Protein AF-0000000079729090 (afdb_homodimer)

Secondary structure (DSSP, 8-state):
------EEEE--GGGB-TTSSBPHHHHHHHHHHHHHHHHHHTT--HHHHHHTTEEEEEEEEEEEE-S---TTPEEEEEEEEEEBSTTEEEEEEEEE-TTSSEEEEEEEEEEEEETTEE--SS---B-HHHHHHTSPPPPPP-S-S--EEEEEEPPGGG--TTSS--HHHHHHHHHHHHHHHHHHTT--HHHHHHTT-EEEEEEEEEEE-S---TTSEEEEEEEEEEEETTEEEEEEEEEETTT--EEEEEEEEEEEEETTTTEE-PPPHHHHHHTGGGBS-TT-S---/----PPEEEE--GGGB-TTSSBPHHHHHHHHHHHHHHHHHHTT--HHHHHHTTEEEEEEEEEEEE-S---TTPEEEEEEEEEEBSTTEEEEEEEEE-TTSSEEEEEEEEEEEEETTEE--SS---B-HHHHHHTSPPPPPP-S----EEEEEE--GGG--TTSS--HHHHHHHHHHHHHHHHHHTT--HHHHHHTT-EEEEEEEEEEE-S---TTSEEEEEEEEEEEETTEEEEEEEEEETTT--EEEEEEEEEEEEETTTTEE-PPPHHHHHHTGGGBS-TTTT---

Structure (mmCIF, N/CA/C/O backbone):
data_AF-0000000079729090-model_v1
#
loop_
_entity.id
_entity.type
_entity.pdbx_description
1 polymer Thioesterase
#
loop_
_atom_site.group_PDB
_atom_site.id
_atom_site.type_symbol
_atom_site.label_atom_id
_atom_site.label_alt_id
_atom_site.label_comp_id
_atom_site.label_asym_id
_atom_site.label_entity_id
_atom_site.label_seq_id
_atom_site.pdbx_PDB_ins_code
_atom_site.Cartn_x
_atom_site.Cartn_y
_atom_site.Cartn_z
_atom_site.occupancy
_atom_site.B_iso_or_equiv
_atom_site.auth_seq_id
_atom_site.auth_comp_id
_atom_site.auth_asym_id
_atom_site.auth_atom_id
_atom_site.pdbx_PDB_model_num
ATOM 1 N N . MET A 1 1 ? 5.504 32.906 -18.312 1 30.72 1 MET A N 1
ATOM 2 C CA . MET A 1 1 ? 4.957 32.094 -17.219 1 30.72 1 MET A CA 1
ATOM 3 C C . MET A 1 1 ? 4.957 30.625 -17.578 1 30.72 1 MET A C 1
ATOM 5 O O . MET A 1 1 ? 4.332 30.219 -18.562 1 30.72 1 MET A O 1
ATOM 9 N N . GLN A 1 2 ? 6.062 29.875 -17.438 1 41 2 GLN A N 1
ATOM 10 C CA . GLN A 1 2 ? 6.219 28.531 -17.969 1 41 2 GLN A CA 1
ATOM 11 C C . GLN A 1 2 ? 4.988 27.672 -17.672 1 41 2 GLN A C 1
ATOM 13 O O . GLN A 1 2 ? 4.469 27.688 -16.547 1 41 2 GLN A O 1
ATOM 18 N N . ARG A 1 3 ? 4.125 27.453 -18.609 1 46.06 3 ARG A N 1
ATOM 19 C CA . ARG A 1 3 ? 2.836 26.766 -18.609 1 46.06 3 ARG A CA 1
ATOM 20 C C . ARG A 1 3 ? 2.889 25.5 -17.75 1 46.06 3 ARG A C 1
ATOM 22 O O . ARG A 1 3 ? 3.695 24.609 -18.016 1 46.06 3 ARG A O 1
ATOM 29 N N . THR A 1 4 ? 2.408 25.547 -16.438 1 62.22 4 THR A N 1
ATOM 30 C CA . THR A 1 4 ? 2.4 24.438 -15.492 1 62.22 4 THR A CA 1
ATOM 31 C C . THR A 1 4 ? 1.653 23.234 -16.062 1 62.22 4 THR A C 1
ATOM 33 O O . THR A 1 4 ? 0.464 23.328 -16.375 1 62.22 4 THR A O 1
ATOM 36 N N . VAL A 1 5 ? 2.328 22.344 -16.828 1 76.19 5 VAL A N 1
ATOM 37 C CA . VAL A 1 5 ? 1.732 21.109 -17.328 1 76.19 5 VAL A CA 1
ATOM 38 C C . VAL A 1 5 ? 1.038 20.359 -16.188 1 76.19 5 VAL A C 1
ATOM 40 O O . VAL A 1 5 ? 1.632 20.141 -15.125 1 76.19 5 VAL A O 1
ATOM 43 N N . ILE A 1 6 ? -0.271 20.25 -16.344 1 88.19 6 ILE A N 1
ATOM 44 C CA . ILE A 1 6 ? -1.087 19.547 -15.359 1 88.19 6 ILE A CA 1
ATOM 45 C C . ILE A 1 6 ? -1.034 18.047 -15.625 1 88.19 6 ILE A C 1
ATOM 47 O O . ILE A 1 6 ? -1.218 17.609 -16.766 1 88.19 6 ILE A O 1
ATOM 51 N N . HIS A 1 7 ? -0.617 17.312 -14.656 1 91.31 7 HIS A N 1
ATOM 52 C CA . HIS A 1 7 ? -0.641 15.852 -14.695 1 91.31 7 HIS A CA 1
ATOM 53 C C . HIS A 1 7 ? -1.889 15.305 -14.016 1 91.31 7 HIS A C 1
ATOM 55 O O . HIS A 1 7 ? -2.326 15.836 -12.992 1 91.31 7 HIS A O 1
ATOM 61 N N . THR A 1 8 ? -2.441 14.305 -14.672 1 94.31 8 THR A N 1
ATOM 62 C CA . THR A 1 8 ? -3.666 13.75 -14.109 1 94.31 8 THR A CA 1
ATOM 63 C C . THR A 1 8 ? -3.488 12.273 -13.766 1 94.31 8 THR A C 1
ATOM 65 O O . THR A 1 8 ? -2.754 11.555 -14.453 1 94.31 8 THR A O 1
ATOM 68 N N . ILE A 1 9 ? -4.094 11.875 -12.688 1 94.31 9 ILE A N 1
ATOM 69 C CA . ILE A 1 9 ? -4.246 10.461 -12.359 1 94.31 9 ILE A CA 1
ATOM 70 C C . ILE A 1 9 ? -5.688 10.18 -11.945 1 94.31 9 ILE A C 1
ATOM 72 O O . ILE A 1 9 ? -6.418 11.094 -11.555 1 94.31 9 ILE A O 1
ATOM 76 N N . SER A 1 10 ? -6.074 8.977 -12.086 1 95.5 10 SER A N 1
ATOM 77 C CA . SER A 1 10 ? -7.406 8.578 -11.641 1 95.5 10 SER A CA 1
ATOM 78 C C . SER A 1 10 ? -7.328 7.719 -10.383 1 95.5 10 SER A C 1
ATOM 80 O O . SER A 1 10 ? -6.496 6.812 -10.289 1 95.5 10 SER A O 1
ATOM 82 N N . THR A 1 11 ? -8.195 8.039 -9.414 1 97 11 THR A N 1
ATOM 83 C CA . THR A 1 11 ? -8.25 7.211 -8.219 1 97 11 THR A CA 1
ATOM 84 C C . THR A 1 11 ? -8.844 5.84 -8.531 1 97 11 THR A C 1
ATOM 86 O O . THR A 1 11 ? -9.641 5.703 -9.461 1 97 11 THR A O 1
ATOM 89 N N . ARG A 1 12 ? -8.406 4.879 -7.812 1 97.25 12 ARG A N 1
ATOM 90 C CA . ARG A 1 12 ? -8.836 3.492 -7.926 1 97.25 12 ARG A CA 1
ATOM 91 C C . ARG A 1 12 ? -9.633 3.064 -6.699 1 97.25 12 ARG A C 1
ATOM 93 O O . ARG A 1 12 ? -9.586 3.723 -5.66 1 97.25 12 ARG A O 1
ATOM 100 N N . PHE A 1 13 ? -10.422 1.956 -6.863 1 97.5 13 PHE A N 1
ATOM 101 C CA . PHE A 1 13 ? -11.078 1.39 -5.691 1 97.5 13 PHE A CA 1
ATOM 102 C C . PHE A 1 13 ? -10.062 1.085 -4.594 1 97.5 13 PHE A C 1
ATOM 104 O O . PHE A 1 13 ? -10.336 1.293 -3.412 1 97.5 13 PHE A O 1
ATOM 111 N N . SER A 1 14 ? -8.844 0.658 -5 1 97.44 14 SER A N 1
ATOM 112 C CA . SER A 1 14 ? -7.809 0.239 -4.062 1 97.44 14 SER A CA 1
ATOM 113 C C . SER A 1 14 ? -7.199 1.437 -3.34 1 97.44 14 SER A C 1
ATOM 115 O O . SER A 1 14 ? -6.402 1.271 -2.416 1 97.44 14 SER A O 1
ATOM 117 N N . ASP A 1 15 ? -7.566 2.676 -3.746 1 98.06 15 ASP A N 1
ATOM 118 C CA . ASP A 1 15 ? -7.062 3.887 -3.107 1 98.06 15 ASP A CA 1
ATOM 119 C C . ASP A 1 15 ? -7.957 4.312 -1.947 1 98.06 15 ASP A C 1
ATOM 121 O O . ASP A 1 15 ? -7.664 5.285 -1.253 1 98.06 15 ASP A O 1
ATOM 125 N N . LEU A 1 16 ? -9.078 3.586 -1.702 1 97.81 16 LEU A N 1
ATOM 126 C CA . LEU A 1 16 ? -10.102 4.055 -0.773 1 97.81 16 LEU A CA 1
ATOM 127 C C . LEU A 1 16 ? -9.898 3.451 0.612 1 97.81 16 LEU A C 1
ATOM 129 O O . LEU A 1 16 ? -9.391 2.332 0.737 1 97.81 16 LEU A O 1
ATOM 133 N N . ASP A 1 17 ? -10.281 4.199 1.59 1 96 17 ASP A N 1
ATOM 134 C CA . ASP A 1 17 ? -10.25 3.734 2.973 1 96 17 ASP A CA 1
ATOM 135 C C . ASP A 1 17 ? -11.633 3.264 3.42 1 96 17 ASP A C 1
ATOM 137 O O . ASP A 1 17 ? -12.555 3.156 2.605 1 96 17 ASP A O 1
ATOM 141 N N . THR A 1 18 ? -11.766 2.943 4.691 1 94.06 18 THR A N 1
ATOM 142 C CA . THR A 1 18 ? -13 2.391 5.238 1 94.06 18 THR A CA 1
ATOM 143 C C . THR A 1 18 ? -14.109 3.436 5.23 1 94.06 18 THR A C 1
ATOM 145 O O . THR A 1 18 ? -15.289 3.102 5.387 1 94.06 18 THR A O 1
ATOM 148 N N . GLN A 1 19 ? -13.758 4.73 5.109 1 89.94 19 GLN A N 1
ATOM 149 C CA . GLN A 1 19 ? -14.742 5.797 5.008 1 89.94 19 GLN A CA 1
ATOM 150 C C . GLN A 1 19 ? -15.055 6.121 3.549 1 89.94 19 GLN A C 1
ATOM 152 O O . GLN A 1 19 ? -15.75 7.102 3.26 1 89.94 19 GLN A O 1
ATOM 157 N N . ARG A 1 20 ? -14.461 5.371 2.59 1 92.62 20 ARG A N 1
ATOM 158 C CA . ARG A 1 20 ? -14.75 5.406 1.16 1 92.62 20 ARG A CA 1
ATOM 159 C C . ARG A 1 20 ? -14.078 6.602 0.496 1 92.62 20 ARG A C 1
ATOM 161 O O . ARG A 1 20 ? -14.5 7.043 -0.577 1 92.62 20 ARG A O 1
ATOM 168 N N . HIS A 1 21 ? -13.156 7.227 1.163 1 94.56 21 HIS A N 1
ATOM 169 C CA . HIS A 1 21 ? -12.406 8.344 0.599 1 94.56 21 HIS A CA 1
ATOM 170 C C . HIS A 1 21 ? -11.023 7.898 0.134 1 94.56 21 HIS A C 1
ATOM 172 O O . HIS A 1 21 ? -10.438 6.973 0.702 1 94.56 21 HIS A O 1
ATOM 178 N N . ALA A 1 22 ? -10.531 8.602 -0.932 1 97.12 22 ALA A N 1
ATOM 179 C CA . ALA A 1 22 ? -9.117 8.406 -1.268 1 97.12 22 ALA A CA 1
ATOM 180 C C . ALA A 1 22 ? -8.227 8.703 -0.067 1 97.12 22 ALA A C 1
ATOM 182 O O . ALA A 1 22 ? -8.406 9.711 0.621 1 97.12 22 ALA A O 1
ATOM 183 N N . THR A 1 23 ? -7.316 7.832 0.18 1 97.38 23 THR A N 1
ATOM 184 C CA . THR A 1 23 ? -6.441 7.984 1.34 1 97.38 23 THR A CA 1
ATOM 185 C C . THR A 1 23 ? -5.465 9.133 1.134 1 97.38 23 THR A C 1
ATOM 187 O O . THR A 1 23 ? -5.195 9.531 -0.001 1 97.38 23 THR A O 1
ATOM 190 N N . SER A 1 24 ? -4.934 9.688 2.23 1 97.06 24 SER A N 1
ATOM 191 C CA . SER A 1 24 ? -3.926 10.742 2.166 1 97.06 24 SER A CA 1
ATOM 192 C C . SER A 1 24 ? -2.713 10.305 1.357 1 97.06 24 SER A C 1
ATOM 194 O O . SER A 1 24 ? -2.113 11.102 0.638 1 97.06 24 SER A O 1
ATOM 196 N N . ARG A 1 25 ? -2.357 9.023 1.409 1 97.69 25 ARG A N 1
ATOM 197 C CA . ARG A 1 25 ? -1.203 8.477 0.703 1 97.69 25 ARG A CA 1
ATOM 198 C C . ARG A 1 25 ? -1.389 8.578 -0.808 1 97.69 25 ARG A C 1
ATOM 200 O O . ARG A 1 25 ? -0.418 8.75 -1.548 1 97.69 25 ARG A O 1
ATOM 207 N N . THR A 1 26 ? -2.643 8.445 -1.214 1 97.88 26 THR A N 1
ATOM 208 C CA . THR A 1 26 ? -2.945 8.547 -2.637 1 97.88 26 THR A CA 1
ATOM 209 C C . THR A 1 26 ? -2.541 9.914 -3.178 1 97.88 26 THR A C 1
ATOM 211 O O . THR A 1 26 ? -1.947 10.016 -4.254 1 97.88 26 THR A O 1
ATOM 214 N N . TYR A 1 27 ? -2.824 10.984 -2.434 1 98.31 27 TYR A N 1
ATOM 215 C CA . TYR A 1 27 ? -2.453 12.344 -2.828 1 98.31 27 TYR A CA 1
ATOM 216 C C . TYR A 1 27 ? -0.938 12.5 -2.879 1 98.31 27 TYR A C 1
ATOM 218 O O . TYR A 1 27 ? -0.399 13.07 -3.83 1 98.31 27 TYR A O 1
ATOM 226 N N . GLU A 1 28 ? -0.251 11.984 -1.884 1 98.56 28 GLU A N 1
ATOM 227 C CA . GLU A 1 28 ? 1.205 12.094 -1.856 1 98.56 28 GLU A CA 1
ATOM 228 C C . GLU A 1 28 ? 1.837 11.312 -3.008 1 98.56 28 GLU A C 1
ATOM 230 O O . GLU A 1 28 ? 2.795 11.781 -3.627 1 98.56 28 GLU A O 1
ATOM 235 N N . ASP A 1 29 ? 1.337 10.156 -3.277 1 98.12 29 ASP A N 1
ATOM 236 C CA . ASP A 1 29 ? 1.866 9.352 -4.379 1 98.12 29 ASP A CA 1
ATOM 237 C C . ASP A 1 29 ? 1.668 10.062 -5.719 1 98.12 29 ASP A C 1
ATOM 239 O O . ASP A 1 29 ? 2.539 10.008 -6.586 1 98.12 29 ASP A O 1
ATOM 243 N N . ALA A 1 30 ? 0.495 10.664 -5.895 1 97.62 30 ALA A N 1
ATOM 244 C CA . ALA A 1 30 ? 0.264 11.461 -7.098 1 97.62 30 ALA A CA 1
ATOM 245 C C . ALA A 1 30 ? 1.273 12.602 -7.207 1 97.62 30 ALA A C 1
ATOM 247 O O . ALA A 1 30 ? 1.848 12.828 -8.273 1 97.62 30 ALA A O 1
ATOM 248 N N . CYS A 1 31 ? 1.486 13.281 -6.141 1 98.56 31 CYS A N 1
ATOM 249 C CA . CYS A 1 31 ? 2.418 14.398 -6.113 1 98.56 31 CYS A CA 1
ATOM 250 C C . CYS A 1 31 ? 3.844 13.93 -6.383 1 98.56 31 CYS A C 1
ATOM 252 O O . CYS A 1 31 ? 4.586 14.586 -7.121 1 98.56 31 CYS A O 1
ATOM 254 N N . LEU A 1 32 ? 4.203 12.805 -5.742 1 98.25 32 LEU A N 1
ATOM 255 C CA . LEU A 1 32 ? 5.539 12.258 -5.977 1 98.25 32 LEU A CA 1
ATOM 256 C C . LEU A 1 32 ? 5.762 11.977 -7.457 1 98.25 32 LEU A C 1
ATOM 258 O O . LEU A 1 32 ? 6.801 12.336 -8.016 1 98.25 32 LEU A O 1
ATOM 262 N N . GLY A 1 33 ? 4.785 11.297 -8.047 1 97.25 33 GLY A N 1
ATOM 263 C CA . GLY A 1 33 ? 4.887 11.062 -9.484 1 97.25 33 GLY A CA 1
ATOM 264 C C . GLY A 1 33 ? 5.094 12.328 -10.289 1 97.25 33 GLY A C 1
ATOM 265 O O . GLY A 1 33 ? 5.906 12.352 -11.219 1 97.25 33 GLY A O 1
ATOM 266 N N . ASP A 1 34 ? 4.379 13.32 -9.922 1 97.56 34 ASP A N 1
ATOM 267 C CA . ASP A 1 34 ? 4.469 14.562 -10.68 1 97.56 34 ASP A CA 1
ATOM 268 C C . ASP A 1 34 ? 5.785 15.281 -10.398 1 97.56 34 ASP A C 1
ATOM 270 O O . ASP A 1 34 ? 6.301 16 -11.258 1 97.56 34 ASP A O 1
ATOM 274 N N . ARG A 1 35 ? 6.332 15.188 -9.18 1 97.94 35 ARG A N 1
ATOM 275 C CA . ARG A 1 35 ? 7.656 15.734 -8.922 1 97.94 35 ARG A CA 1
ATOM 276 C C . ARG A 1 35 ? 8.695 15.125 -9.867 1 97.94 35 ARG A C 1
ATOM 278 O O . ARG A 1 35 ? 9.508 15.844 -10.445 1 97.94 35 ARG A O 1
ATOM 285 N N . TYR A 1 36 ? 8.648 13.789 -10.008 1 97.12 36 TYR A N 1
ATOM 286 C CA . TYR A 1 36 ? 9.57 13.141 -10.938 1 97.12 36 TYR A CA 1
ATOM 287 C C . TYR A 1 36 ? 9.305 13.586 -12.367 1 97.12 36 TYR A C 1
ATOM 289 O O . TYR A 1 36 ? 10.242 13.719 -13.164 1 97.12 36 TYR A O 1
ATOM 297 N N . ARG A 1 37 ? 8.07 13.766 -12.711 1 95.5 37 ARG A N 1
ATOM 298 C CA . ARG A 1 37 ? 7.73 14.227 -14.055 1 95.5 37 ARG A CA 1
ATOM 299 C C . ARG A 1 37 ? 8.336 15.602 -14.328 1 95.5 37 ARG A C 1
ATOM 301 O O . ARG A 1 37 ? 8.898 15.836 -15.398 1 95.5 37 ARG A O 1
ATOM 308 N N . VAL A 1 38 ? 8.156 16.531 -13.375 1 95.81 38 VAL A N 1
ATOM 309 C CA . VAL A 1 38 ? 8.688 17.891 -13.508 1 95.81 38 VAL A CA 1
ATOM 310 C C . VAL A 1 38 ? 10.195 17.844 -13.711 1 95.81 38 VAL A C 1
ATOM 312 O O . VAL A 1 38 ? 10.734 18.562 -14.562 1 95.81 38 VAL A O 1
ATOM 315 N N . LEU A 1 39 ? 10.875 17 -12.961 1 96.44 39 LEU A N 1
ATOM 316 C CA . LEU A 1 39 ? 12.312 16.859 -13.109 1 96.44 39 LEU A CA 1
ATOM 317 C C . LEU A 1 39 ? 12.664 16.234 -14.461 1 96.44 39 LEU A C 1
ATOM 319 O O . LEU A 1 39 ? 13.641 16.641 -15.102 1 96.44 39 LEU A O 1
ATOM 323 N N . GLU A 1 40 ? 11.891 15.289 -14.883 1 95.19 40 GLU A N 1
ATOM 324 C CA . GLU A 1 40 ? 12.086 14.688 -16.203 1 95.19 40 GLU A CA 1
ATOM 325 C C . GLU A 1 40 ? 11.953 15.734 -17.297 1 95.19 40 GLU A C 1
ATOM 327 O O . GLU A 1 40 ? 12.758 15.766 -18.234 1 95.19 40 GLU A O 1
ATOM 332 N N . ASP A 1 41 ? 10.93 16.562 -17.203 1 93.94 41 ASP A N 1
ATOM 333 C CA . ASP A 1 41 ? 10.703 17.625 -18.172 1 93.94 41 ASP A CA 1
ATOM 334 C C . ASP A 1 41 ? 11.883 18.578 -18.219 1 93.94 41 ASP A C 1
ATOM 336 O O . ASP A 1 41 ? 12.18 19.172 -19.266 1 93.94 41 ASP A O 1
ATOM 340 N N . ALA A 1 42 ? 12.562 18.672 -17.141 1 92.69 42 ALA A N 1
ATOM 341 C CA . ALA A 1 42 ? 13.734 19.547 -17.047 1 92.69 42 ALA A CA 1
ATOM 342 C C . ALA A 1 42 ? 15 18.812 -17.484 1 92.69 42 ALA A C 1
ATOM 344 O O . ALA A 1 42 ? 16.109 19.359 -17.391 1 92.69 42 ALA A O 1
ATOM 345 N N . GLY A 1 43 ? 14.891 17.484 -17.859 1 91 43 GLY A N 1
ATOM 346 C CA . GLY A 1 43 ? 16 16.734 -18.422 1 91 43 GLY A CA 1
ATOM 347 C C . GLY A 1 43 ? 16.609 15.742 -17.453 1 91 43 GLY A C 1
ATOM 348 O O . GLY A 1 43 ? 17.656 15.141 -17.734 1 91 43 GLY A O 1
ATOM 349 N N . TYR A 1 44 ? 15.984 15.617 -16.312 1 93.56 44 TYR A N 1
ATOM 350 C CA . TYR A 1 44 ? 16.562 14.719 -15.328 1 93.56 44 TYR A CA 1
ATOM 351 C C . TYR A 1 44 ? 15.516 13.734 -14.812 1 93.56 44 TYR A C 1
ATOM 353 O O . TYR A 1 44 ? 15.031 13.875 -13.688 1 93.56 44 TYR A O 1
ATOM 361 N N . GLY A 1 45 ? 15.297 12.758 -15.594 1 95.19 45 GLY A N 1
ATOM 362 C CA . GLY A 1 45 ? 14.336 11.742 -15.219 1 95.19 45 GLY A CA 1
ATOM 363 C C . GLY A 1 45 ? 14.852 10.789 -14.156 1 95.19 45 GLY A C 1
ATOM 364 O O . GLY A 1 45 ? 16.062 10.68 -13.953 1 95.19 45 GLY A O 1
ATOM 365 N N . TRP A 1 46 ? 13.898 10.125 -13.445 1 95.94 46 TRP A N 1
ATOM 366 C CA . TRP A 1 46 ? 14.273 9.305 -12.297 1 95.94 46 TRP A CA 1
ATOM 367 C C . TRP A 1 46 ? 15.141 8.125 -12.727 1 95.94 46 TRP A C 1
ATOM 369 O O . TRP A 1 46 ? 15.984 7.652 -11.961 1 95.94 46 TRP A O 1
ATOM 379 N N . LYS A 1 47 ? 14.977 7.613 -13.961 1 96.06 47 LYS A N 1
ATOM 380 C CA . LYS A 1 47 ? 15.836 6.539 -14.445 1 96.06 47 LYS A CA 1
ATOM 381 C C . LYS A 1 47 ? 17.297 6.996 -14.531 1 96.06 47 LYS A C 1
ATOM 383 O O . LYS A 1 47 ? 18.203 6.25 -14.164 1 96.06 47 LYS A O 1
ATOM 388 N N . ARG A 1 48 ? 17.469 8.188 -15.086 1 96.31 48 ARG A N 1
ATOM 389 C CA . ARG A 1 48 ? 18.812 8.781 -15.102 1 96.31 48 ARG A CA 1
ATOM 390 C C . ARG A 1 48 ? 19.359 8.938 -13.688 1 96.31 48 ARG A C 1
ATOM 392 O O . ARG A 1 48 ? 20.547 8.727 -13.445 1 96.31 48 ARG A O 1
ATOM 399 N N . MET A 1 49 ? 18.5 9.336 -12.812 1 96.88 49 MET A N 1
ATOM 400 C CA . MET A 1 49 ? 18.906 9.461 -11.422 1 96.88 49 MET A CA 1
ATOM 401 C C . MET A 1 49 ? 19.484 8.148 -10.898 1 96.88 49 MET A C 1
ATOM 403 O O . MET A 1 49 ? 20.547 8.141 -10.273 1 96.88 49 MET A O 1
ATOM 407 N N . ILE A 1 50 ? 18.812 7.086 -11.148 1 96 50 ILE A N 1
ATOM 408 C CA . ILE A 1 50 ? 19.281 5.777 -10.703 1 96 50 ILE A CA 1
ATOM 409 C C . ILE A 1 50 ? 20.641 5.473 -11.336 1 96 50 ILE A C 1
ATOM 411 O O . ILE A 1 50 ? 21.594 5.09 -10.648 1 96 50 ILE A O 1
ATOM 415 N N . ASP A 1 51 ? 20.766 5.703 -12.602 1 95.44 51 ASP A N 1
ATOM 416 C CA . ASP A 1 51 ? 21.984 5.398 -13.344 1 95.44 51 ASP A CA 1
ATOM 417 C C . ASP A 1 51 ? 23.156 6.211 -12.812 1 95.44 51 ASP A C 1
ATOM 419 O O . ASP A 1 51 ? 24.297 5.73 -12.805 1 95.44 51 ASP A O 1
ATOM 423 N N . GLU A 1 52 ? 22.891 7.406 -12.359 1 96.56 52 GLU A N 1
ATOM 424 C CA . GLU A 1 52 ? 23.953 8.312 -11.938 1 96.56 52 GLU A CA 1
ATOM 425 C C . GLU A 1 52 ? 24.062 8.367 -10.422 1 96.56 52 GLU A C 1
ATOM 427 O O . GLU A 1 52 ? 24.75 9.227 -9.875 1 96.56 52 GLU A O 1
ATOM 432 N N . SER A 1 53 ? 23.312 7.527 -9.703 1 96.19 53 SER A N 1
ATOM 433 C CA . SER A 1 53 ? 23.344 7.453 -8.25 1 96.19 53 SER A CA 1
ATOM 434 C C . SER A 1 53 ? 22.891 8.766 -7.621 1 96.19 53 SER A C 1
ATOM 436 O O . SER A 1 53 ? 23.5 9.258 -6.672 1 96.19 53 SER A O 1
ATOM 438 N N . VAL A 1 54 ? 21.922 9.375 -8.289 1 97.06 54 VAL A N 1
ATOM 439 C CA . VAL A 1 54 ? 21.281 10.562 -7.742 1 97.06 54 VAL A CA 1
ATOM 440 C C . VAL A 1 54 ? 20 10.172 -7.004 1 97.06 54 VAL A C 1
ATOM 442 O O . VAL A 1 54 ? 19.25 9.289 -7.457 1 97.06 54 VAL A O 1
ATOM 445 N N . ARG A 1 55 ? 19.75 10.789 -5.863 1 96.69 55 ARG A N 1
ATOM 446 C CA . ARG A 1 55 ? 18.562 10.531 -5.07 1 96.69 55 ARG A CA 1
ATOM 447 C C . ARG A 1 55 ? 17.859 11.836 -4.695 1 96.69 55 ARG A C 1
ATOM 449 O O . ARG A 1 55 ? 18.5 12.883 -4.582 1 96.69 55 ARG A O 1
ATOM 456 N N . MET A 1 56 ? 16.609 11.781 -4.617 1 97.88 56 MET A N 1
ATOM 457 C CA . MET A 1 56 ? 15.781 12.852 -4.055 1 97.88 56 MET A CA 1
ATOM 458 C C . MET A 1 56 ? 15.117 12.398 -2.76 1 97.88 56 MET A C 1
ATOM 460 O O . MET A 1 56 ? 14.32 11.461 -2.762 1 97.88 56 MET A O 1
ATOM 464 N N . THR A 1 57 ? 15.453 13.039 -1.676 1 97.94 57 THR A N 1
ATOM 465 C CA . THR A 1 57 ? 14.93 12.648 -0.37 1 97.94 57 THR A CA 1
ATOM 466 C C . THR A 1 57 ? 14.07 13.766 0.222 1 97.94 57 THR A C 1
ATOM 468 O O . THR A 1 57 ? 14.461 14.93 0.193 1 97.94 57 THR A O 1
ATOM 471 N N . ALA A 1 58 ? 12.93 13.43 0.729 1 98.56 58 ALA A N 1
ATOM 472 C CA . ALA A 1 58 ? 12.062 14.414 1.374 1 98.56 58 ALA A CA 1
ATOM 473 C C . ALA A 1 58 ? 12.633 14.844 2.723 1 98.56 58 ALA A C 1
ATOM 475 O O . ALA A 1 58 ? 13.117 14.016 3.494 1 98.56 58 ALA A O 1
ATOM 476 N N . LEU A 1 59 ? 12.539 16.109 3.035 1 98.56 59 LEU A N 1
ATOM 477 C CA . LEU A 1 59 ? 13.008 16.672 4.301 1 98.56 59 LEU A CA 1
ATOM 478 C C . LEU A 1 59 ? 11.836 17.156 5.141 1 98.56 59 LEU A C 1
ATOM 480 O O . LEU A 1 59 ? 11.891 17.125 6.375 1 98.56 59 LEU A O 1
ATOM 484 N N . ALA A 1 60 ? 10.891 17.719 4.441 1 98.81 60 ALA A N 1
ATOM 485 C CA . ALA A 1 60 ? 9.727 18.281 5.125 1 98.81 60 ALA A CA 1
ATOM 486 C C . ALA A 1 60 ? 8.523 18.344 4.191 1 98.81 60 ALA A C 1
ATOM 488 O O . ALA A 1 60 ? 8.672 18.578 2.99 1 98.81 60 ALA A O 1
ATOM 489 N N . SER A 1 61 ? 7.383 18.172 4.727 1 98.81 61 SER A N 1
ATOM 490 C CA . SER A 1 61 ? 6.129 18.359 4 1 98.81 61 SER A CA 1
ATOM 491 C C . SER A 1 61 ? 5.109 19.125 4.836 1 98.81 61 SER A C 1
ATOM 493 O O . SER A 1 61 ? 4.914 18.828 6.016 1 98.81 61 SER A O 1
ATOM 495 N N . ASP A 1 62 ? 4.477 20.156 4.305 1 98.81 62 ASP A N 1
ATOM 496 C CA . ASP A 1 62 ? 3.285 20.812 4.82 1 98.81 62 ASP A CA 1
ATOM 497 C C . ASP A 1 62 ? 2.051 20.438 4.004 1 98.81 62 ASP A C 1
ATOM 499 O O . ASP A 1 62 ? 2.043 20.594 2.779 1 98.81 62 ASP A O 1
ATOM 503 N N . ILE A 1 63 ? 1.07 20 4.637 1 98.69 63 ILE A N 1
ATOM 504 C CA . ILE A 1 63 ? -0.043 19.328 3.963 1 98.69 63 ILE A CA 1
ATOM 505 C C . ILE A 1 63 ? -1.361 19.969 4.402 1 98.69 63 ILE A C 1
ATOM 507 O O . ILE A 1 63 ? -1.596 20.156 5.598 1 98.69 63 ILE A O 1
ATOM 511 N N . ARG A 1 64 ? -2.215 20.234 3.512 1 98.44 64 ARG A N 1
ATOM 512 C CA . ARG A 1 64 ? -3.578 20.688 3.771 1 98.44 64 ARG A CA 1
ATOM 513 C C . ARG A 1 64 ? -4.578 19.922 2.914 1 98.44 64 ARG A C 1
ATOM 515 O O . ARG A 1 64 ? -4.465 19.891 1.687 1 98.44 64 ARG A O 1
ATOM 522 N N . PHE A 1 65 ? -5.523 19.281 3.518 1 98.19 65 PHE A N 1
ATOM 523 C CA . PHE A 1 65 ? -6.629 18.641 2.816 1 98.19 65 PHE A CA 1
ATOM 524 C C . PHE A 1 65 ? -7.883 19.516 2.879 1 98.19 65 PHE A C 1
ATOM 526 O O . PHE A 1 65 ? -8.25 20 3.947 1 98.19 65 PHE A O 1
ATOM 533 N N . LEU A 1 66 ? -8.555 19.672 1.736 1 96.81 66 LEU A N 1
ATOM 534 C CA . LEU A 1 66 ? -9.641 20.641 1.658 1 96.81 66 LEU A CA 1
ATOM 535 C C . LEU A 1 66 ? -10.938 19.969 1.227 1 96.81 66 LEU A C 1
ATOM 537 O O . LEU A 1 66 ? -12.031 20.484 1.471 1 96.81 66 LEU A O 1
ATOM 541 N N . ALA A 1 67 ? -10.844 18.875 0.553 1 95.31 67 ALA A N 1
ATOM 542 C CA . ALA A 1 67 ? -12.031 18.172 0.086 1 95.31 67 ALA A CA 1
ATOM 543 C C . ALA A 1 67 ? -11.75 16.688 -0.104 1 95.31 67 ALA A C 1
ATOM 545 O O . ALA A 1 67 ? -10.68 16.312 -0.596 1 95.31 67 ALA A O 1
ATOM 546 N N . GLN A 1 68 ? -12.688 15.875 0.258 1 93.56 68 GLN A N 1
ATOM 547 C CA . GLN A 1 68 ? -12.57 14.43 0.076 1 93.56 68 GLN A CA 1
ATOM 548 C C . GLN A 1 68 ? -12.797 14.039 -1.383 1 93.56 68 GLN A C 1
ATOM 550 O O . GLN A 1 68 ? -13.641 14.625 -2.064 1 93.56 68 GLN A O 1
ATOM 555 N N . GLN A 1 69 ? -11.992 13.117 -1.855 1 94.88 69 GLN A N 1
ATOM 556 C CA . GLN A 1 69 ? -12.188 12.547 -3.188 1 94.88 69 GLN A CA 1
ATOM 557 C C . GLN A 1 69 ? -12.578 11.078 -3.107 1 94.88 69 GLN A C 1
ATOM 559 O O . GLN A 1 69 ? -12.141 10.359 -2.201 1 94.88 69 GLN A O 1
ATOM 564 N N . MET A 1 70 ? -13.328 10.648 -4.082 1 92.19 70 MET A N 1
ATOM 565 C CA . MET A 1 70 ? -13.867 9.289 -4.105 1 92.19 70 MET A CA 1
ATOM 566 C C . MET A 1 70 ? -13.203 8.461 -5.203 1 92.19 70 MET A C 1
ATOM 568 O O . MET A 1 70 ? -12.148 8.836 -5.719 1 92.19 70 MET A O 1
ATOM 572 N N . GLU A 1 71 ? -13.742 7.281 -5.473 1 88.06 71 GLU A N 1
ATOM 573 C CA . GLU A 1 71 ? -13.195 6.406 -6.504 1 88.06 71 GLU A CA 1
ATOM 574 C C . GLU A 1 71 ? -13.469 6.961 -7.898 1 88.06 71 GLU A C 1
ATOM 576 O O . GLU A 1 71 ? -14.414 7.719 -8.094 1 88.06 71 GLU A O 1
ATOM 581 N N . ASN A 1 72 ? -12.625 6.539 -8.805 1 89 72 ASN A N 1
ATOM 582 C CA . ASN A 1 72 ? -12.766 6.879 -10.219 1 89 72 ASN A CA 1
ATOM 583 C C . ASN A 1 72 ? -12.82 8.391 -10.43 1 89 72 ASN A C 1
ATOM 585 O O . ASN A 1 72 ? -13.57 8.875 -11.273 1 89 72 ASN A O 1
ATOM 589 N N . THR A 1 73 ? -12.195 9.148 -9.586 1 94.31 73 THR A N 1
ATOM 590 C CA . THR A 1 73 ? -12.039 10.594 -9.703 1 94.31 73 THR A CA 1
ATOM 591 C C . THR A 1 73 ? -10.719 10.945 -10.383 1 94.31 73 THR A C 1
ATOM 593 O O . THR A 1 73 ? -9.672 10.391 -10.039 1 94.31 73 THR A O 1
ATOM 596 N N . VAL A 1 74 ? -10.836 11.789 -11.344 1 96.06 74 VAL A N 1
ATOM 597 C CA . VAL A 1 74 ? -9.617 12.297 -11.953 1 96.06 74 VAL A CA 1
ATOM 598 C C . VAL A 1 74 ? -9 13.375 -11.07 1 96.06 74 VAL A C 1
ATOM 600 O O . VAL A 1 74 ? -9.641 14.391 -10.781 1 96.06 74 VAL A O 1
ATOM 603 N N . LEU A 1 75 ? -7.824 13.164 -10.594 1 97.12 75 LEU A N 1
ATOM 604 C CA . LEU A 1 75 ? -7.051 14.156 -9.859 1 97.12 75 LEU A CA 1
ATOM 605 C C . LEU A 1 75 ? -6.066 14.875 -10.781 1 97.12 75 LEU A C 1
ATOM 607 O O . LEU A 1 75 ? -5.32 14.227 -11.523 1 97.12 75 LEU A O 1
ATOM 611 N N . SER A 1 76 ? -6.125 16.141 -10.742 1 97.62 76 SER A N 1
ATOM 612 C CA . SER A 1 76 ? -5.164 16.969 -11.469 1 97.62 76 SER A CA 1
ATOM 613 C C . SER A 1 76 ? -4.129 17.562 -10.523 1 97.62 76 SER A C 1
ATOM 615 O O . SER A 1 76 ? -4.48 18.188 -9.516 1 97.62 76 SER A O 1
ATOM 617 N N . VAL A 1 77 ? -2.875 17.375 -10.82 1 98.06 77 VAL A N 1
ATOM 618 C CA . VAL A 1 77 ? -1.807 17.891 -9.969 1 98.06 77 VAL A CA 1
ATOM 619 C C . VAL A 1 77 ? -1.123 19.078 -10.656 1 98.06 77 VAL A C 1
ATOM 621 O O . VAL A 1 77 ? -0.606 18.938 -11.766 1 98.06 77 VAL A O 1
ATOM 624 N N . ARG A 1 78 ? -1.156 20.203 -10.055 1 97.5 78 ARG A N 1
ATOM 625 C CA . ARG A 1 78 ? -0.39 21.375 -10.453 1 97.5 78 ARG A CA 1
ATOM 626 C C . ARG A 1 78 ? 0.87 21.516 -9.609 1 97.5 78 ARG A C 1
ATOM 628 O O . ARG A 1 78 ? 0.79 21.656 -8.383 1 97.5 78 ARG A O 1
ATOM 635 N N . THR A 1 79 ? 1.999 21.562 -10.289 1 97.81 79 THR A N 1
ATOM 636 C CA . THR A 1 79 ? 3.256 21.547 -9.547 1 97.81 79 THR A CA 1
ATOM 637 C C . THR A 1 79 ? 4.109 22.766 -9.914 1 97.81 79 THR A C 1
ATOM 639 O O . THR A 1 79 ? 4.32 23.047 -11.094 1 97.81 79 THR A O 1
ATOM 642 N N . GLU A 1 80 ? 4.531 23.469 -8.945 1 96.62 80 GLU A N 1
ATOM 643 C CA . GLU A 1 80 ? 5.57 24.484 -9.039 1 96.62 80 GLU A CA 1
ATOM 644 C C . GLU A 1 80 ? 6.816 24.094 -8.258 1 96.62 80 GLU A C 1
ATOM 646 O O . GLU A 1 80 ? 6.715 23.484 -7.184 1 96.62 80 GLU A O 1
ATOM 651 N N . VAL A 1 81 ? 7.949 24.406 -8.82 1 97.19 81 VAL A N 1
ATOM 652 C CA . VAL A 1 81 ? 9.188 24.047 -8.133 1 97.19 81 VAL A CA 1
ATOM 653 C C . VAL A 1 81 ? 10.07 25.297 -7.984 1 97.19 81 VAL A C 1
ATOM 655 O O . VAL A 1 81 ? 10.164 26.109 -8.906 1 97.19 81 VAL A O 1
ATOM 658 N N . ARG A 1 82 ? 10.609 25.516 -6.828 1 97.5 82 ARG A N 1
ATOM 659 C CA . ARG A 1 82 ? 11.625 26.516 -6.523 1 97.5 82 ARG A CA 1
ATOM 660 C C . ARG A 1 82 ? 12.969 25.859 -6.207 1 97.5 82 ARG A C 1
ATOM 662 O O . ARG A 1 82 ? 13.133 25.25 -5.145 1 97.5 82 ARG A O 1
ATOM 669 N N . PRO A 1 83 ? 13.883 25.984 -7.125 1 98 83 PRO A N 1
ATOM 670 C CA . PRO A 1 83 ? 15.195 25.359 -6.895 1 98 83 PRO A CA 1
ATOM 671 C C . PRO A 1 83 ? 16.109 26.234 -6.023 1 98 83 PRO A C 1
ATOM 673 O O . PRO A 1 83 ? 16.25 27.422 -6.27 1 98 83 PRO A O 1
ATOM 676 N N . GLY A 1 84 ? 16.656 25.625 -5.008 1 97.94 84 GLY A N 1
ATOM 677 C CA . GLY A 1 84 ? 17.625 26.266 -4.141 1 97.94 84 GLY A CA 1
ATOM 678 C C . GLY A 1 84 ? 19.031 25.75 -4.332 1 97.94 84 GLY A C 1
ATOM 679 O O . GLY A 1 84 ? 19.266 24.844 -5.141 1 97.94 84 GLY A O 1
ATOM 680 N N . THR A 1 85 ? 20.031 26.438 -3.682 1 97.81 85 THR A N 1
ATOM 681 C CA . THR A 1 85 ? 21.422 25.953 -3.684 1 97.81 85 THR A CA 1
ATOM 682 C C . THR A 1 85 ? 21.547 24.656 -2.887 1 97.81 85 THR A C 1
ATOM 684 O O . THR A 1 85 ? 20.594 24.234 -2.234 1 97.81 85 THR A O 1
ATOM 687 N N . ASP A 1 86 ? 22.656 23.906 -3.072 1 97.88 86 ASP A N 1
ATOM 688 C CA . ASP A 1 86 ? 23.047 22.734 -2.297 1 97.88 86 ASP A CA 1
ATOM 689 C C . ASP A 1 86 ? 22.047 21.594 -2.484 1 97.88 86 ASP A C 1
ATOM 691 O O . ASP A 1 86 ? 21.75 20.859 -1.542 1 97.88 86 ASP A O 1
ATOM 695 N N . GLY A 1 87 ? 21.375 21.547 -3.584 1 98.06 87 GLY A N 1
ATOM 696 C CA . GLY A 1 87 ? 20.531 20.406 -3.955 1 98.06 87 GLY A CA 1
ATOM 697 C C . GLY A 1 87 ? 19.125 20.5 -3.381 1 98.06 87 GLY A C 1
ATOM 698 O O . GLY A 1 87 ? 18.359 19.531 -3.438 1 98.06 87 GLY A O 1
ATOM 699 N N . LYS A 1 88 ? 18.781 21.688 -2.826 1 98.62 88 LYS A N 1
ATOM 700 C CA . LYS A 1 88 ? 17.453 21.828 -2.256 1 98.62 88 LYS A CA 1
ATOM 701 C C . LYS A 1 88 ? 16.422 22.172 -3.338 1 98.62 88 LYS A C 1
ATOM 703 O O . LYS A 1 88 ? 16.688 23 -4.211 1 98.62 88 LYS A O 1
ATOM 708 N N . LEU A 1 89 ? 15.32 21.516 -3.355 1 98.44 89 LEU A N 1
ATOM 709 C CA . LEU A 1 89 ? 14.164 21.859 -4.172 1 98.44 89 LEU A CA 1
ATOM 710 C C . LEU A 1 89 ? 12.906 21.969 -3.311 1 98.44 89 LEU A C 1
ATOM 712 O O . LEU A 1 89 ? 12.672 21.141 -2.436 1 98.44 89 LEU A O 1
ATOM 716 N N . LEU A 1 90 ? 12.133 23.031 -3.475 1 98.62 90 LEU A N 1
ATOM 717 C CA . LEU A 1 90 ? 10.828 23.156 -2.836 1 98.62 90 LEU A CA 1
ATOM 718 C C . LEU A 1 90 ? 9.711 23 -3.855 1 98.62 90 LEU A C 1
ATOM 720 O O . LEU A 1 90 ? 9.594 23.797 -4.789 1 98.62 90 LEU A O 1
ATOM 724 N N . PHE A 1 91 ? 8.938 21.969 -3.693 1 98.5 91 PHE A N 1
ATOM 725 C CA . PHE A 1 91 ? 7.766 21.75 -4.531 1 98.5 91 PHE A CA 1
ATOM 726 C C . PHE A 1 91 ? 6.508 22.281 -3.861 1 98.5 91 PHE A C 1
ATOM 728 O O . PHE A 1 91 ? 6.281 22.047 -2.674 1 98.5 91 PHE A O 1
ATOM 735 N N . HIS A 1 92 ? 5.723 23.047 -4.59 1 98.31 92 HIS A N 1
ATOM 736 C CA . HIS A 1 92 ? 4.355 23.406 -4.234 1 98.31 92 HIS A CA 1
ATOM 737 C C . HIS A 1 92 ? 3.35 22.75 -5.172 1 98.31 92 HIS A C 1
ATOM 739 O O . HIS A 1 92 ? 3.316 23.062 -6.363 1 98.31 92 HIS A O 1
ATOM 745 N N . GLN A 1 93 ? 2.531 21.906 -4.613 1 98.5 93 GLN A N 1
ATOM 746 C CA . GLN A 1 93 ? 1.63 21.125 -5.461 1 98.5 93 GLN A CA 1
ATOM 747 C C . GLN A 1 93 ? 0.184 21.266 -4.992 1 98.5 93 GLN A C 1
ATOM 749 O O . GLN A 1 93 ? -0.102 21.141 -3.799 1 98.5 93 GLN A O 1
ATOM 754 N N . GLU A 1 94 ? -0.667 21.625 -5.895 1 98.31 94 GLU A N 1
ATOM 755 C CA . GLU A 1 94 ? -2.115 21.578 -5.711 1 98.31 94 GLU A CA 1
ATOM 756 C C . GLU A 1 94 ? -2.723 20.375 -6.41 1 98.31 94 GLU A C 1
ATOM 758 O O . GLU A 1 94 ? -2.436 20.109 -7.582 1 98.31 94 GLU A O 1
ATOM 763 N N . VAL A 1 95 ? -3.473 19.609 -5.668 1 98.5 95 VAL A N 1
ATOM 764 C CA . VAL A 1 95 ? -4.227 18.5 -6.246 1 98.5 95 VAL A CA 1
ATOM 765 C C . VAL A 1 95 ? -5.695 18.906 -6.395 1 98.5 95 VAL A C 1
ATOM 767 O O . VAL A 1 95 ? -6.371 19.188 -5.402 1 98.5 95 VAL A O 1
ATOM 770 N N . LEU A 1 96 ? -6.168 18.906 -7.582 1 98 96 LEU A N 1
ATOM 771 C CA . LEU A 1 96 ? -7.539 19.312 -7.867 1 98 96 LEU A CA 1
ATOM 772 C C . LEU A 1 96 ? -8.43 18.094 -8.117 1 98 96 LEU A C 1
ATOM 774 O O . LEU A 1 96 ? -7.996 17.125 -8.742 1 98 96 LEU A O 1
ATOM 778 N N . GLY A 1 97 ? -9.656 18.188 -7.641 1 96.44 97 GLY A N 1
ATOM 779 C CA . GLY A 1 97 ? -10.648 17.188 -7.977 1 96.44 97 GLY A CA 1
ATOM 780 C C . GLY A 1 97 ? -11.242 17.359 -9.359 1 96.44 97 GLY A C 1
ATOM 781 O O . GLY A 1 97 ? -10.797 18.219 -10.125 1 96.44 97 GLY A O 1
ATOM 782 N N . SER A 1 98 ? -12.172 16.453 -9.711 1 94.12 98 SER A N 1
ATOM 783 C CA . SER A 1 98 ? -12.789 16.484 -11.031 1 94.12 98 SER A CA 1
ATOM 784 C C . SER A 1 98 ? -13.578 17.781 -11.242 1 94.12 98 SER A C 1
ATOM 786 O O . SER A 1 98 ? -13.812 18.188 -12.383 1 94.12 98 SER A O 1
ATOM 788 N N . ASP A 1 99 ? -13.945 18.438 -10.211 1 93.94 99 ASP A N 1
ATOM 789 C CA . ASP A 1 99 ? -14.711 19.688 -10.289 1 93.94 99 ASP A CA 1
ATOM 790 C C . ASP A 1 99 ? -13.781 20.875 -10.453 1 93.94 99 ASP A C 1
ATOM 792 O O . ASP A 1 99 ? -14.242 22.016 -10.547 1 93.94 99 ASP A O 1
ATOM 796 N N . GLY A 1 100 ? -12.523 20.641 -10.43 1 94.19 100 GLY A N 1
ATOM 797 C CA . GLY A 1 100 ? -11.547 21.703 -10.633 1 94.19 100 GLY A CA 1
ATOM 798 C C . GLY A 1 100 ? -11.188 22.438 -9.352 1 94.19 100 GLY A C 1
ATOM 799 O O . GLY A 1 100 ? -10.344 23.328 -9.359 1 94.19 100 GLY A O 1
ATOM 800 N N . LYS A 1 101 ? -11.805 22.047 -8.297 1 96.75 101 LYS A N 1
ATOM 801 C CA . LYS A 1 101 ? -11.492 22.672 -7.012 1 96.75 101 LYS A CA 1
ATOM 802 C C . LYS A 1 101 ? -10.312 21.969 -6.34 1 96.75 101 LYS A C 1
ATOM 804 O O . LYS A 1 101 ? -10.102 20.766 -6.539 1 96.75 101 LYS A O 1
ATOM 809 N N . THR A 1 102 ? -9.578 22.75 -5.547 1 98 102 THR A N 1
ATOM 810 C CA . THR A 1 102 ? -8.43 22.188 -4.848 1 98 102 THR A CA 1
ATOM 811 C C . THR A 1 102 ? -8.875 21.234 -3.746 1 98 102 THR A C 1
ATOM 813 O O . THR A 1 102 ? -9.633 21.609 -2.854 1 98 102 THR A O 1
ATOM 816 N N . ALA A 1 103 ? -8.43 19.984 -3.814 1 98.31 103 ALA A N 1
ATOM 817 C CA . ALA A 1 103 ? -8.727 18.984 -2.805 1 98.31 103 ALA A CA 1
ATOM 818 C C . ALA A 1 103 ? -7.605 18.891 -1.775 1 98.31 103 ALA A C 1
ATOM 820 O O . ALA A 1 103 ? -7.84 18.516 -0.623 1 98.31 103 ALA A O 1
ATOM 821 N N . ALA A 1 104 ? -6.383 19.219 -2.184 1 98.69 104 ALA A N 1
ATOM 822 C CA . ALA A 1 104 ? -5.238 19.172 -1.275 1 98.69 104 ALA A CA 1
ATOM 823 C C . ALA A 1 104 ? -4.133 20.109 -1.732 1 98.69 104 ALA A C 1
ATOM 825 O O . ALA A 1 104 ? -4.008 20.406 -2.926 1 98.69 104 ALA A O 1
ATOM 826 N N . GLU A 1 105 ? -3.4 20.641 -0.856 1 98.81 105 GLU A N 1
ATOM 827 C CA . GLU A 1 105 ? -2.162 21.391 -1.068 1 98.81 105 GLU A CA 1
ATOM 828 C C . GLU A 1 105 ? -1 20.75 -0.316 1 98.81 105 GLU A C 1
ATOM 830 O O . GLU A 1 105 ? -1.076 20.547 0.897 1 98.81 105 GLU A O 1
ATOM 835 N N . ILE A 1 106 ? 0.055 20.438 -1.011 1 98.81 106 ILE A N 1
ATOM 836 C CA . ILE A 1 106 ? 1.209 19.766 -0.422 1 98.81 106 ILE A CA 1
ATOM 837 C C . ILE A 1 106 ? 2.488 20.5 -0.808 1 98.81 106 ILE A C 1
ATOM 839 O O . ILE A 1 106 ? 2.83 20.594 -1.99 1 98.81 106 ILE A O 1
ATOM 843 N N . ARG A 1 107 ? 3.178 21.047 0.124 1 98.81 107 ARG A N 1
ATOM 844 C CA . ARG A 1 107 ? 4.52 21.609 -0.043 1 98.81 107 ARG A CA 1
ATOM 845 C C . ARG A 1 107 ? 5.578 20.625 0.463 1 98.81 107 ARG A C 1
ATOM 847 O O . ARG A 1 107 ? 5.488 20.141 1.589 1 98.81 107 ARG A O 1
ATOM 854 N N . THR A 1 108 ? 6.516 20.359 -0.333 1 98.88 108 THR A N 1
ATOM 855 C CA . THR A 1 108 ? 7.539 19.406 0.067 1 98.88 108 THR A CA 1
ATOM 856 C C . THR A 1 108 ? 8.93 19.953 -0.223 1 98.88 108 THR A C 1
ATOM 858 O O . THR A 1 108 ? 9.234 20.344 -1.355 1 98.88 108 THR A O 1
ATOM 861 N N . LEU A 1 109 ? 9.75 20.031 0.772 1 98.81 109 LEU A N 1
ATOM 862 C CA . LEU A 1 109 ? 11.172 20.312 0.635 1 98.81 109 LEU A CA 1
ATOM 863 C C . LEU A 1 109 ? 11.969 19.031 0.466 1 98.81 109 LEU A C 1
ATOM 865 O O . LEU A 1 109 ? 11.812 18.094 1.245 1 98.81 109 LEU A O 1
ATOM 869 N N . VAL A 1 110 ? 12.805 18.984 -0.563 1 98.69 110 VAL A N 1
ATOM 870 C CA . VAL A 1 110 ? 13.578 17.766 -0.781 1 98.69 110 VAL A CA 1
ATOM 871 C C . VAL A 1 110 ? 15.062 18.125 -0.91 1 98.69 110 VAL A C 1
ATOM 873 O O . VAL A 1 110 ? 15.414 19.281 -1.117 1 98.69 110 VAL A O 1
ATOM 876 N N . GLN A 1 111 ? 15.898 17.141 -0.705 1 98.5 111 GLN A N 1
ATOM 877 C CA . GLN A 1 111 ? 17.344 17.172 -0.941 1 98.5 111 GLN A CA 1
ATOM 878 C C . GLN A 1 111 ? 17.719 16.25 -2.102 1 98.5 111 GLN A C 1
ATOM 880 O O . GLN A 1 111 ? 17.359 15.078 -2.127 1 98.5 111 GLN A O 1
ATOM 885 N N . THR A 1 112 ? 18.391 16.734 -3.074 1 98.19 112 THR A N 1
ATOM 886 C CA . THR A 1 112 ? 18.969 15.898 -4.121 1 98.19 112 THR A CA 1
ATOM 887 C C . THR A 1 112 ? 20.469 15.703 -3.885 1 98.19 112 THR A C 1
ATOM 889 O O . THR A 1 112 ? 21.172 16.641 -3.529 1 98.19 112 THR A O 1
ATOM 892 N N . GLU A 1 113 ? 20.875 14.516 -4.023 1 97.81 113 GLU A N 1
ATOM 893 C CA . GLU A 1 113 ? 22.266 14.18 -3.793 1 97.81 113 GLU A CA 1
ATOM 894 C C . GLU A 1 113 ? 22.781 13.195 -4.84 1 97.81 113 GLU A C 1
ATOM 896 O O . GLU A 1 113 ? 22.047 12.312 -5.285 1 97.81 113 GLU A O 1
ATOM 901 N N . LYS A 1 114 ? 23.969 13.359 -5.195 1 97.19 114 LYS A N 1
ATOM 902 C CA . LYS A 1 114 ? 24.734 12.383 -5.973 1 97.19 114 LYS A CA 1
ATOM 903 C C . LYS A 1 114 ? 25.812 11.727 -5.125 1 97.19 114 LYS A C 1
ATOM 905 O O . LYS A 1 114 ? 26.703 12.398 -4.617 1 97.19 114 LYS A O 1
ATOM 910 N N . ASP A 1 115 ? 25.75 10.453 -4.941 1 94.5 115 ASP A N 1
ATOM 911 C CA . ASP A 1 115 ? 26.688 9.711 -4.121 1 94.5 115 ASP A CA 1
ATOM 912 C C . ASP A 1 115 ? 26.828 10.336 -2.734 1 94.5 115 ASP A C 1
ATOM 914 O O . ASP A 1 115 ? 27.938 10.516 -2.232 1 94.5 115 ASP A O 1
ATOM 918 N N . GLY A 1 116 ? 25.719 10.828 -2.252 1 92.31 116 GLY A N 1
ATOM 919 C CA . GLY A 1 116 ? 25.688 11.367 -0.9 1 92.31 116 GLY A CA 1
ATOM 920 C C . GLY A 1 116 ? 26.078 12.828 -0.829 1 92.31 116 GLY A C 1
ATOM 921 O O . GLY A 1 116 ? 26.062 13.43 0.248 1 92.31 116 GLY A O 1
ATOM 922 N N . VAL A 1 117 ? 26.422 13.422 -1.931 1 96.88 117 VAL A N 1
ATOM 923 C CA . VAL A 1 117 ? 26.828 14.82 -1.979 1 96.88 117 VAL A CA 1
ATOM 924 C C . VAL A 1 117 ? 25.703 15.672 -2.557 1 96.88 117 VAL A C 1
ATOM 926 O O . VAL A 1 117 ? 25.172 15.367 -3.635 1 96.88 117 VAL A O 1
ATOM 929 N N . PRO A 1 118 ? 25.375 16.734 -1.83 1 97.5 118 PRO A N 1
ATOM 930 C CA . PRO A 1 118 ? 24.328 17.609 -2.369 1 97.5 118 PRO A CA 1
ATOM 931 C C . PRO A 1 118 ? 24.594 18.031 -3.809 1 97.5 118 PRO A C 1
ATOM 933 O O . PRO A 1 118 ? 25.719 18.422 -4.137 1 97.5 118 PRO A O 1
ATOM 936 N N . THR A 1 119 ? 23.578 17.922 -4.688 1 96.75 119 THR A N 1
ATOM 937 C CA . THR A 1 119 ? 23.75 18.188 -6.113 1 96.75 119 THR A CA 1
ATOM 938 C C . THR A 1 119 ? 22.516 18.891 -6.676 1 96.75 119 THR A C 1
ATOM 940 O O . THR A 1 119 ? 21.391 18.438 -6.488 1 96.75 119 THR A O 1
ATOM 943 N N . ASN A 1 120 ? 22.734 20 -7.395 1 96.44 120 ASN A N 1
ATOM 944 C CA . ASN A 1 120 ? 21.641 20.734 -8.023 1 96.44 120 ASN A CA 1
ATOM 945 C C . ASN A 1 120 ? 21.234 20.094 -9.344 1 96.44 120 ASN A C 1
ATOM 947 O O . ASN A 1 120 ? 22.047 19.984 -10.266 1 96.44 120 ASN A O 1
ATOM 951 N N . LEU A 1 121 ? 19.984 19.672 -9.422 1 95.75 121 LEU A N 1
ATOM 952 C CA . LEU A 1 121 ? 19.453 19.109 -10.664 1 95.75 121 LEU A CA 1
ATOM 953 C C . LEU A 1 121 ? 18.891 20.219 -11.555 1 95.75 121 LEU A C 1
ATOM 955 O O . LEU A 1 121 ? 18.766 20.031 -12.766 1 95.75 121 LEU A O 1
ATOM 959 N N . LEU A 1 122 ? 18.453 21.312 -10.93 1 95.44 122 LEU A N 1
ATOM 960 C CA . LEU A 1 122 ? 17.938 22.5 -11.594 1 95.44 122 LEU A CA 1
ATOM 961 C C . LEU A 1 122 ? 18.781 23.719 -11.25 1 95.44 122 LEU A C 1
ATOM 963 O O . LEU A 1 122 ? 19.453 23.75 -10.219 1 95.44 122 LEU A O 1
ATOM 967 N N . ALA A 1 123 ? 18.672 24.719 -12.141 1 94.12 123 ALA A N 1
ATOM 968 C CA . ALA A 1 123 ? 19.359 25.969 -11.836 1 94.12 123 ALA A CA 1
ATOM 969 C C . ALA A 1 123 ? 18.781 26.625 -10.594 1 94.12 123 ALA A C 1
ATOM 971 O O . ALA A 1 123 ? 17.562 26.859 -10.516 1 94.12 123 ALA A O 1
ATOM 972 N N . SER A 1 124 ? 19.703 27 -9.703 1 93.31 124 SER A N 1
ATOM 973 C CA . SER A 1 124 ? 19.25 27.547 -8.43 1 93.31 124 SER A CA 1
ATOM 974 C C . SER A 1 124 ? 18.719 28.969 -8.602 1 93.31 124 SER A C 1
ATOM 976 O O . SER A 1 124 ? 19.281 29.766 -9.352 1 93.31 124 SER A O 1
ATOM 978 N N . GLU A 1 125 ? 17.672 29.188 -7.879 1 93.06 125 GLU A N 1
ATOM 979 C CA . GLU A 1 125 ? 17.062 30.516 -7.93 1 93.06 125 GLU A CA 1
ATOM 980 C C . GLU A 1 125 ? 17.109 31.188 -6.562 1 93.06 125 GLU A C 1
ATOM 982 O O . GLU A 1 125 ? 16.859 32.406 -6.453 1 93.06 125 GLU A O 1
ATOM 987 N N . GLU A 1 126 ? 17.359 30.469 -5.52 1 95.5 126 GLU A N 1
ATOM 988 C CA . GLU A 1 126 ? 17.406 30.984 -4.156 1 95.5 126 GLU A CA 1
ATOM 989 C C . GLU A 1 126 ? 18.344 30.156 -3.285 1 95.5 126 GLU A C 1
ATOM 991 O O . GLU A 1 126 ? 18.875 29.141 -3.73 1 95.5 126 GLU A O 1
ATOM 996 N N . SER A 1 127 ? 18.609 30.703 -2.076 1 96.62 127 SER A N 1
ATOM 997 C CA . SER A 1 127 ? 19.5 29.984 -1.175 1 96.62 127 SER A CA 1
ATOM 998 C C . SER A 1 127 ? 18.781 28.797 -0.528 1 96.62 127 SER A C 1
ATOM 1000 O O . SER A 1 127 ? 17.578 28.828 -0.315 1 96.62 127 SER A O 1
ATOM 1002 N N . ALA A 1 128 ? 19.578 27.734 -0.264 1 96.62 128 ALA A N 1
ATOM 1003 C CA . ALA A 1 128 ? 19.047 26.609 0.5 1 96.62 128 ALA A CA 1
ATOM 1004 C C . ALA A 1 128 ? 18.438 27.078 1.813 1 96.62 128 ALA A C 1
ATOM 1006 O O . ALA A 1 128 ? 17.375 26.578 2.217 1 96.62 128 ALA A O 1
ATOM 1007 N N . GLU A 1 129 ? 19.062 27.953 2.461 1 96.44 129 GLU A N 1
ATOM 1008 C CA . GLU A 1 129 ? 18.625 28.469 3.752 1 96.44 129 GLU A CA 1
ATOM 1009 C C . GLU A 1 129 ? 17.25 29.125 3.643 1 96.44 129 GLU A C 1
ATOM 1011 O O . GLU A 1 129 ? 16.422 28.984 4.543 1 96.44 129 GLU A O 1
ATOM 1016 N N . SER A 1 130 ? 17.047 29.859 2.621 1 96.56 130 SER A N 1
ATOM 1017 C CA . SER A 1 130 ? 15.766 30.516 2.41 1 96.56 130 SER A CA 1
ATOM 1018 C C . SER A 1 130 ? 14.633 29.5 2.295 1 96.56 130 SER A C 1
ATOM 1020 O O . SER A 1 130 ? 13.562 29.703 2.867 1 96.56 130 SER A O 1
ATOM 1022 N N . LEU A 1 131 ? 14.844 28.422 1.565 1 96.62 131 LEU A N 1
ATOM 1023 C CA . LEU A 1 131 ? 13.836 27.375 1.406 1 96.62 131 LEU A CA 1
ATOM 1024 C C . LEU A 1 131 ? 13.578 26.656 2.73 1 96.62 131 LEU A C 1
ATOM 1026 O O . LEU A 1 131 ? 12.422 26.469 3.115 1 96.62 131 LEU A O 1
ATOM 1030 N N . VAL A 1 132 ? 14.586 26.328 3.436 1 96.62 132 VAL A N 1
ATOM 1031 C CA . VAL A 1 132 ? 14.477 25.609 4.703 1 96.62 132 VAL A CA 1
ATOM 1032 C C . VAL A 1 132 ? 13.719 26.469 5.719 1 96.62 132 VAL A C 1
ATOM 1034 O O . VAL A 1 132 ? 12.867 25.953 6.453 1 96.62 132 VAL A O 1
ATOM 1037 N N . SER A 1 133 ? 13.977 27.75 5.75 1 96.19 133 SER A N 1
ATOM 1038 C CA . SER A 1 133 ? 13.383 28.656 6.727 1 96.19 133 SER A CA 1
ATOM 1039 C C . SER A 1 133 ? 11.891 28.844 6.484 1 96.19 133 SER A C 1
ATOM 1041 O O . SER A 1 133 ? 11.172 29.344 7.352 1 96.19 133 SER A O 1
ATOM 1043 N N . SER A 1 134 ? 11.438 28.469 5.336 1 95.38 134 SER A N 1
ATOM 1044 C CA . SER A 1 134 ? 10.016 28.609 5.031 1 95.38 134 SER A CA 1
ATOM 1045 C C . SER A 1 134 ? 9.195 27.5 5.68 1 95.38 134 SER A C 1
ATOM 1047 O O . SER A 1 134 ? 7.965 27.516 5.625 1 95.38 134 SER A O 1
ATOM 1049 N N . PHE A 1 135 ? 9.82 26.5 6.281 1 96.25 135 PHE A N 1
ATOM 1050 C CA . PHE A 1 135 ? 9.156 25.422 7.004 1 96.25 135 PHE A CA 1
ATOM 1051 C C . PHE A 1 135 ? 9.328 25.594 8.508 1 96.25 135 PHE A C 1
ATOM 1053 O O . PHE A 1 135 ? 10.445 25.797 8.992 1 96.25 135 PHE A O 1
ATOM 1060 N N . GLU A 1 136 ? 8.227 25.531 9.195 1 92.81 136 GLU A N 1
ATOM 1061 C CA . GLU A 1 136 ? 8.273 25.609 10.656 1 92.81 136 GLU A CA 1
ATOM 1062 C C . GLU A 1 136 ? 8.773 24.297 11.266 1 92.81 136 GLU A C 1
ATOM 1064 O O . GLU A 1 136 ? 8.414 23.219 10.797 1 92.81 136 GLU A O 1
ATOM 1069 N N . SER A 1 137 ? 9.547 24.422 12.258 1 91.56 137 SER A N 1
ATOM 1070 C CA . SER A 1 137 ? 10.023 23.25 12.977 1 91.56 137 SER A CA 1
ATOM 1071 C C . SER A 1 137 ? 8.938 22.656 13.867 1 91.56 137 SER A C 1
ATOM 1073 O O . SER A 1 137 ? 8.047 23.375 14.328 1 91.56 137 SER A O 1
ATOM 1075 N N . VAL A 1 138 ? 8.938 21.375 13.922 1 92.62 138 VAL A N 1
ATOM 1076 C CA . VAL A 1 138 ? 8.102 20.672 14.898 1 92.62 138 VAL A CA 1
ATOM 1077 C C . VAL A 1 138 ? 8.867 20.5 16.203 1 92.62 138 VAL A C 1
ATOM 1079 O O . VAL A 1 138 ? 9.93 19.875 16.234 1 92.62 138 VAL A O 1
ATOM 1082 N N . LEU A 1 139 ? 8.383 21.062 17.203 1 89.12 139 LEU A N 1
ATOM 1083 C CA . LEU A 1 139 ? 9.086 21.062 18.484 1 89.12 139 LEU A CA 1
ATOM 1084 C C . LEU A 1 139 ? 9.062 19.672 19.109 1 89.12 139 LEU A C 1
ATOM 1086 O O . LEU A 1 139 ? 8.055 18.969 19.031 1 89.12 139 LEU A O 1
ATOM 1090 N N . PRO A 1 140 ? 10.109 19.328 19.734 1 89.31 140 PRO A N 1
ATOM 1091 C CA . PRO A 1 140 ? 10.141 18.016 20.406 1 89.31 140 PRO A CA 1
ATOM 1092 C C . PRO A 1 140 ? 9.141 17.922 21.562 1 89.31 140 PRO A C 1
ATOM 1094 O O . PRO A 1 140 ? 8.641 18.953 22.031 1 89.31 140 PRO A O 1
ATOM 1097 N N . PHE A 1 141 ? 8.844 16.734 21.891 1 92.38 141 PHE A N 1
ATOM 1098 C CA . PHE A 1 141 ? 7.996 16.469 23.047 1 92.38 141 PHE A CA 1
ATOM 1099 C C . PHE A 1 141 ? 8.617 17.047 24.312 1 92.38 141 PHE A C 1
ATOM 1101 O O . PHE A 1 141 ? 9.797 16.828 24.594 1 92.38 141 PHE A O 1
ATOM 1108 N N . SER A 1 142 ? 7.926 17.859 25.062 1 88.06 142 SER A N 1
ATOM 1109 C CA . SER A 1 142 ? 8.445 18.484 26.281 1 88.06 142 SER A CA 1
ATOM 1110 C C . SER A 1 142 ? 7.508 18.25 27.453 1 88.06 142 SER A C 1
ATOM 1112 O O . SER A 1 142 ? 7.738 18.781 28.547 1 88.06 142 SER A O 1
ATOM 1114 N N . GLY A 1 143 ? 6.539 17.5 27.297 1 84.06 143 GLY A N 1
ATOM 1115 C CA . GLY A 1 143 ? 5.547 17.312 28.328 1 84.06 143 GLY A CA 1
ATOM 1116 C C . GLY A 1 143 ? 5.73 16.016 29.094 1 84.06 143 GLY A C 1
ATOM 1117 O O . GLY A 1 143 ? 6.848 15.5 29.203 1 84.06 143 GLY A O 1
ATOM 1118 N N . THR A 1 144 ? 4.723 15.633 29.859 1 87.44 144 THR A N 1
ATOM 1119 C CA . THR A 1 144 ? 4.812 14.43 30.688 1 87.44 144 THR A CA 1
ATOM 1120 C C . THR A 1 144 ? 3.643 13.492 30.406 1 87.44 144 THR A C 1
ATOM 1122 O O . THR A 1 144 ? 3.533 12.422 31 1 87.44 144 THR A O 1
ATOM 1125 N N . CYS A 1 145 ? 2.982 13.75 29.438 1 93.25 145 CYS A N 1
ATOM 1126 C CA . CYS A 1 145 ? 1.793 12.938 29.203 1 93.25 145 CYS A CA 1
ATOM 1127 C C . CYS A 1 145 ? 2.164 11.57 28.641 1 93.25 145 CYS A C 1
ATOM 1129 O O . CYS A 1 145 ? 3.312 11.344 28.266 1 93.25 145 CYS A O 1
ATOM 1131 N N . GLU A 1 146 ? 1.156 10.68 28.75 1 94.62 146 GLU A N 1
ATOM 1132 C CA . GLU A 1 146 ? 1.332 9.375 28.109 1 94.62 146 GLU A CA 1
ATOM 1133 C C . GLU A 1 146 ? 1.365 9.508 26.594 1 94.62 146 GLU A C 1
ATOM 1135 O O . GLU A 1 146 ? 0.637 10.32 26.016 1 94.62 146 GLU A O 1
ATOM 1140 N N . ARG A 1 147 ? 2.191 8.758 25.969 1 96.31 147 ARG A N 1
ATOM 1141 C CA . ARG A 1 147 ? 2.285 8.68 24.5 1 96.31 147 ARG A CA 1
ATOM 1142 C C . ARG A 1 147 ? 2.002 7.27 24.016 1 96.31 147 ARG A C 1
ATOM 1144 O O . ARG A 1 147 ? 2.781 6.348 24.266 1 96.31 147 ARG A O 1
ATOM 1151 N N . ALA A 1 148 ? 0.853 7.078 23.344 1 95.69 148 ALA A N 1
ATOM 1152 C CA . ALA A 1 148 ? 0.489 5.754 22.844 1 95.69 148 ALA A CA 1
ATOM 1153 C C . ALA A 1 148 ? 1.502 5.254 21.828 1 95.69 148 ALA A C 1
ATOM 1155 O O . ALA A 1 148 ? 1.847 5.973 20.875 1 95.69 148 ALA A O 1
ATOM 1156 N N . ALA A 1 149 ? 1.982 4.027 22.047 1 95.88 149 ALA A N 1
ATOM 1157 C CA . ALA A 1 149 ? 3.051 3.531 21.188 1 95.88 149 ALA A CA 1
ATOM 1158 C C . ALA A 1 149 ? 2.654 2.213 20.531 1 95.88 149 ALA A C 1
ATOM 1160 O O . ALA A 1 149 ? 2.016 1.364 21.156 1 95.88 149 ALA A O 1
ATOM 1161 N N . THR A 1 150 ? 3.008 2.053 19.266 1 96.19 150 THR A N 1
ATOM 1162 C CA . THR A 1 150 ? 2.865 0.796 18.547 1 96.19 150 THR A CA 1
ATOM 1163 C C . THR A 1 150 ? 4.02 0.603 17.562 1 96.19 150 THR A C 1
ATOM 1165 O O . THR A 1 150 ? 4.699 1.565 17.203 1 96.19 150 THR A O 1
ATOM 1168 N N . GLU A 1 151 ? 4.293 -0.646 17.219 1 97.44 151 GLU A N 1
ATOM 1169 C CA . GLU A 1 151 ? 5.32 -0.979 16.234 1 97.44 151 GLU A CA 1
ATOM 1170 C C . GLU A 1 151 ? 4.703 -1.624 14.992 1 97.44 151 GLU A C 1
ATOM 1172 O O . GLU A 1 151 ? 3.727 -2.367 15.094 1 97.44 151 GLU A O 1
ATOM 1177 N N . ARG A 1 152 ? 5.285 -1.322 13.875 1 98.06 152 ARG A N 1
ATOM 1178 C CA . ARG A 1 152 ? 4.84 -1.897 12.609 1 98.06 152 ARG A CA 1
ATOM 1179 C C . ARG A 1 152 ? 6.027 -2.379 11.781 1 98.06 152 ARG A C 1
ATOM 1181 O O . ARG A 1 152 ? 7.059 -1.708 11.719 1 98.06 152 ARG A O 1
ATOM 1188 N N . ASP A 1 153 ? 5.816 -3.516 11.117 1 97.88 153 ASP A N 1
ATOM 1189 C CA . ASP A 1 153 ? 6.844 -4.066 10.242 1 97.88 153 ASP A CA 1
ATOM 1190 C C . ASP A 1 153 ? 7.008 -3.219 8.977 1 97.88 153 ASP A C 1
ATOM 1192 O O . ASP A 1 153 ? 6.023 -2.748 8.414 1 97.88 153 ASP A O 1
ATOM 1196 N N . LEU A 1 154 ? 8.242 -3.02 8.609 1 98 154 LEU A N 1
ATOM 1197 C CA . LEU A 1 154 ? 8.555 -2.4 7.328 1 98 154 LEU A CA 1
ATOM 1198 C C . LEU A 1 154 ? 8.891 -3.459 6.281 1 98 154 LEU A C 1
ATOM 1200 O O . LEU A 1 154 ? 9.898 -4.156 6.398 1 98 154 LEU A O 1
ATOM 1204 N N . PHE A 1 155 ? 8.062 -3.549 5.227 1 97.62 155 PHE A N 1
ATOM 1205 C CA . PHE A 1 155 ? 8.086 -4.664 4.285 1 97.62 155 PHE A CA 1
ATOM 1206 C C . PHE A 1 155 ? 9.148 -4.441 3.211 1 97.62 155 PHE A C 1
ATOM 1208 O O . PHE A 1 155 ? 9.297 -3.328 2.699 1 97.62 155 PHE A O 1
ATOM 1215 N N . TYR A 1 156 ? 9.828 -5.523 2.787 1 96.19 156 TYR A N 1
ATOM 1216 C CA . TYR A 1 156 ? 10.797 -5.461 1.694 1 96.19 156 TYR A CA 1
ATOM 1217 C C . TYR A 1 156 ? 10.102 -5.156 0.371 1 96.19 156 TYR A C 1
ATOM 1219 O O . TYR A 1 156 ? 10.641 -4.418 -0.459 1 96.19 156 TYR A O 1
ATOM 1227 N N . CYS A 1 157 ? 8.891 -5.648 0.198 1 96 157 CYS A N 1
ATOM 1228 C CA . CYS A 1 157 ? 8.227 -5.605 -1.102 1 96 157 CYS A CA 1
ATOM 1229 C C . CYS A 1 157 ? 7.637 -4.227 -1.366 1 96 157 CYS A C 1
ATOM 1231 O O . CYS A 1 157 ? 7.07 -3.982 -2.434 1 96 157 CYS A O 1
ATOM 1233 N N . GLU A 1 158 ? 7.793 -3.277 -0.423 1 97.06 158 GLU A N 1
ATOM 1234 C CA . GLU A 1 158 ? 7.199 -1.952 -0.576 1 97.06 158 GLU A CA 1
ATOM 1235 C C . GLU A 1 158 ? 8.242 -0.925 -1.008 1 97.06 158 GLU A C 1
ATOM 1237 O O . GLU A 1 158 ? 7.934 0.261 -1.139 1 97.06 158 GLU A O 1
ATOM 1242 N N . ARG A 1 159 ? 9.461 -1.354 -1.222 1 97.75 159 ARG A N 1
ATOM 1243 C CA . ARG A 1 159 ? 10.531 -0.451 -1.633 1 97.75 159 ARG A CA 1
ATOM 1244 C C . ARG A 1 159 ? 10.359 -0.023 -3.086 1 97.75 159 ARG A C 1
ATOM 1246 O O . ARG A 1 159 ? 9.883 -0.799 -3.914 1 97.75 159 ARG A O 1
ATOM 1253 N N . ASN A 1 160 ? 10.766 1.169 -3.328 1 97.5 160 ASN A N 1
ATOM 1254 C CA . ASN A 1 160 ? 10.664 1.741 -4.664 1 97.5 160 ASN A CA 1
ATOM 1255 C C . ASN A 1 160 ? 11.914 1.462 -5.492 1 97.5 160 ASN A C 1
ATOM 1257 O O . ASN A 1 160 ? 12.82 0.762 -5.039 1 97.5 160 ASN A O 1
ATOM 1261 N N . PRO A 1 161 ? 11.992 1.974 -6.754 1 96.88 161 PRO A N 1
ATOM 1262 C CA . PRO A 1 161 ? 13.125 1.664 -7.641 1 96.88 161 PRO A CA 1
ATOM 1263 C C . PRO A 1 161 ? 14.461 2.109 -7.062 1 96.88 161 PRO A C 1
ATOM 1265 O O . PRO A 1 161 ? 15.516 1.603 -7.469 1 96.88 161 PRO A O 1
ATOM 1268 N N . PHE A 1 162 ? 14.523 3.02 -6.129 1 96.69 162 PHE A N 1
ATOM 1269 C CA . PHE A 1 162 ? 15.758 3.492 -5.508 1 96.69 162 PHE A CA 1
ATOM 1270 C C . PHE A 1 162 ? 16.141 2.611 -4.328 1 96.69 162 PHE A C 1
ATOM 1272 O O . PHE A 1 162 ? 17.188 2.811 -3.715 1 96.69 162 PHE A O 1
ATOM 1279 N N . GLY A 1 163 ? 15.273 1.638 -3.963 1 95.81 163 GLY A N 1
ATOM 1280 C CA . GLY A 1 163 ? 15.508 0.781 -2.812 1 95.81 163 GLY A CA 1
ATOM 1281 C C . GLY A 1 163 ? 15.031 1.39 -1.507 1 95.81 163 GLY A C 1
ATOM 1282 O O . GLY A 1 163 ? 15.289 0.847 -0.431 1 95.81 163 GLY A O 1
ATOM 1283 N N . ASP A 1 164 ? 14.383 2.508 -1.616 1 96.06 164 ASP A N 1
ATOM 1284 C CA . ASP A 1 164 ? 13.852 3.223 -0.461 1 96.06 164 ASP A CA 1
ATOM 1285 C C . ASP A 1 164 ? 12.32 3.158 -0.434 1 96.06 164 ASP A C 1
ATOM 1287 O O . ASP A 1 164 ? 11.711 2.449 -1.236 1 96.06 164 ASP A O 1
ATOM 1291 N N . TYR A 1 165 ? 11.797 3.795 0.583 1 98.06 165 TYR A N 1
ATOM 1292 C CA . TYR A 1 165 ? 10.352 3.932 0.652 1 98.06 165 TYR A CA 1
ATOM 1293 C C . TYR A 1 165 ? 9.906 5.289 0.121 1 98.06 165 TYR A C 1
ATOM 1295 O O . TYR A 1 165 ? 10.57 6.301 0.351 1 98.06 165 TYR A O 1
ATOM 1303 N N . ASN A 1 166 ? 8.797 5.289 -0.628 1 98.25 166 ASN A N 1
ATOM 1304 C CA . ASN A 1 166 ? 8.164 6.57 -0.929 1 98.25 166 ASN A CA 1
ATOM 1305 C C . ASN A 1 166 ? 7.742 7.301 0.343 1 98.25 166 ASN A C 1
ATOM 1307 O O . ASN A 1 166 ? 7.43 6.668 1.354 1 98.25 166 ASN A O 1
ATOM 1311 N N . PRO A 1 167 ? 7.676 8.672 0.31 1 98.44 167 PRO A N 1
ATOM 1312 C CA . PRO A 1 167 ? 7.238 9.422 1.489 1 98.44 167 PRO A CA 1
ATOM 1313 C C . PRO A 1 167 ? 5.875 8.961 2.004 1 98.44 167 PRO A C 1
ATOM 1315 O O . PRO A 1 167 ? 5.609 9.031 3.207 1 98.44 167 PRO A O 1
ATOM 1318 N N . SER A 1 168 ? 5.027 8.477 1.132 1 98.38 168 SER A N 1
ATOM 1319 C CA . SER A 1 168 ? 3.691 8.023 1.517 1 98.38 168 SER A CA 1
ATOM 1320 C C . SER A 1 168 ? 3.762 6.895 2.537 1 98.38 168 SER A C 1
ATOM 1322 O O . SER A 1 168 ? 2.803 6.656 3.275 1 98.38 168 SER A O 1
ATOM 1324 N N . HIS A 1 169 ? 4.852 6.164 2.584 1 98.38 169 HIS A N 1
ATOM 1325 C CA . HIS A 1 169 ? 4.973 5.086 3.561 1 98.38 169 HIS A CA 1
ATOM 1326 C C . HIS A 1 169 ? 5.105 5.637 4.977 1 98.38 169 HIS A C 1
ATOM 1328 O O . HIS A 1 169 ? 4.637 5.016 5.934 1 98.38 169 HIS A O 1
ATOM 1334 N N . TYR A 1 170 ? 5.777 6.805 5.137 1 98.69 170 TYR A N 1
ATOM 1335 C CA . TYR A 1 170 ? 5.766 7.473 6.434 1 98.69 170 TYR A CA 1
ATOM 1336 C C . TYR A 1 170 ? 4.348 7.844 6.844 1 98.69 170 TYR A C 1
ATOM 1338 O O . TYR A 1 170 ? 3.965 7.676 8 1 98.69 170 TYR A O 1
ATOM 1346 N N . TRP A 1 171 ? 3.578 8.328 5.824 1 98.56 171 TRP A N 1
ATOM 1347 C CA . TRP A 1 171 ? 2.193 8.703 6.09 1 98.56 171 TRP A CA 1
ATOM 1348 C C . TRP A 1 171 ? 1.382 7.496 6.551 1 98.56 171 TRP A C 1
ATOM 1350 O O . TRP A 1 171 ? 0.524 7.617 7.43 1 98.56 171 TRP A O 1
ATOM 1360 N N . ARG A 1 172 ? 1.672 6.395 5.98 1 97.88 172 ARG A N 1
ATOM 1361 C CA . ARG A 1 172 ? 1.008 5.148 6.344 1 97.88 172 ARG A CA 1
ATOM 1362 C C . ARG A 1 172 ? 1.286 4.785 7.801 1 97.88 172 ARG A C 1
ATOM 1364 O O . ARG A 1 172 ? 0.368 4.434 8.547 1 97.88 172 ARG A O 1
ATOM 1371 N N . ILE A 1 173 ? 2.516 4.84 8.195 1 98.44 173 ILE A N 1
ATOM 1372 C CA . ILE A 1 173 ? 2.918 4.508 9.555 1 98.44 173 ILE A CA 1
ATOM 1373 C C . ILE A 1 173 ? 2.279 5.488 10.539 1 98.44 173 ILE A C 1
ATOM 1375 O O . ILE A 1 173 ? 1.799 5.086 11.602 1 98.44 173 ILE A O 1
ATOM 1379 N N . LEU A 1 174 ? 2.271 6.75 10.172 1 98.44 174 LEU A N 1
ATOM 1380 C CA . LEU A 1 174 ? 1.63 7.758 11.008 1 98.44 174 LEU A CA 1
ATOM 1381 C C . LEU A 1 174 ? 0.142 7.465 11.164 1 98.44 174 LEU A C 1
ATOM 1383 O O . LEU A 1 174 ? -0.406 7.59 12.266 1 98.44 174 LEU A O 1
ATOM 1387 N N . GLU A 1 175 ? -0.499 7.121 10.086 1 97.31 175 GLU A N 1
ATOM 1388 C CA . GLU A 1 175 ? -1.914 6.77 10.156 1 97.31 175 GLU A CA 1
ATOM 1389 C C . GLU A 1 175 ? -2.139 5.566 11.07 1 97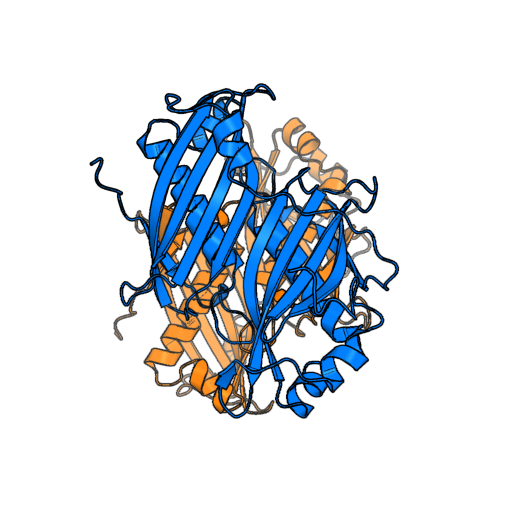.31 175 GLU A C 1
ATOM 1391 O O . GLU A 1 175 ? -3.09 5.547 11.852 1 97.31 175 GLU A O 1
ATOM 1396 N N . GLU A 1 176 ? -1.327 4.586 10.977 1 96.94 176 GLU A N 1
ATOM 1397 C CA . GLU A 1 176 ? -1.416 3.438 11.875 1 96.94 176 GLU A CA 1
ATOM 1398 C C . GLU A 1 176 ? -1.297 3.867 13.336 1 96.94 176 GLU A C 1
ATOM 1400 O O . GLU A 1 176 ? -1.983 3.328 14.203 1 96.94 176 GLU A O 1
ATOM 1405 N N . GLY A 1 177 ? -0.348 4.805 13.547 1 96.81 177 GLY A N 1
ATOM 1406 C CA . GLY A 1 177 ? -0.244 5.359 14.891 1 96.81 177 GLY A CA 1
ATOM 1407 C C . GLY A 1 177 ? -1.539 5.973 15.383 1 96.81 177 GLY A C 1
ATOM 1408 O O . GLY A 1 177 ? -1.915 5.797 16.547 1 96.81 177 GLY A O 1
ATOM 1409 N N . ARG A 1 178 ? -2.223 6.656 14.555 1 94.25 178 ARG A N 1
ATOM 1410 C CA . ARG A 1 178 ? -3.482 7.289 14.938 1 94.25 178 ARG A CA 1
ATOM 1411 C C . ARG A 1 178 ? -4.555 6.242 15.219 1 94.25 178 ARG A C 1
ATOM 1413 O O . ARG A 1 178 ? -5.355 6.406 16.141 1 94.25 178 ARG A O 1
ATOM 1420 N N . TRP A 1 179 ? -4.621 5.176 14.406 1 92.56 179 TRP A N 1
ATOM 1421 C CA . TRP A 1 179 ? -5.555 4.086 14.672 1 92.56 179 TRP A CA 1
ATOM 1422 C C . TRP A 1 179 ? -5.301 3.473 16.047 1 92.56 179 TRP A C 1
ATOM 1424 O O . TRP A 1 179 ? -6.242 3.242 16.812 1 92.56 179 TRP A O 1
ATOM 1434 N N . HIS A 1 180 ? -4.078 3.203 16.344 1 92.94 180 HIS A N 1
ATOM 1435 C CA . HIS A 1 180 ? -3.723 2.623 17.625 1 92.94 180 HIS A CA 1
ATOM 1436 C C . HIS A 1 180 ? -4.055 3.576 18.766 1 92.94 180 HIS A C 1
ATOM 1438 O O . HIS A 1 180 ? -4.559 3.15 19.812 1 92.94 180 HIS A O 1
ATOM 1444 N N . PHE A 1 181 ? -3.725 4.828 18.578 1 93.12 181 PHE A N 1
ATOM 1445 C CA . PHE A 1 181 ? -3.988 5.859 19.562 1 93.12 181 PHE A CA 1
ATOM 1446 C C . PHE A 1 181 ? -5.461 5.867 19.953 1 93.12 181 PHE A C 1
ATOM 1448 O O . PHE A 1 181 ? -5.797 5.902 21.141 1 93.12 181 PHE A O 1
ATOM 1455 N N . THR A 1 182 ? -6.336 5.832 19.016 1 86.44 182 THR A N 1
ATOM 1456 C CA . THR A 1 182 ? -7.77 5.879 19.266 1 86.44 182 THR A CA 1
ATOM 1457 C C . THR A 1 182 ? -8.219 4.652 20.047 1 86.44 1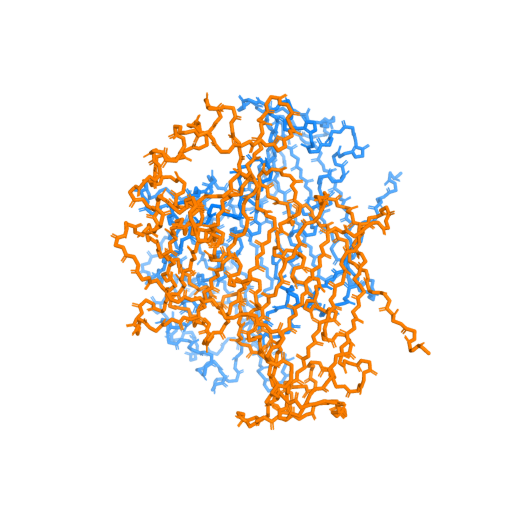82 THR A C 1
ATOM 1459 O O . THR A 1 182 ? -9.047 4.758 20.953 1 86.44 182 THR A O 1
ATOM 1462 N N . ALA A 1 183 ? -7.68 3.545 19.781 1 80.56 183 ALA A N 1
ATOM 1463 C CA . ALA A 1 183 ? -8.023 2.309 20.484 1 80.56 183 ALA A CA 1
ATOM 1464 C C . ALA A 1 183 ? -7.508 2.332 21.922 1 80.56 183 ALA A C 1
ATOM 1466 O O . ALA A 1 183 ? -8.172 1.836 22.828 1 80.56 183 ALA A O 1
ATOM 1467 N N . ASP A 1 184 ? -6.43 2.969 22.156 1 80.56 184 ASP A N 1
ATOM 1468 C CA . ASP A 1 184 ? -5.719 2.893 23.422 1 80.56 184 ASP A CA 1
ATOM 1469 C C . ASP A 1 184 ? -6.156 4.012 24.375 1 80.56 184 ASP A C 1
ATOM 1471 O O . ASP A 1 184 ? -6.066 3.873 25.594 1 80.56 184 ASP A O 1
ATOM 1475 N N . SER A 1 185 ? -6.535 5.164 23.859 1 77.25 185 SER A N 1
ATOM 1476 C CA . SER A 1 185 ? -6.699 6.359 24.688 1 77.25 185 SER A CA 1
ATOM 1477 C C . SER A 1 185 ? -8.133 6.496 25.188 1 77.25 185 SER A C 1
ATOM 1479 O O . SER A 1 185 ? -8.469 7.457 25.875 1 77.25 185 SER A O 1
ATOM 1481 N N . GLY A 1 186 ? -8.93 5.496 24.969 1 69.94 186 GLY A N 1
ATOM 1482 C CA . GLY A 1 186 ? -10.32 5.629 25.391 1 69.94 186 GLY A CA 1
ATOM 1483 C C . GLY A 1 186 ? -11.102 6.613 24.531 1 69.94 186 GLY A C 1
ATOM 1484 O O . GLY A 1 186 ? -12.102 7.172 25 1 69.94 186 GLY A O 1
ATOM 1485 N N . LEU A 1 187 ? -10.586 6.984 23.547 1 79.25 187 LEU A N 1
ATOM 1486 C CA . LEU A 1 187 ? -11.25 7.816 22.547 1 79.25 187 LEU A CA 1
ATOM 1487 C C . LEU A 1 187 ? -11.734 6.969 21.375 1 79.25 187 LEU A C 1
ATOM 1489 O O . LEU A 1 187 ? -11.57 7.355 20.219 1 79.25 187 LEU A O 1
ATOM 1493 N N . SER A 1 188 ? -12.297 5.879 21.812 1 77.94 188 SER A N 1
ATOM 1494 C CA . SER A 1 188 ? -12.805 5.02 20.75 1 77.94 188 SER A CA 1
ATOM 1495 C C . SER A 1 188 ? -13.812 5.754 19.875 1 77.94 188 SER A C 1
ATOM 1497 O O . SER A 1 188 ? -14.383 6.766 20.281 1 77.94 188 SER A O 1
ATOM 1499 N N . LEU A 1 189 ? -13.891 5.309 18.641 1 78.56 189 LEU A N 1
ATOM 1500 C CA . LEU A 1 189 ? -14.891 5.879 17.75 1 78.56 189 LEU A CA 1
ATOM 1501 C C . LEU A 1 189 ? -16.266 5.926 18.406 1 78.56 189 LEU A C 1
ATOM 1503 O O . LEU A 1 189 ? -17 6.902 18.25 1 78.56 189 LEU A O 1
ATOM 1507 N N . GLU A 1 190 ? -16.516 4.914 19.172 1 81.62 190 GLU A N 1
ATOM 1508 C CA . GLU A 1 190 ? -17.797 4.863 19.891 1 81.62 190 GLU A CA 1
ATOM 1509 C C . GLU A 1 190 ? -17.891 5.992 20.906 1 81.62 190 GLU A C 1
ATOM 1511 O O . GLU A 1 190 ? -18.953 6.625 21.031 1 81.62 190 GLU A O 1
ATOM 1516 N N . ASP A 1 191 ? -16.859 6.211 21.562 1 82.88 191 ASP A N 1
ATOM 1517 C CA . ASP A 1 191 ? -16.828 7.281 22.562 1 82.88 191 ASP A CA 1
ATOM 1518 C C . ASP A 1 191 ? -17.016 8.648 21.906 1 82.88 191 ASP A C 1
ATOM 1520 O O . ASP A 1 191 ? -17.766 9.492 22.406 1 82.88 191 ASP A O 1
ATOM 1524 N N . LEU A 1 192 ? -16.359 8.805 20.812 1 86.69 192 LEU A N 1
ATOM 1525 C CA . LEU A 1 192 ? -16.453 10.07 20.109 1 86.69 192 LEU A CA 1
ATOM 1526 C C . LEU A 1 192 ? -17.859 10.305 19.594 1 86.69 192 LEU A C 1
ATOM 1528 O O . LEU A 1 192 ? -18.406 11.406 19.719 1 86.69 192 LEU A O 1
ATOM 1532 N N . VAL A 1 193 ? -18.422 9.289 19.078 1 86.38 193 VAL A N 1
ATOM 1533 C CA . VAL A 1 193 ? -19.766 9.391 18.547 1 86.38 193 VAL A CA 1
ATOM 1534 C C . VAL A 1 193 ? -20.75 9.703 19.672 1 86.38 193 VAL A C 1
ATOM 1536 O O . VAL A 1 193 ? -21.688 10.492 19.5 1 86.38 193 VAL A O 1
ATOM 1539 N N . ALA A 1 194 ? -20.594 9.102 20.812 1 88.56 194 ALA A N 1
ATOM 1540 C CA . ALA A 1 194 ? -21.453 9.359 21.984 1 88.56 194 ALA A CA 1
ATOM 1541 C C . ALA A 1 194 ? -21.406 10.828 22.375 1 88.56 194 ALA A C 1
ATOM 1543 O O . ALA A 1 194 ? -22.375 11.367 22.906 1 88.56 194 ALA A O 1
ATOM 1544 N N . LEU A 1 195 ? -20.344 11.461 22.078 1 89.81 195 LEU A N 1
ATOM 1545 C CA . LEU A 1 195 ? -20.172 12.883 22.359 1 89.81 195 LEU A CA 1
ATOM 1546 C C . LEU A 1 195 ? -20.594 13.727 21.156 1 89.81 195 LEU A C 1
ATOM 1548 O O . LEU A 1 195 ? -20.312 14.93 21.109 1 89.81 195 LEU A O 1
ATOM 1552 N N . ASP A 1 196 ? -21.188 13.086 20.172 1 94.31 196 ASP A N 1
ATOM 1553 C CA . ASP A 1 196 ? -21.516 13.742 18.906 1 94.31 196 ASP A CA 1
ATOM 1554 C C . ASP A 1 196 ? -20.281 14.391 18.297 1 94.31 196 ASP A C 1
ATOM 1556 O O . ASP A 1 196 ? -20.297 15.57 17.922 1 94.31 196 ASP A O 1
ATOM 1560 N N . THR A 1 197 ? -19.219 13.664 18.359 1 93.38 197 THR A N 1
ATOM 1561 C CA . THR A 1 197 ? -17.938 14.234 17.938 1 93.38 197 THR A CA 1
ATOM 1562 C C . THR A 1 197 ? -17.203 13.273 17.016 1 93.38 197 THR A C 1
ATOM 1564 O O . THR A 1 197 ? -17.219 12.055 17.219 1 93.38 197 THR A O 1
ATOM 1567 N N . THR A 1 198 ? -16.672 13.758 15.977 1 91.38 198 THR A N 1
ATOM 1568 C CA . THR A 1 198 ? -15.656 13.078 15.18 1 91.38 198 THR A CA 1
ATOM 1569 C C . THR A 1 198 ? -14.508 14.023 14.836 1 91.38 198 THR A C 1
ATOM 1571 O O . THR A 1 198 ? -14.641 15.242 14.953 1 91.38 198 THR A O 1
ATOM 1574 N N . LEU A 1 199 ? -13.375 13.492 14.633 1 91.5 199 LEU A N 1
ATOM 1575 C CA . LEU A 1 199 ? -12.188 14.273 14.297 1 91.5 199 LEU A CA 1
ATOM 1576 C C . LEU A 1 199 ? -11.797 14.055 12.836 1 91.5 199 LEU A C 1
ATOM 1578 O O . LEU A 1 199 ? -11.57 12.922 12.406 1 91.5 199 LEU A O 1
ATOM 1582 N N . PHE A 1 200 ? -11.75 15.086 12.062 1 92.81 200 PHE A N 1
ATOM 1583 C CA . PHE A 1 200 ? -11.305 15.031 10.68 1 92.81 200 PHE A CA 1
ATOM 1584 C C . PHE A 1 200 ? -9.828 15.375 10.57 1 92.81 200 PHE A C 1
ATOM 1586 O O . PHE A 1 200 ? -9.383 16.406 11.07 1 92.81 200 PHE A O 1
ATOM 1593 N N . TYR A 1 201 ? -9.086 14.484 10.008 1 95.94 201 TYR A N 1
ATOM 1594 C CA . TYR A 1 201 ? -7.691 14.773 9.703 1 95.94 201 TYR A CA 1
ATOM 1595 C C . TYR A 1 201 ? -7.578 15.789 8.57 1 95.94 201 TYR A C 1
ATOM 1597 O O . TYR A 1 201 ? -7.922 15.484 7.426 1 95.94 201 TYR A O 1
ATOM 1605 N N . MET A 1 202 ? -7.055 16.984 8.781 1 97.44 202 MET A N 1
ATOM 1606 C CA . MET A 1 202 ? -7.043 18.078 7.809 1 97.44 202 MET A CA 1
ATOM 1607 C C . MET A 1 202 ? -5.641 18.297 7.246 1 97.44 202 MET A C 1
ATOM 1609 O O . MET A 1 202 ? -5.418 19.219 6.461 1 97.44 202 MET A O 1
ATOM 1613 N N . GLY A 1 203 ? -4.723 17.531 7.602 1 97.88 203 GLY A N 1
ATOM 1614 C CA . GLY A 1 203 ? -3.336 17.703 7.199 1 97.88 203 GLY A CA 1
ATOM 1615 C C . GLY A 1 203 ? -2.418 18.062 8.352 1 97.88 203 GLY A C 1
ATOM 1616 O O . GLY A 1 203 ? -2.664 17.656 9.492 1 97.88 203 GLY A O 1
ATOM 1617 N N . GLY A 1 204 ? -1.288 18.625 8.016 1 97.56 204 GLY A N 1
ATOM 1618 C CA . GLY A 1 204 ? -0.292 18.984 9.008 1 97.56 204 GLY A CA 1
ATOM 1619 C C . GLY A 1 204 ? 1.106 19.109 8.438 1 97.56 204 GLY A C 1
ATOM 1620 O O . GLY A 1 204 ? 1.28 19.578 7.309 1 97.56 204 GLY A O 1
ATOM 1621 N N . LYS A 1 205 ? 2.051 18.922 9.367 1 98.44 205 LYS A N 1
ATOM 1622 C CA . LYS A 1 205 ? 3.471 19.016 9.031 1 98.44 205 LYS A CA 1
ATOM 1623 C C . LYS A 1 205 ? 4.188 17.703 9.32 1 98.44 205 LYS A C 1
ATOM 1625 O O . LYS A 1 205 ? 3.914 17.047 10.328 1 98.44 205 LYS A O 1
ATOM 1630 N N . ILE A 1 206 ? 5 17.312 8.414 1 98.75 206 ILE A N 1
ATOM 1631 C CA . ILE A 1 206 ? 5.867 16.156 8.633 1 98.75 206 ILE A CA 1
ATOM 1632 C C . ILE A 1 206 ? 7.32 16.562 8.406 1 98.75 206 ILE A C 1
ATOM 1634 O O . ILE A 1 206 ? 7.641 17.234 7.422 1 98.75 206 ILE A O 1
ATOM 1638 N N . ARG A 1 207 ? 8.258 16.281 9.289 1 98.75 207 ARG A N 1
ATOM 1639 C CA . ARG A 1 207 ? 9.703 16.422 9.164 1 98.75 207 ARG A CA 1
ATOM 1640 C C . ARG A 1 207 ? 10.383 15.062 9.094 1 98.75 207 ARG A C 1
ATOM 1642 O O . ARG A 1 207 ? 10.141 14.203 9.938 1 98.75 207 ARG A O 1
ATOM 1649 N N . TYR A 1 208 ? 11.102 14.891 8.039 1 98.5 208 TYR A N 1
ATOM 1650 C CA . TYR A 1 208 ? 11.805 13.641 7.801 1 98.5 208 TYR A CA 1
ATOM 1651 C C . TYR A 1 208 ? 13.281 13.766 8.172 1 98.5 208 TYR A C 1
ATOM 1653 O O . TYR A 1 208 ? 13.977 14.664 7.691 1 98.5 208 TYR A O 1
ATOM 1661 N N . HIS A 1 209 ? 13.766 12.828 8.953 1 97.81 209 HIS A N 1
ATOM 1662 C CA . HIS A 1 209 ? 15.133 12.938 9.445 1 97.81 209 HIS A CA 1
ATOM 1663 C C . HIS A 1 209 ? 16.016 11.828 8.891 1 97.81 209 HIS A C 1
ATOM 1665 O O . HIS A 1 209 ? 17.188 12.055 8.562 1 97.81 209 HIS A O 1
ATOM 1671 N N . ARG A 1 210 ? 15.531 10.625 8.852 1 97.44 210 ARG A N 1
ATOM 1672 C CA . ARG A 1 210 ? 16.25 9.453 8.359 1 97.44 210 ARG A CA 1
ATOM 1673 C C . ARG A 1 210 ? 15.305 8.508 7.617 1 97.44 210 ARG A C 1
ATOM 1675 O O . ARG A 1 210 ? 14.094 8.508 7.859 1 97.44 210 ARG A O 1
ATOM 1682 N N . PRO A 1 211 ? 15.859 7.758 6.73 1 97.06 211 PRO A N 1
ATOM 1683 C CA . PRO A 1 211 ? 15.008 6.848 5.961 1 97.06 211 PRO A CA 1
ATOM 1684 C C . PRO A 1 211 ? 14.531 5.652 6.785 1 97.06 211 PRO A C 1
ATOM 1686 O O . PRO A 1 211 ? 15.219 5.219 7.711 1 97.06 211 PRO A O 1
ATOM 1689 N N . LEU A 1 212 ? 13.305 5.164 6.449 1 98 212 LEU A N 1
ATOM 1690 C CA . LEU A 1 212 ? 12.852 3.861 6.922 1 98 212 LEU A CA 1
ATOM 1691 C C . LEU A 1 212 ? 13.742 2.746 6.395 1 98 212 LEU A C 1
ATOM 1693 O O . LEU A 1 212 ? 14.289 2.85 5.297 1 98 212 LEU A O 1
ATOM 1697 N N . VAL A 1 213 ? 13.867 1.689 7.172 1 96.69 213 VAL A N 1
ATOM 1698 C CA . VAL A 1 213 ? 14.75 0.593 6.785 1 96.69 213 VAL A CA 1
ATOM 1699 C C . VAL A 1 213 ? 13.945 -0.695 6.648 1 96.69 213 VAL A C 1
ATOM 1701 O O . VAL A 1 213 ? 13.344 -1.164 7.613 1 96.69 213 VAL A O 1
ATOM 1704 N N . ALA A 1 214 ? 13.961 -1.261 5.414 1 95.5 214 ALA A N 1
ATOM 1705 C CA . ALA A 1 214 ? 13.227 -2.498 5.16 1 95.5 214 ALA A CA 1
ATOM 1706 C C . ALA A 1 214 ? 13.695 -3.615 6.086 1 95.5 214 ALA A C 1
ATOM 1708 O O . ALA A 1 214 ? 14.898 -3.768 6.328 1 95.5 214 ALA A O 1
ATOM 1709 N N . GLY A 1 215 ? 12.734 -4.43 6.512 1 93.19 215 GLY A N 1
ATOM 1710 C CA . GLY A 1 215 ? 13.047 -5.555 7.375 1 93.19 215 GLY A CA 1
ATOM 1711 C C . GLY A 1 215 ? 13.07 -5.191 8.852 1 93.19 215 GLY A C 1
ATOM 1712 O O . GLY A 1 215 ? 13.062 -6.07 9.711 1 93.19 215 GLY A O 1
ATOM 1713 N N . ARG A 1 216 ? 13.133 -3.934 9.156 1 96.25 216 ARG A N 1
ATOM 1714 C CA . ARG A 1 216 ? 13.047 -3.463 10.539 1 96.25 216 ARG A CA 1
ATOM 1715 C C . ARG A 1 216 ? 11.625 -3.031 10.883 1 96.25 216 ARG A C 1
ATOM 1717 O O . ARG A 1 216 ? 10.703 -3.223 10.086 1 96.25 216 ARG A O 1
ATOM 1724 N N . LYS A 1 217 ? 11.492 -2.691 12.109 1 98.06 217 LYS A N 1
ATOM 1725 C CA . LYS A 1 217 ? 10.219 -2.145 12.555 1 98.06 217 LYS A CA 1
ATOM 1726 C C . LYS A 1 217 ? 10.312 -0.64 12.789 1 98.06 217 LYS A C 1
ATOM 1728 O O . LYS A 1 217 ? 11.383 -0.131 13.141 1 98.06 217 LYS A O 1
ATOM 1733 N N . ALA A 1 218 ? 9.242 0.021 12.531 1 98.44 218 ALA A N 1
ATOM 1734 C CA . ALA A 1 218 ? 9.062 1.413 12.93 1 98.44 218 ALA A CA 1
ATOM 1735 C C . ALA A 1 218 ? 8.164 1.518 14.156 1 98.44 218 ALA A C 1
ATOM 1737 O O . ALA A 1 218 ? 7.078 0.931 14.195 1 98.44 218 ALA A O 1
ATOM 1738 N N . ARG A 1 219 ? 8.672 2.174 15.133 1 98.31 219 ARG A N 1
ATOM 1739 C CA . ARG A 1 219 ? 7.852 2.492 16.297 1 98.31 219 ARG A CA 1
ATOM 1740 C C . ARG A 1 219 ? 7.223 3.875 16.172 1 98.31 219 ARG A C 1
ATOM 1742 O O . ARG A 1 219 ? 7.922 4.859 15.914 1 98.31 219 ARG A O 1
ATOM 1749 N N . VAL A 1 220 ? 5.922 3.998 16.297 1 98.38 220 VAL A N 1
ATOM 1750 C CA . VAL A 1 220 ? 5.246 5.289 16.203 1 98.38 220 VAL A CA 1
ATOM 1751 C C . VAL A 1 220 ? 4.598 5.629 17.547 1 98.38 220 VAL A C 1
ATOM 1753 O O . VAL A 1 220 ? 3.855 4.82 18.109 1 98.38 220 VAL A O 1
ATOM 1756 N N . ARG A 1 221 ? 4.91 6.703 18.094 1 97.44 221 ARG A N 1
ATOM 1757 C CA . ARG A 1 221 ? 4.266 7.273 19.281 1 97.44 221 ARG A CA 1
ATOM 1758 C C . ARG A 1 221 ? 3.32 8.406 18.891 1 97.44 221 ARG A C 1
ATOM 1760 O O . ARG A 1 221 ? 3.635 9.211 18.016 1 97.44 221 ARG A O 1
ATOM 1767 N N . THR A 1 222 ? 2.18 8.438 19.484 1 97.56 222 THR A N 1
ATOM 1768 C CA . THR A 1 222 ? 1.132 9.398 19.156 1 97.56 222 THR A CA 1
ATOM 1769 C C . THR A 1 222 ? 0.531 9.992 20.422 1 97.56 222 THR A C 1
ATOM 1771 O O . THR A 1 222 ? 0.234 9.273 21.391 1 97.56 222 THR A O 1
ATOM 1774 N N . TRP A 1 223 ? 0.397 11.25 20.453 1 96.5 223 TRP A N 1
ATOM 1775 C CA . TRP A 1 223 ? -0.265 11.953 21.562 1 96.5 223 TRP A CA 1
ATOM 1776 C C . TRP A 1 223 ? -0.902 13.25 21.078 1 96.5 223 TRP A C 1
ATOM 1778 O O . TRP A 1 223 ? -0.803 13.594 19.891 1 96.5 223 TRP A O 1
ATOM 1788 N N . ILE A 1 224 ? -1.643 13.867 21.984 1 95.88 224 ILE A N 1
ATOM 1789 C CA . ILE A 1 224 ? -2.248 15.156 21.688 1 95.88 224 ILE A CA 1
ATOM 1790 C C . ILE A 1 224 ? -1.375 16.281 22.25 1 95.88 224 ILE A C 1
ATOM 1792 O O . ILE A 1 224 ? -0.992 16.25 23.422 1 95.88 224 ILE A O 1
ATOM 1796 N N . ARG A 1 225 ? -0.995 17.156 21.328 1 96.5 225 ARG A N 1
ATOM 1797 C CA . ARG A 1 225 ? -0.291 18.328 21.844 1 96.5 225 ARG A CA 1
ATOM 1798 C C . ARG A 1 225 ? -1.222 19.203 22.688 1 96.5 225 ARG A C 1
ATOM 1800 O O . ARG A 1 225 ? -0.943 19.484 23.859 1 96.5 225 ARG A O 1
ATOM 1807 N N . ASN A 1 226 ? -2.344 19.609 22.062 1 95.12 226 ASN A N 1
ATOM 1808 C CA . ASN A 1 226 ? -3.352 20.406 22.75 1 95.12 226 ASN A CA 1
ATOM 1809 C C . ASN A 1 226 ? -4.637 20.516 21.922 1 95.12 226 ASN A C 1
ATOM 1811 O O . ASN A 1 226 ? -4.668 20.109 20.766 1 95.12 226 ASN A O 1
ATOM 1815 N N . PHE A 1 227 ? -5.688 20.906 22.609 1 94.56 227 PHE A N 1
ATOM 1816 C CA . PHE A 1 227 ? -6.918 21.328 21.953 1 94.56 227 PHE A CA 1
ATOM 1817 C C . PHE A 1 227 ? -7.051 22.844 21.984 1 94.56 227 PHE A C 1
ATOM 1819 O O . PHE A 1 227 ? -6.699 23.484 22.969 1 94.56 227 PHE A O 1
ATOM 1826 N N . GLU A 1 228 ? -7.492 23.406 20.859 1 94.19 228 GLU A N 1
ATOM 1827 C CA . GLU A 1 228 ? -7.746 24.844 20.719 1 94.19 228 GLU A CA 1
ATOM 1828 C C . GLU A 1 228 ? -9.023 25.109 19.922 1 94.19 228 GLU A C 1
ATOM 1830 O O . GLU A 1 228 ? -9.031 25 18.703 1 94.19 228 GLU A O 1
ATOM 1835 N N . LYS A 1 229 ? -10.125 25.547 20.688 1 94.75 229 LYS A N 1
ATOM 1836 C CA . LYS A 1 229 ? -11.406 25.828 20.062 1 94.75 229 LYS A CA 1
ATOM 1837 C C . LYS A 1 229 ? -11.922 24.625 19.281 1 94.75 229 LYS A C 1
ATOM 1839 O O . LYS A 1 229 ? -12.227 23.594 19.875 1 94.75 229 LYS A O 1
ATOM 1844 N N . ILE A 1 230 ? -11.773 24.703 18 1 96.75 230 ILE A N 1
ATOM 1845 C CA . ILE A 1 230 ? -12.375 23.656 17.188 1 96.75 230 ILE A CA 1
ATOM 1846 C C . ILE A 1 230 ? -11.281 22.719 16.672 1 96.75 230 ILE A C 1
ATOM 1848 O O . ILE A 1 230 ? -11.523 21.891 15.789 1 96.75 230 ILE A O 1
ATOM 1852 N N . TRP A 1 231 ? -10.07 22.906 17.297 1 96.5 231 TRP A N 1
ATOM 1853 C CA . TRP A 1 231 ? -8.945 22.156 16.75 1 96.5 231 TRP A CA 1
ATOM 1854 C C . TRP A 1 231 ? -8.328 21.234 17.812 1 96.5 231 TRP A C 1
ATOM 1856 O O . TRP A 1 231 ? -8.188 21.625 18.969 1 96.5 231 TRP A O 1
ATOM 1866 N N . GLY A 1 232 ? -8.023 20.047 17.375 1 95.56 232 GLY A N 1
ATOM 1867 C CA . GLY A 1 232 ? -7.047 19.203 18.047 1 95.56 232 GLY A CA 1
ATOM 1868 C C . GLY A 1 232 ? -5.734 19.109 17.297 1 95.56 232 GLY A C 1
ATOM 1869 O O . GLY A 1 232 ? -5.723 18.859 16.094 1 95.56 232 GLY A O 1
ATOM 1870 N N . HIS A 1 233 ? -4.66 19.406 18 1 97.06 233 HIS A N 1
ATOM 1871 C CA . HIS A 1 233 ? -3.336 19.234 17.422 1 97.06 233 HIS A CA 1
ATOM 1872 C C . HIS A 1 233 ? -2.656 17.969 17.938 1 97.06 233 HIS A C 1
ATOM 1874 O O . HIS A 1 233 ? -2.465 17.812 19.141 1 97.06 233 HIS A O 1
ATOM 1880 N N . MET A 1 234 ? -2.324 17.109 17.016 1 97.25 234 MET A N 1
ATOM 1881 C CA . MET A 1 234 ? -1.741 15.812 17.375 1 97.25 234 MET A CA 1
ATOM 1882 C C . MET A 1 234 ? -0.27 15.75 16.969 1 97.25 234 MET A C 1
ATOM 1884 O O . MET A 1 234 ? 0.113 16.25 15.914 1 97.25 234 MET A O 1
ATOM 1888 N N . ARG A 1 235 ? 0.52 15.117 17.828 1 98 235 ARG A N 1
ATOM 1889 C CA . ARG A 1 235 ? 1.945 14.906 17.609 1 98 235 ARG A CA 1
ATOM 1890 C C . ARG A 1 235 ? 2.254 13.422 17.422 1 98 235 ARG A C 1
ATOM 1892 O O . ARG A 1 235 ? 1.675 12.57 18.109 1 98 235 ARG A O 1
ATOM 1899 N N . GLN A 1 236 ? 3.123 13.172 16.5 1 98.44 236 GLN A N 1
ATOM 1900 C CA . GLN A 1 236 ? 3.602 11.797 16.328 1 98.44 236 GLN A CA 1
ATOM 1901 C C . GLN A 1 236 ? 5.105 11.773 16.078 1 98.44 236 GLN A C 1
ATOM 1903 O O . GLN A 1 236 ? 5.668 12.719 15.531 1 98.44 236 GLN A O 1
ATOM 1908 N N . GLU A 1 237 ? 5.707 10.727 16.547 1 98.38 237 GLU A N 1
ATOM 1909 C CA . GLU A 1 237 ? 7.121 10.445 16.312 1 98.38 237 GLU A CA 1
ATOM 1910 C C . GLU A 1 237 ? 7.332 9.016 15.836 1 98.38 237 GLU A C 1
ATOM 1912 O O . GLU A 1 237 ? 6.824 8.07 16.453 1 98.38 237 GLU A O 1
ATOM 1917 N N . ILE A 1 238 ? 7.988 8.844 14.734 1 98.69 238 ILE A N 1
ATOM 1918 C CA . ILE A 1 238 ? 8.414 7.535 14.258 1 98.69 238 ILE A CA 1
ATOM 1919 C C . ILE A 1 238 ? 9.883 7.301 14.633 1 98.69 238 ILE A C 1
ATOM 1921 O O . ILE A 1 238 ? 10.75 8.102 14.273 1 98.69 238 ILE A O 1
ATOM 1925 N N . THR A 1 239 ? 10.195 6.246 15.281 1 98.62 239 THR A N 1
ATOM 1926 C CA . THR A 1 239 ? 11.57 5.898 15.617 1 98.62 239 THR A CA 1
ATOM 1927 C C . THR A 1 239 ? 11.922 4.512 15.094 1 98.62 239 THR A C 1
ATOM 1929 O O . THR A 1 239 ? 11.039 3.682 14.867 1 98.62 239 THR A O 1
ATOM 1932 N N . ASP A 1 240 ? 13.195 4.316 14.812 1 98 240 ASP A N 1
ATOM 1933 C CA . ASP A 1 240 ? 13.703 2.996 14.445 1 98 240 ASP A CA 1
ATOM 1934 C C . ASP A 1 240 ? 13.68 2.051 15.641 1 98 240 ASP A C 1
ATOM 1936 O O . ASP A 1 240 ? 14.219 2.373 16.703 1 98 240 ASP A O 1
ATOM 1940 N N . SER A 1 241 ? 13.148 0.909 15.461 1 95.25 241 SER A N 1
ATOM 1941 C CA . SER A 1 241 ? 12.953 0.012 16.594 1 95.25 241 SER A CA 1
ATOM 1942 C C . SER A 1 241 ? 14.273 -0.559 17.094 1 95.25 241 SER A C 1
ATOM 1944 O O . SER A 1 241 ? 14.367 -1.051 18.219 1 95.25 241 SER A O 1
ATOM 1946 N N . VAL A 1 242 ? 15.281 -0.522 16.297 1 94.94 242 VAL A N 1
ATOM 1947 C CA . VAL A 1 242 ? 16.578 -1.095 16.656 1 94.94 242 VAL A CA 1
ATOM 1948 C C . VAL A 1 242 ? 17.484 -0.005 17.219 1 94.94 242 VAL A C 1
ATOM 1950 O O . VAL A 1 242 ? 18 -0.135 18.328 1 94.94 242 VAL A O 1
ATOM 1953 N N . THR A 1 243 ? 17.609 1.135 16.625 1 96.81 243 THR A N 1
ATOM 1954 C CA . THR A 1 243 ? 18.578 2.166 17 1 96.81 243 THR A CA 1
ATOM 1955 C C . THR A 1 243 ? 17.922 3.197 17.922 1 96.81 243 THR A C 1
ATOM 1957 O O . THR A 1 243 ? 18.625 3.928 18.641 1 96.81 243 THR A O 1
ATOM 1960 N N . GLY A 1 244 ? 16.641 3.357 17.812 1 97 244 GLY A N 1
ATOM 1961 C CA . GLY A 1 244 ? 15.938 4.363 18.594 1 97 244 GLY A CA 1
ATOM 1962 C C . GLY A 1 244 ? 15.992 5.746 17.984 1 97 244 GLY A C 1
ATOM 1963 O O . GLY A 1 244 ? 15.414 6.695 18.516 1 97 244 GLY A O 1
ATOM 1964 N N . GLU A 1 245 ? 16.609 5.867 16.875 1 97.62 245 GLU A N 1
ATOM 1965 C CA . GLU A 1 245 ? 16.719 7.164 16.219 1 97.62 245 GLU A CA 1
ATOM 1966 C C . GLU A 1 245 ? 15.359 7.629 15.703 1 97.62 245 GLU A C 1
ATOM 1968 O O . GLU A 1 245 ? 14.555 6.82 15.227 1 97.62 245 GLU A O 1
ATOM 1973 N N . VAL A 1 246 ? 15.125 8.938 15.82 1 97.94 246 VAL A N 1
ATOM 1974 C CA . VAL A 1 246 ? 13.914 9.516 15.258 1 97.94 246 VAL A CA 1
ATOM 1975 C C . VAL A 1 246 ? 14.016 9.547 13.734 1 97.94 246 VAL A C 1
ATOM 1977 O O . VAL A 1 246 ? 14.953 10.117 13.18 1 97.94 246 VAL A O 1
ATOM 1980 N N . LEU A 1 247 ? 13.109 8.914 13.078 1 98.5 247 LEU A N 1
ATOM 1981 C CA . LEU A 1 247 ? 13.086 8.852 11.617 1 98.5 247 LEU A CA 1
ATOM 1982 C C . LEU A 1 247 ? 12.219 9.969 11.039 1 98.5 247 LEU A C 1
ATOM 1984 O O . LEU A 1 247 ? 12.547 10.531 9.992 1 98.5 247 LEU A O 1
ATOM 1988 N N . ALA A 1 248 ? 11.148 10.312 11.68 1 98.62 248 ALA A N 1
ATOM 1989 C CA . ALA A 1 248 ? 10.25 11.375 11.258 1 98.62 248 ALA A CA 1
ATOM 1990 C C . ALA A 1 248 ? 9.359 11.836 12.414 1 98.62 248 ALA A C 1
ATOM 1992 O O . ALA A 1 248 ? 9.219 11.125 13.414 1 98.62 248 ALA A O 1
ATOM 1993 N N . GLU A 1 249 ? 8.789 12.977 12.32 1 98.56 249 GLU A N 1
ATOM 1994 C CA . GLU A 1 249 ? 7.832 13.539 13.273 1 98.56 249 GLU A CA 1
ATOM 1995 C C . GLU A 1 249 ? 6.73 14.312 12.562 1 98.56 249 GLU A C 1
ATOM 1997 O O . GLU A 1 249 ? 6.918 14.781 11.438 1 98.56 249 GLU A O 1
ATOM 2002 N N . SER A 1 250 ? 5.629 14.43 13.227 1 98.44 250 SER A N 1
ATOM 2003 C CA . SER A 1 250 ? 4.535 15.172 12.617 1 98.44 250 SER A CA 1
ATOM 2004 C C . SER A 1 250 ? 3.789 16.016 13.648 1 98.44 250 SER A C 1
ATOM 2006 O O . SER A 1 250 ? 3.861 15.742 14.844 1 98.44 250 SER A O 1
ATOM 2008 N N . LEU A 1 251 ? 3.23 17.062 13.25 1 98.31 251 LEU A N 1
ATOM 2009 C CA . LEU A 1 251 ? 2.211 17.891 13.891 1 98.31 251 LEU A CA 1
ATOM 2010 C C . LEU A 1 251 ? 0.958 17.984 13.031 1 98.31 251 LEU A C 1
ATOM 2012 O O . LEU A 1 251 ? 0.949 18.688 12.016 1 98.31 251 LEU A O 1
ATOM 2016 N N . ASP A 1 252 ? -0.039 17.266 13.461 1 97.56 252 ASP A N 1
ATOM 2017 C CA . ASP A 1 252 ? -1.235 17.078 12.648 1 97.56 252 ASP A CA 1
ATOM 2018 C C . ASP A 1 252 ? -2.389 17.938 13.148 1 97.56 252 ASP A C 1
ATOM 2020 O O . ASP A 1 252 ? -2.541 18.141 14.359 1 97.56 252 ASP A O 1
ATOM 2024 N N . ASN A 1 253 ? -3.174 18.406 12.234 1 97.69 253 ASN A N 1
ATOM 2025 C CA . ASN A 1 253 ? -4.363 19.188 12.547 1 97.69 253 ASN A CA 1
ATOM 2026 C C . ASN A 1 253 ? -5.637 18.359 12.398 1 97.69 253 ASN A C 1
ATOM 2028 O O . ASN A 1 253 ? -5.934 17.859 11.312 1 97.69 253 ASN A O 1
ATOM 2032 N N . LEU A 1 254 ? -6.34 18.25 13.484 1 96.5 254 LEU A N 1
ATOM 2033 C CA . LEU A 1 254 ? -7.621 17.547 13.516 1 96.5 254 LEU A CA 1
ATOM 2034 C C . LEU A 1 254 ? -8.766 18.531 13.766 1 96.5 254 LEU A C 1
ATOM 2036 O O . LEU A 1 254 ? -8.742 19.297 14.734 1 96.5 254 LEU A O 1
ATOM 2040 N N . LEU A 1 255 ? -9.719 18.547 12.922 1 96.75 255 LEU A N 1
ATOM 2041 C CA . LEU A 1 255 ? -10.898 19.375 13.086 1 96.75 255 LEU A CA 1
ATOM 2042 C C . LEU A 1 255 ? -11.984 18.656 13.875 1 96.75 255 LEU A C 1
ATOM 2044 O O . LEU A 1 255 ? -12.336 17.516 13.547 1 96.75 255 LEU A O 1
ATOM 2048 N N . VAL A 1 256 ? -12.484 19.266 14.891 1 95.88 256 VAL A N 1
ATOM 2049 C CA . VAL A 1 256 ? -13.57 18.719 15.695 1 95.88 256 VAL A CA 1
ATOM 2050 C C . VAL A 1 256 ? -14.906 19.016 15.016 1 95.88 256 VAL A C 1
ATOM 2052 O O . VAL A 1 256 ? -15.25 20.172 14.773 1 95.88 256 VAL A O 1
ATOM 2055 N N . VAL A 1 257 ? -15.617 17.922 14.75 1 95.81 257 VAL A N 1
ATOM 2056 C CA . VAL A 1 257 ? -16.828 18.062 13.953 1 95.81 257 VAL A CA 1
ATOM 2057 C C . VAL A 1 257 ? -18 17.359 14.656 1 95.81 257 VAL A C 1
ATOM 2059 O O . VAL A 1 257 ? -17.828 16.266 15.203 1 95.81 257 VAL A O 1
ATOM 2062 N N . SER A 1 258 ? -19.172 18 14.625 1 96.12 258 SER A N 1
ATOM 2063 C CA . SER A 1 258 ? -20.391 17.359 15.094 1 96.12 258 SER A CA 1
ATOM 2064 C C . SER A 1 258 ? -20.859 16.281 14.117 1 96.12 258 SER A C 1
ATOM 2066 O O . SER A 1 258 ? -21.016 16.547 12.922 1 96.12 258 SER A O 1
ATOM 2068 N N . VAL A 1 259 ? -21.047 15.086 14.633 1 92.75 259 VAL A N 1
ATOM 2069 C CA . VAL A 1 259 ? -21.516 14 13.773 1 92.75 259 VAL A CA 1
ATOM 2070 C C . VAL A 1 259 ? -22.922 14.297 13.281 1 92.75 259 VAL A C 1
ATOM 2072 O O . VAL A 1 259 ? -23.219 14.133 12.102 1 92.75 259 VAL A O 1
ATOM 2075 N N . SER A 1 260 ? -23.797 14.781 14.133 1 94.19 260 SER A N 1
ATOM 2076 C CA . SER A 1 260 ? -25.203 15.008 13.82 1 94.19 260 SER A CA 1
ATOM 2077 C C . SER A 1 260 ? -25.375 16.219 12.906 1 94.19 260 SER A C 1
ATOM 2079 O O . SER A 1 260 ? -26.234 16.203 12.023 1 94.19 260 SER A O 1
ATOM 2081 N N . LYS A 1 261 ? -24.516 17.188 13.047 1 94.75 261 LYS A N 1
ATOM 2082 C CA . LYS A 1 261 ? -24.703 18.438 12.305 1 94.75 261 LYS A CA 1
ATOM 2083 C C . LYS A 1 261 ? -23.75 18.516 11.117 1 94.75 261 LYS A C 1
ATOM 2085 O O . LYS A 1 261 ? -23.906 19.375 10.242 1 94.75 261 LYS A O 1
ATOM 2090 N N . SER A 1 262 ? -22.766 17.688 11.18 1 91.5 262 SER A N 1
ATOM 2091 C CA . SER A 1 262 ? -21.75 17.688 10.141 1 91.5 262 SER A CA 1
ATOM 2092 C C . SER A 1 262 ? -21.125 19.062 9.969 1 91.5 262 SER A C 1
ATOM 2094 O O . SER A 1 262 ? -21.016 19.562 8.844 1 91.5 262 SER A O 1
ATOM 2096 N N . ARG A 1 263 ? -20.844 19.703 11.086 1 95.88 263 ARG A N 1
ATOM 2097 C CA . ARG A 1 263 ? -20.172 21 11.094 1 95.88 263 ARG A CA 1
ATOM 2098 C C . ARG A 1 263 ? -19.156 21.078 12.227 1 95.88 263 ARG A C 1
ATOM 2100 O O . ARG A 1 263 ? -19.281 20.375 13.227 1 95.88 263 ARG A O 1
ATOM 2107 N N . PRO A 1 264 ? -18.188 21.953 12.055 1 96.75 264 PRO A N 1
ATOM 2108 C CA . PRO A 1 264 ? -17.219 22.125 13.133 1 96.75 264 PRO A CA 1
ATOM 2109 C C . PRO A 1 264 ? -17.859 22.609 14.438 1 96.75 264 PRO A C 1
ATOM 2111 O O . PRO A 1 264 ? -18.828 23.359 14.414 1 96.75 264 PRO A O 1
ATOM 2114 N N . LYS A 1 265 ? -17.312 22.203 15.484 1 96.75 265 LYS A N 1
ATOM 2115 C CA . LYS A 1 265 ? -17.781 22.625 16.812 1 96.75 265 LYS A CA 1
ATOM 2116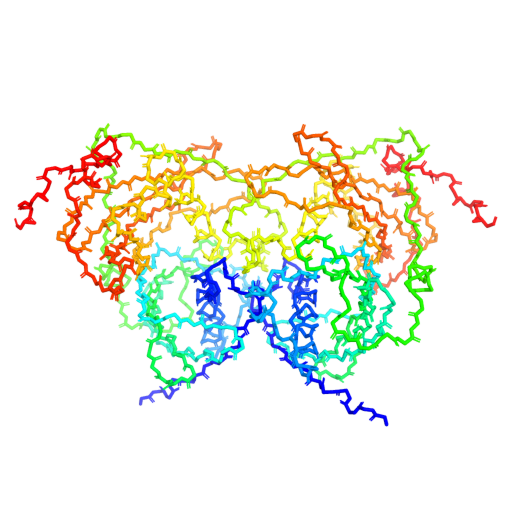 C C . LYS A 1 265 ? -16.609 22.734 17.797 1 96.75 265 LYS A C 1
ATOM 2118 O O . LYS A 1 265 ? -15.531 22.203 17.531 1 96.75 265 LYS A O 1
ATOM 2123 N N . ARG A 1 266 ? -16.938 23.391 18.797 1 95.62 266 ARG A N 1
ATOM 2124 C CA . ARG A 1 266 ? -15.945 23.484 19.875 1 95.62 266 ARG A CA 1
ATOM 2125 C C . ARG A 1 266 ? -15.695 22.109 20.5 1 95.62 266 ARG A C 1
ATOM 2127 O O . ARG A 1 266 ? -16.625 21.312 20.672 1 95.62 266 ARG A O 1
ATOM 2134 N N . THR A 1 267 ? -14.469 21.938 20.906 1 94 267 THR A N 1
ATOM 2135 C CA . THR A 1 267 ? -14.102 20.672 21.531 1 94 267 THR A CA 1
ATOM 2136 C C . THR A 1 267 ? -14.859 20.484 22.844 1 94 267 THR A C 1
ATOM 2138 O O . THR A 1 267 ? -14.773 21.328 23.75 1 94 267 THR A O 1
ATOM 2141 N N . PRO A 1 268 ? -15.523 19.391 22.891 1 92.94 268 PRO A N 1
ATOM 2142 C CA . PRO A 1 268 ? -16.25 19.156 24.141 1 92.94 268 PRO A CA 1
ATOM 2143 C C . PRO A 1 268 ? -15.328 19.016 25.359 1 92.94 268 PRO A C 1
ATOM 2145 O O . PRO A 1 268 ? -14.266 18.391 25.25 1 92.94 268 PRO A O 1
ATOM 2148 N N . GLU A 1 269 ? -15.836 19.531 26.422 1 91.81 269 GLU A N 1
ATOM 2149 C CA . GLU A 1 269 ? -15.062 19.422 27.656 1 91.81 269 GLU A CA 1
ATOM 2150 C C . GLU A 1 269 ? -14.789 17.969 28.031 1 91.81 269 GLU A C 1
ATOM 2152 O O . GLU A 1 269 ? -13.719 17.641 28.547 1 91.81 269 GLU A O 1
ATOM 2157 N N . ARG A 1 270 ? -15.719 17.172 27.812 1 90.19 270 ARG A N 1
ATOM 2158 C CA . ARG A 1 270 ? -15.57 15.75 28.125 1 90.19 270 ARG A CA 1
ATOM 2159 C C . ARG A 1 270 ? -14.453 15.117 27.312 1 90.19 270 ARG A C 1
ATOM 2161 O O . ARG A 1 270 ? -13.758 14.219 27.797 1 90.19 270 ARG A O 1
ATOM 2168 N N . LEU A 1 271 ? -14.32 15.523 26.094 1 90.38 271 LEU A N 1
ATOM 2169 C CA . LEU A 1 271 ? -13.227 15.023 25.266 1 90.38 271 LEU A CA 1
ATOM 2170 C C . LEU A 1 271 ? -11.875 15.477 25.812 1 90.38 271 LEU A C 1
ATOM 2172 O O . LEU A 1 271 ? -10.945 14.672 25.891 1 90.38 271 LEU A O 1
ATOM 2176 N N . ILE A 1 272 ? -11.805 16.688 26.188 1 91 272 ILE A N 1
ATOM 2177 C CA . ILE A 1 272 ? -10.578 17.234 26.75 1 91 272 ILE A CA 1
ATOM 2178 C C . ILE A 1 272 ? -10.195 16.469 28.016 1 91 272 ILE A C 1
ATOM 2180 O O . ILE A 1 272 ? -9.039 16.062 28.172 1 91 272 ILE A O 1
ATOM 2184 N N . SER A 1 273 ? -11.188 16.281 28.844 1 89.19 273 SER A N 1
ATOM 2185 C CA . SER A 1 273 ? -10.93 15.594 30.109 1 89.19 273 SER A CA 1
ATOM 2186 C C . SER A 1 273 ? -10.516 14.148 29.891 1 89.19 273 SER A C 1
ATOM 2188 O O . SER A 1 273 ? -9.609 13.641 30.547 1 89.19 273 SER A O 1
ATOM 2190 N N . SER A 1 274 ? -11.203 13.516 28.984 1 87.06 274 SER A N 1
ATOM 2191 C CA . SER A 1 274 ? -10.914 12.109 28.703 1 87.06 274 SER A CA 1
ATOM 2192 C C . SER A 1 274 ? -9.547 11.938 28.062 1 87.06 274 SER A C 1
ATOM 2194 O O . SER A 1 274 ? -8.906 10.898 28.234 1 87.06 274 SER A O 1
ATOM 2196 N N . ALA A 1 275 ? -9.102 12.953 27.406 1 90.38 275 ALA A N 1
ATOM 2197 C CA . ALA A 1 275 ? -7.832 12.859 26.688 1 90.38 275 ALA A CA 1
ATOM 2198 C C . ALA A 1 275 ? -6.684 13.43 27.516 1 90.38 275 ALA A C 1
ATOM 2200 O O . ALA A 1 275 ? -5.543 13.477 27.047 1 90.38 275 ALA A O 1
ATOM 2201 N N . ALA A 1 276 ? -6.934 13.836 28.688 1 90.62 276 ALA A N 1
ATOM 2202 C CA . ALA A 1 276 ? -5.965 14.57 29.5 1 90.62 276 ALA A CA 1
ATOM 2203 C C . ALA A 1 276 ? -4.68 13.758 29.672 1 90.62 276 ALA A C 1
ATOM 2205 O O . ALA A 1 276 ? -3.58 14.32 29.641 1 90.62 276 ALA A O 1
ATOM 2206 N N . ARG A 1 277 ? -4.797 12.523 29.844 1 91.75 277 ARG A N 1
ATOM 2207 C CA . ARG A 1 277 ? -3.646 11.68 30.141 1 91.75 277 ARG A CA 1
ATOM 2208 C C . ARG A 1 277 ? -2.709 11.602 28.938 1 91.75 277 ARG A C 1
ATOM 2210 O O . ARG A 1 277 ? -1.526 11.289 29.078 1 91.75 277 ARG A O 1
ATOM 2217 N N . VAL A 1 278 ? -3.246 11.867 27.75 1 94.69 278 VAL A N 1
ATOM 2218 C CA . VAL A 1 278 ? -2.445 11.742 26.531 1 94.69 278 VAL A CA 1
ATOM 2219 C C . VAL A 1 278 ? -2.264 13.109 25.891 1 94.69 278 VAL A C 1
ATOM 2221 O O . VAL A 1 278 ? -1.966 13.211 24.688 1 94.69 278 VAL A O 1
ATOM 2224 N N . THR A 1 279 ? -2.555 14.164 26.656 1 94.69 279 THR A N 1
ATOM 2225 C CA . THR A 1 279 ? -2.428 15.531 26.156 1 94.69 279 THR A CA 1
ATOM 2226 C C . THR A 1 279 ? -1.224 16.234 26.781 1 94.69 279 THR A C 1
ATOM 2228 O O . THR A 1 279 ? -1.112 16.312 28.016 1 94.69 279 THR A O 1
ATOM 2231 N N . GLU A 1 280 ? -0.399 16.719 25.984 1 95.31 280 GLU A N 1
ATOM 2232 C CA . GLU A 1 280 ? 0.856 17.328 26.406 1 95.31 280 GLU A CA 1
ATOM 2233 C C . GLU A 1 280 ? 0.608 18.641 27.141 1 95.31 280 GLU A C 1
ATOM 2235 O O . GLU A 1 280 ? 1.245 18.922 28.156 1 95.31 280 GLU A O 1
ATOM 2240 N N . PHE A 1 281 ? -0.302 19.438 26.625 1 93.5 281 PHE A N 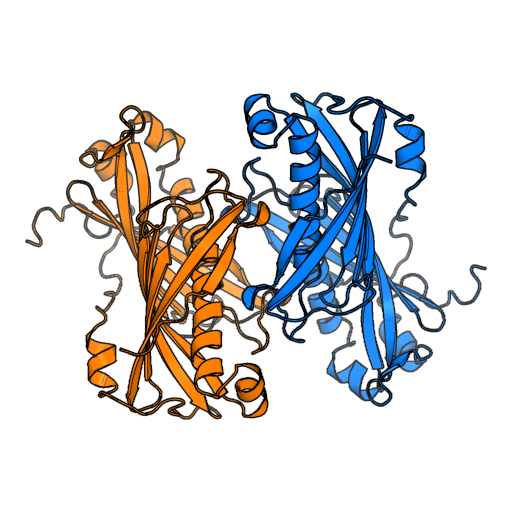1
ATOM 2241 C CA . PHE A 1 281 ? -0.676 20.719 27.219 1 93.5 281 PHE A CA 1
ATOM 2242 C C . PHE A 1 281 ? -2.184 20.797 27.422 1 93.5 281 PHE A C 1
ATOM 2244 O O . PHE A 1 281 ? -2.869 21.516 26.688 1 93.5 281 PHE A O 1
ATOM 2251 N N . PRO A 1 282 ? -2.709 20.141 28.391 1 85.94 282 PRO A N 1
ATOM 2252 C CA . PRO A 1 282 ? -4.16 20.062 28.562 1 85.94 282 PRO A CA 1
ATOM 2253 C C . PRO A 1 282 ? -4.777 21.422 28.922 1 85.94 282 PRO A C 1
ATOM 2255 O O . PRO A 1 282 ? -5.965 21.641 28.672 1 85.94 282 PRO A O 1
ATOM 2258 N N . ASP A 1 283 ? -4.039 22.344 29.609 1 75.75 283 ASP A N 1
ATOM 2259 C CA . ASP A 1 283 ? -4.578 23.609 30.094 1 75.75 283 ASP A CA 1
ATOM 2260 C C . ASP A 1 283 ? -4.305 24.734 29.094 1 75.75 283 ASP A C 1
ATOM 2262 O O . ASP A 1 283 ? -4.402 25.906 29.453 1 75.75 283 ASP A O 1
ATOM 2266 N N . SER A 1 284 ? -3.738 24.438 27.844 1 63.09 284 SER A N 1
ATOM 2267 C CA . SER A 1 284 ? -3.285 25.484 26.922 1 63.09 284 SER A CA 1
ATOM 2268 C C . SER A 1 284 ? -4.441 26.375 26.484 1 63.09 284 SER A C 1
ATOM 2270 O O . SER A 1 284 ? -5.121 26.078 25.5 1 63.09 284 SER A O 1
ATOM 2272 N N . GLU A 1 285 ? -5.27 26.906 27.172 1 49.97 285 GLU A N 1
ATOM 2273 C CA . GLU A 1 285 ? -6.004 28.078 26.688 1 49.97 285 GLU A CA 1
ATOM 2274 C C . GLU A 1 285 ? -5.078 29.047 25.969 1 49.97 285 GLU A C 1
ATOM 2276 O O . GLU A 1 285 ? -5.406 29.547 24.891 1 49.97 285 GLU A O 1
ATOM 2281 N N . GLU A 1 286 ? -4.109 29.891 26.656 1 41.34 286 GLU A N 1
ATOM 2282 C CA . GLU A 1 286 ? -3.537 31.219 26.453 1 41.34 286 GLU A CA 1
ATOM 2283 C C . GLU A 1 286 ? -2.289 31.156 25.578 1 41.34 286 GLU A C 1
ATOM 2285 O O . GLU A 1 286 ? -1.521 32.125 25.516 1 41.34 286 GLU A O 1
ATOM 2290 N N . VAL A 1 287 ? -1.795 30.203 25.047 1 39.69 287 VAL A N 1
ATOM 2291 C CA . VAL A 1 287 ? -0.541 30.578 24.406 1 39.69 287 VAL A CA 1
ATOM 2292 C C . VAL A 1 287 ? -0.819 31.562 23.266 1 39.69 287 VAL A C 1
ATOM 2294 O O . VAL A 1 287 ? -1.186 31.141 22.172 1 39.69 287 VAL A O 1
ATOM 2297 N N . GLY A 1 288 ? -1.789 32.469 23.234 1 30.81 288 GLY A N 1
ATOM 2298 C CA . GLY A 1 288 ? -1.534 33.688 22.453 1 30.81 288 GLY A CA 1
ATOM 2299 C C . GLY A 1 288 ? -0.245 34.375 22.844 1 30.81 288 GLY A C 1
ATOM 2300 O O . GLY A 1 288 ? 0.227 34.25 23.984 1 30.81 288 GLY A O 1
ATOM 2301 N N . MET B 1 1 ? -22.781 -10.211 -29.047 1 29.53 1 MET B N 1
ATOM 2302 C CA . MET B 1 1 ? -21.516 -10.32 -28.312 1 29.53 1 MET B CA 1
ATOM 2303 C C . MET B 1 1 ? -21.328 -9.117 -27.391 1 29.53 1 MET B C 1
ATOM 2305 O O . MET B 1 1 ? -21.344 -7.973 -27.828 1 29.53 1 MET B O 1
ATOM 2309 N N . GLN B 1 2 ? -21.812 -9.117 -26.203 1 41.38 2 GLN B N 1
ATOM 2310 C CA . GLN B 1 2 ? -21.922 -7.941 -25.344 1 41.38 2 GLN B CA 1
ATOM 2311 C C . GLN B 1 2 ? -20.594 -7.195 -25.266 1 41.38 2 GLN B C 1
ATOM 2313 O O . GLN B 1 2 ? -19.531 -7.816 -25.172 1 41.38 2 GLN B O 1
ATOM 2318 N N . ARG B 1 3 ? -20.547 -6.062 -25.828 1 45.06 3 ARG B N 1
ATOM 2319 C CA . ARG B 1 3 ? -19.391 -5.18 -25.969 1 45.06 3 ARG B CA 1
ATOM 2320 C C . ARG B 1 3 ? -18.609 -5.086 -24.656 1 45.06 3 ARG B C 1
ATOM 2322 O O . ARG B 1 3 ? -19.141 -4.641 -23.641 1 45.06 3 ARG B O 1
ATOM 2329 N N . THR B 1 4 ? -17.547 -5.992 -24.469 1 59.16 4 THR B N 1
ATOM 2330 C CA . THR B 1 4 ? -16.703 -5.941 -23.266 1 59.16 4 THR B CA 1
ATOM 2331 C C . THR B 1 4 ? -16.094 -4.555 -23.094 1 59.16 4 THR B C 1
ATOM 2333 O O . THR B 1 4 ? -15.344 -4.09 -23.953 1 59.16 4 THR B O 1
ATOM 2336 N N . VAL B 1 5 ? -16.688 -3.613 -22.438 1 76.06 5 VAL B N 1
ATOM 2337 C CA . VAL B 1 5 ? -16.141 -2.295 -22.125 1 76.06 5 VAL B CA 1
ATOM 2338 C C . VAL B 1 5 ? -14.781 -2.441 -21.469 1 76.06 5 VAL B C 1
ATOM 2340 O O . VAL B 1 5 ? -14.625 -3.191 -20.5 1 76.06 5 VAL B O 1
ATOM 2343 N N . ILE B 1 6 ? -13.773 -1.895 -22.172 1 88.12 6 ILE B N 1
ATOM 2344 C CA . ILE B 1 6 ? -12.398 -1.925 -21.672 1 88.12 6 ILE B CA 1
ATOM 2345 C C . ILE B 1 6 ? -12.172 -0.768 -20.703 1 88.12 6 ILE B C 1
ATOM 2347 O O . ILE B 1 6 ? -12.531 0.377 -21 1 88.12 6 ILE B O 1
ATOM 2351 N N . HIS B 1 7 ? -11.758 -1.09 -19.531 1 91.38 7 HIS B N 1
ATOM 2352 C CA . HIS B 1 7 ? -11.367 -0.106 -18.531 1 91.38 7 HIS B CA 1
ATOM 2353 C C . HIS B 1 7 ? -9.852 0.098 -18.516 1 91.38 7 HIS B C 1
ATOM 2355 O O . HIS B 1 7 ? -9.094 -0.858 -18.672 1 91.38 7 HIS B O 1
ATOM 2361 N N . THR B 1 8 ? -9.516 1.375 -18.375 1 94.31 8 THR B N 1
ATOM 2362 C CA . THR B 1 8 ? -8.086 1.66 -18.406 1 94.31 8 THR B CA 1
ATOM 2363 C C . THR B 1 8 ? -7.641 2.324 -17.109 1 94.31 8 THR B C 1
ATOM 2365 O O . THR B 1 8 ? -8.406 3.076 -16.5 1 94.31 8 THR B O 1
ATOM 2368 N N . ILE B 1 9 ? -6.461 1.975 -16.688 1 94.25 9 ILE B N 1
ATOM 2369 C CA . ILE B 1 9 ? -5.781 2.699 -15.609 1 94.25 9 ILE B CA 1
ATOM 2370 C C . ILE B 1 9 ? -4.336 2.977 -16.016 1 94.25 9 ILE B C 1
ATOM 2372 O O . ILE B 1 9 ? -3.787 2.305 -16.891 1 94.25 9 ILE B O 1
ATOM 2376 N N . SER B 1 10 ? -3.785 3.963 -15.43 1 95.56 10 SER B N 1
ATOM 2377 C CA . SER B 1 10 ? -2.377 4.262 -15.672 1 95.56 10 SER B CA 1
ATOM 2378 C C . SER B 1 10 ? -1.521 3.9 -14.469 1 95.56 10 SER B C 1
ATOM 2380 O O . SER B 1 10 ? -1.887 4.199 -13.328 1 95.56 10 SER B O 1
ATOM 2382 N N . THR B 1 11 ? -0.393 3.234 -14.742 1 97.06 11 THR B N 1
ATOM 2383 C CA . THR B 1 11 ? 0.526 2.934 -13.648 1 97.06 11 THR B CA 1
ATOM 2384 C C . THR B 1 11 ? 1.197 4.207 -13.141 1 97.06 11 THR B C 1
ATOM 2386 O O . THR B 1 11 ? 1.366 5.168 -13.891 1 97.06 11 THR B O 1
ATOM 2389 N N . ARG B 1 12 ? 1.504 4.199 -11.906 1 97.25 12 ARG B N 1
ATOM 2390 C CA . ARG B 1 12 ? 2.16 5.301 -11.211 1 97.25 12 ARG B CA 1
ATOM 2391 C C . ARG B 1 12 ? 3.578 4.918 -10.797 1 97.25 12 ARG B C 1
ATOM 2393 O O . ARG B 1 12 ? 3.928 3.736 -10.773 1 97.25 12 ARG B O 1
ATOM 2400 N N . PHE B 1 13 ? 4.41 5.957 -10.508 1 97.5 13 PHE B N 1
ATOM 2401 C CA . PHE B 1 13 ? 5.723 5.664 -9.945 1 97.5 13 PHE B CA 1
ATOM 2402 C C . PHE B 1 13 ? 5.602 4.812 -8.688 1 97.5 13 PHE B C 1
ATOM 2404 O O . PHE B 1 13 ? 6.406 3.904 -8.469 1 97.5 13 PHE B O 1
ATOM 2411 N N . SER B 1 14 ? 4.527 5.066 -7.902 1 97.44 14 SER B N 1
ATOM 2412 C CA . SER B 1 14 ? 4.332 4.391 -6.625 1 97.44 14 SER B CA 1
ATOM 2413 C C . SER B 1 14 ? 3.924 2.936 -6.824 1 97.44 14 SER B C 1
ATOM 2415 O O . SER B 1 14 ? 3.844 2.17 -5.859 1 97.44 14 SER B O 1
ATOM 2417 N N . ASP B 1 15 ? 3.656 2.51 -8.086 1 98.12 15 ASP B N 1
ATOM 2418 C CA . ASP B 1 15 ? 3.275 1.134 -8.383 1 98.12 15 ASP B CA 1
ATOM 2419 C C . ASP B 1 15 ? 4.504 0.272 -8.664 1 98.12 15 ASP B C 1
ATOM 2421 O O . ASP B 1 15 ? 4.387 -0.934 -8.891 1 98.12 15 ASP B O 1
ATOM 2425 N N . LEU B 1 16 ? 5.723 0.864 -8.656 1 97.81 16 LEU B N 1
ATOM 2426 C CA . LEU B 1 16 ? 6.914 0.174 -9.141 1 97.81 16 LEU B CA 1
ATOM 2427 C C . LEU B 1 16 ? 7.668 -0.481 -7.984 1 97.81 16 LEU B C 1
ATOM 2429 O O . LEU B 1 16 ? 7.641 0.016 -6.855 1 97.81 16 LEU B O 1
ATOM 2433 N N . ASP B 1 17 ? 8.297 -1.564 -8.297 1 96 17 ASP B N 1
ATOM 2434 C CA . ASP B 1 17 ? 9.164 -2.256 -7.34 1 96 17 ASP B CA 1
ATOM 2435 C C . ASP B 1 17 ? 10.625 -1.891 -7.559 1 96 17 ASP B C 1
ATOM 2437 O O . ASP B 1 17 ? 10.938 -0.99 -8.344 1 96 17 ASP B O 1
ATOM 2441 N N . THR B 1 18 ? 11.516 -2.545 -6.848 1 94.06 18 THR B N 1
ATOM 2442 C CA . THR B 1 18 ? 12.938 -2.236 -6.883 1 94.06 18 THR B CA 1
ATOM 2443 C C . THR B 1 18 ? 13.539 -2.605 -8.234 1 94.06 18 THR B C 1
ATOM 2445 O O . THR B 1 18 ? 14.641 -2.174 -8.57 1 94.06 18 THR B O 1
ATOM 2448 N N . GLN B 1 19 ? 12.836 -3.459 -9.016 1 89.94 19 GLN B N 1
ATOM 2449 C CA . GLN B 1 19 ? 13.281 -3.814 -10.359 1 89.94 19 GLN B CA 1
ATOM 2450 C C . GLN B 1 19 ? 12.648 -2.9 -11.406 1 89.94 19 GLN B C 1
ATOM 2452 O O . GLN B 1 19 ? 12.781 -3.141 -12.602 1 89.94 19 GLN B O 1
ATOM 2457 N N . ARG B 1 20 ? 11.867 -1.878 -10.969 1 92.69 20 ARG B N 1
ATOM 2458 C CA . ARG B 1 20 ? 11.305 -0.806 -11.789 1 92.69 20 ARG B CA 1
ATOM 2459 C C . ARG B 1 20 ? 10.086 -1.291 -12.562 1 92.69 20 ARG B C 1
ATOM 2461 O O . ARG B 1 20 ? 9.711 -0.698 -13.578 1 92.69 20 ARG B O 1
ATOM 2468 N N . HIS B 1 21 ? 9.555 -2.426 -12.203 1 94.69 21 HIS B N 1
ATOM 2469 C CA . HIS B 1 21 ? 8.352 -2.949 -12.836 1 94.69 21 HIS B CA 1
ATOM 2470 C C . HIS B 1 21 ? 7.117 -2.709 -11.969 1 94.69 21 HIS B C 1
ATOM 2472 O O . HIS B 1 21 ? 7.219 -2.666 -10.742 1 94.69 21 HIS B O 1
ATOM 2478 N N . ALA B 1 22 ? 5.949 -2.537 -12.672 1 97.12 22 ALA B N 1
ATOM 2479 C CA . ALA B 1 22 ? 4.699 -2.555 -11.922 1 97.12 22 ALA B CA 1
ATOM 2480 C C . ALA B 1 22 ? 4.566 -3.838 -11.109 1 97.12 22 ALA B C 1
ATOM 2482 O O . ALA B 1 22 ? 4.816 -4.934 -11.617 1 97.12 22 ALA B O 1
ATOM 2483 N N . THR B 1 23 ? 4.211 -3.701 -9.883 1 97.38 23 THR B N 1
ATOM 2484 C CA . THR B 1 23 ? 4.109 -4.859 -9 1 97.38 23 THR B CA 1
ATOM 2485 C C . THR B 1 23 ? 2.906 -5.719 -9.375 1 97.38 23 THR B C 1
ATOM 2487 O O . THR B 1 23 ? 1.966 -5.242 -10.008 1 97.38 23 THR B O 1
ATOM 2490 N N . SER B 1 24 ? 2.932 -7.004 -8.992 1 97.12 24 SER B N 1
ATOM 2491 C CA . SER B 1 24 ? 1.813 -7.914 -9.219 1 97.12 24 SER B CA 1
ATOM 2492 C C . SER B 1 24 ? 0.529 -7.375 -8.602 1 97.12 24 SER B C 1
ATOM 2494 O O . SER B 1 24 ? -0.556 -7.543 -9.156 1 97.12 24 SER B O 1
ATOM 2496 N N . ARG B 1 25 ? 0.62 -6.68 -7.469 1 97.75 25 ARG B N 1
ATOM 2497 C CA . ARG B 1 25 ? -0.533 -6.133 -6.762 1 97.75 25 ARG B CA 1
ATOM 2498 C C . ARG B 1 25 ? -1.237 -5.07 -7.602 1 97.75 25 ARG B C 1
ATOM 2500 O O . ARG B 1 25 ? -2.457 -4.918 -7.52 1 97.75 25 ARG B O 1
ATOM 2507 N N . THR B 1 26 ? -0.426 -4.355 -8.375 1 97.88 26 THR B N 1
ATOM 2508 C CA . THR B 1 26 ? -0.993 -3.326 -9.234 1 97.88 26 THR B CA 1
ATOM 2509 C C . THR B 1 26 ? -1.977 -3.939 -10.234 1 97.88 26 THR B C 1
ATOM 2511 O O . THR B 1 26 ? -3.062 -3.398 -10.453 1 97.88 26 THR B O 1
ATOM 2514 N N . TYR B 1 27 ? -1.637 -5.094 -10.82 1 98.31 27 TYR B N 1
ATOM 2515 C CA . TYR B 1 27 ? -2.514 -5.789 -11.758 1 98.31 27 TYR B CA 1
ATOM 2516 C C . TYR B 1 27 ? -3.785 -6.262 -11.062 1 98.31 27 TYR B C 1
ATOM 2518 O O . TYR B 1 27 ? -4.887 -6.102 -11.594 1 98.31 27 TYR B O 1
ATOM 2526 N N . GLU B 1 28 ? -3.645 -6.828 -9.883 1 98.56 28 GLU B N 1
ATOM 2527 C CA . GLU B 1 28 ? -4.812 -7.312 -9.156 1 98.56 28 GLU B CA 1
ATOM 2528 C C . GLU B 1 28 ? -5.734 -6.156 -8.766 1 98.56 28 GLU B C 1
ATOM 2530 O O . GLU B 1 28 ? -6.957 -6.281 -8.844 1 98.56 28 GLU B O 1
ATOM 2535 N N . ASP B 1 29 ? -5.176 -5.074 -8.32 1 98.12 29 ASP B N 1
ATOM 2536 C CA . ASP B 1 29 ? -5.98 -3.914 -7.949 1 98.12 29 ASP B CA 1
ATOM 2537 C C . ASP B 1 29 ? -6.742 -3.367 -9.156 1 98.12 29 ASP B C 1
ATOM 2539 O O . ASP B 1 29 ? -7.898 -2.949 -9.023 1 98.12 29 ASP B O 1
ATOM 2543 N N . ALA B 1 30 ? -6.074 -3.314 -10.305 1 97.62 30 ALA B N 1
ATOM 2544 C CA . ALA B 1 30 ? -6.766 -2.912 -11.523 1 97.62 30 ALA B CA 1
ATOM 2545 C C . ALA B 1 30 ? -7.93 -3.846 -11.828 1 97.62 30 ALA B C 1
ATOM 2547 O O . ALA B 1 30 ? -9.031 -3.393 -12.148 1 97.62 30 ALA B O 1
ATOM 2548 N N . CYS B 1 31 ? -7.691 -5.102 -11.734 1 98.56 31 CYS B N 1
ATOM 2549 C CA . CYS B 1 31 ? -8.719 -6.098 -12.008 1 98.56 31 CYS B CA 1
ATOM 2550 C C . CYS B 1 31 ? -9.867 -5.988 -11.016 1 98.56 31 CYS B C 1
ATOM 2552 O O . CYS B 1 31 ? -11.039 -6.082 -11.406 1 98.56 31 CYS B O 1
ATOM 2554 N N . LEU B 1 32 ? -9.508 -5.809 -9.734 1 98.25 32 LEU B N 1
ATOM 2555 C CA . LEU B 1 32 ? -10.547 -5.656 -8.727 1 98.25 32 LEU B CA 1
ATOM 2556 C C . LEU B 1 32 ? -11.461 -4.477 -9.055 1 98.25 32 LEU B C 1
ATOM 2558 O O . LEU B 1 32 ? -12.688 -4.594 -8.992 1 98.25 32 LEU B O 1
ATOM 2562 N N . GLY B 1 33 ? -10.828 -3.348 -9.359 1 97.19 33 GLY B N 1
ATOM 2563 C CA . GLY B 1 33 ? -11.625 -2.201 -9.766 1 97.19 33 GLY B CA 1
ATOM 2564 C C . GLY B 1 33 ? -12.57 -2.51 -10.914 1 97.19 33 GLY B C 1
ATOM 2565 O O . GLY B 1 33 ? -13.727 -2.082 -10.906 1 97.19 33 GLY B O 1
ATOM 2566 N N . ASP B 1 34 ? -12.07 -3.217 -11.852 1 97.5 34 ASP B N 1
ATOM 2567 C CA . ASP B 1 34 ? -12.891 -3.514 -13.023 1 97.5 34 ASP B CA 1
ATOM 2568 C C . ASP B 1 34 ? -13.977 -4.531 -12.688 1 97.5 34 ASP B C 1
ATOM 2570 O O . ASP B 1 34 ? -15.047 -4.523 -13.297 1 97.5 34 ASP B O 1
ATOM 2574 N N . ARG B 1 35 ? -13.711 -5.492 -11.789 1 97.81 35 ARG B N 1
ATOM 2575 C CA . ARG B 1 35 ? -14.773 -6.387 -11.336 1 97.81 35 ARG B CA 1
ATOM 2576 C C . ARG B 1 35 ? -15.945 -5.602 -10.758 1 97.81 35 ARG B C 1
ATOM 2578 O O . ARG B 1 35 ? -17.109 -5.875 -11.086 1 97.81 35 ARG B O 1
ATOM 2585 N N . TYR B 1 36 ? -15.641 -4.621 -9.891 1 97.06 36 TYR B N 1
ATOM 2586 C CA . TYR B 1 36 ? -16.703 -3.787 -9.336 1 97.06 36 TYR B CA 1
ATOM 2587 C C . TYR B 1 36 ? -17.391 -2.984 -10.43 1 97.06 36 TYR B C 1
ATOM 2589 O O . TYR B 1 36 ? -18.609 -2.756 -10.367 1 97.06 36 TYR B O 1
ATOM 2597 N N . ARG B 1 37 ? -16.641 -2.51 -11.383 1 95.44 37 ARG B N 1
ATOM 2598 C CA . ARG B 1 37 ? -17.234 -1.767 -12.492 1 95.44 37 ARG B CA 1
ATOM 2599 C C . ARG B 1 37 ? -18.234 -2.627 -13.266 1 95.44 37 ARG B C 1
ATOM 2601 O O . ARG B 1 37 ? -19.312 -2.168 -13.602 1 95.44 37 ARG B O 1
ATOM 2608 N N . VAL B 1 38 ? -17.828 -3.871 -13.609 1 95.69 38 VAL B N 1
ATOM 2609 C CA . VAL B 1 38 ? -18.672 -4.797 -14.344 1 95.69 38 VAL B CA 1
ATOM 2610 C C . VAL B 1 38 ? -19.984 -5.023 -13.578 1 95.69 38 VAL B C 1
ATOM 2612 O O . VAL B 1 38 ? -21.062 -5.027 -14.164 1 95.69 38 VAL B O 1
ATOM 2615 N N . LEU B 1 39 ? -19.875 -5.203 -12.273 1 96.31 39 LEU B N 1
ATOM 2616 C CA . LEU B 1 39 ? -21.062 -5.383 -11.445 1 96.31 39 LEU B CA 1
ATOM 2617 C C . LEU B 1 39 ? -21.906 -4.113 -11.422 1 96.31 39 LEU B C 1
ATOM 2619 O O . LEU B 1 39 ? -23.141 -4.184 -11.453 1 96.31 39 LEU B O 1
ATOM 2623 N N . GLU B 1 40 ? -21.281 -2.986 -11.344 1 95.06 40 GLU B N 1
ATOM 2624 C CA . GLU B 1 40 ? -21.984 -1.715 -11.391 1 95.06 40 GLU B CA 1
ATOM 2625 C C . GLU B 1 40 ? -22.766 -1.566 -12.695 1 95.06 40 GLU B C 1
ATOM 2627 O O . GLU B 1 40 ? -23.922 -1.14 -12.695 1 95.06 40 GLU B O 1
ATOM 2632 N N . ASP B 1 41 ? -22.125 -1.904 -13.805 1 93.75 41 ASP B N 1
ATOM 2633 C CA . ASP B 1 41 ? -22.75 -1.841 -15.125 1 93.75 41 ASP B CA 1
ATOM 2634 C C . ASP B 1 41 ? -23.984 -2.75 -15.18 1 93.75 41 ASP B C 1
ATOM 2636 O O . ASP B 1 41 ? -24.938 -2.463 -15.906 1 93.75 41 ASP B O 1
ATOM 2640 N N . ALA B 1 42 ? -23.953 -3.771 -14.398 1 92.69 42 ALA B N 1
ATOM 2641 C CA . ALA B 1 42 ? -25.062 -4.711 -14.344 1 92.69 42 ALA B CA 1
ATOM 2642 C C . ALA B 1 42 ? -26.109 -4.266 -13.32 1 92.69 42 ALA B C 1
ATOM 2644 O O . ALA B 1 42 ? -27.078 -4.98 -13.07 1 92.69 42 ALA B O 1
ATOM 2645 N N . GLY B 1 43 ? -25.875 -3.111 -12.609 1 90.88 43 GLY B N 1
ATOM 2646 C CA . GLY B 1 43 ? -26.875 -2.525 -11.727 1 90.88 43 GLY B CA 1
ATOM 2647 C C . GLY B 1 43 ? -26.562 -2.73 -10.258 1 90.88 43 GLY B C 1
ATOM 2648 O O . GLY B 1 43 ? -27.375 -2.414 -9.391 1 90.88 43 GLY B O 1
ATOM 2649 N N . TYR B 1 44 ? -25.406 -3.293 -10 1 93.56 44 TYR B N 1
ATOM 2650 C CA . TYR B 1 44 ? -25.078 -3.57 -8.609 1 93.56 44 TYR B CA 1
ATOM 2651 C C . TYR B 1 44 ? -23.703 -3.027 -8.242 1 93.56 44 TYR B C 1
ATOM 2653 O O . TYR B 1 44 ? -22.75 -3.789 -8.109 1 93.56 44 TYR B O 1
ATOM 2661 N N . GLY B 1 45 ? -23.688 -1.783 -8.016 1 95.06 45 GLY B N 1
ATOM 2662 C CA . GLY B 1 45 ? -22.438 -1.133 -7.652 1 95.06 45 GLY B CA 1
ATOM 2663 C C . GLY B 1 45 ? -22.016 -1.403 -6.219 1 95.06 45 GLY B C 1
ATOM 2664 O O . GLY B 1 45 ? -22.828 -1.806 -5.391 1 95.06 45 GLY B O 1
ATOM 2665 N N . TRP B 1 46 ? -20.688 -1.21 -5.949 1 95.88 46 TRP B N 1
ATOM 2666 C CA . TRP B 1 46 ? -20.141 -1.598 -4.652 1 95.88 46 TRP B CA 1
ATOM 2667 C C . TRP B 1 46 ? -20.75 -0.753 -3.533 1 95.88 46 TRP B C 1
ATOM 2669 O O . TRP B 1 46 ? -20.859 -1.213 -2.396 1 95.88 46 TRP B O 1
ATOM 2679 N N . LYS B 1 47 ? -21.141 0.505 -3.803 1 95.94 47 LYS B N 1
ATOM 2680 C CA . LYS B 1 47 ? -21.812 1.317 -2.785 1 95.94 47 LYS B CA 1
ATOM 2681 C C . LYS B 1 47 ? -23.125 0.688 -2.354 1 95.94 47 LYS B C 1
ATOM 2683 O O . LYS B 1 47 ? -23.453 0.668 -1.164 1 95.94 47 LYS B O 1
ATOM 2688 N N . ARG B 1 48 ? -23.906 0.248 -3.348 1 96.25 48 ARG B N 1
ATOM 2689 C CA . ARG B 1 48 ? -25.125 -0.482 -3.045 1 96.25 48 ARG B CA 1
ATOM 2690 C C . ARG B 1 48 ? -24.828 -1.736 -2.229 1 96.25 48 ARG B C 1
ATOM 2692 O O . ARG B 1 48 ? -25.594 -2.092 -1.327 1 96.25 48 ARG B O 1
ATOM 2699 N N . MET B 1 49 ? -23.781 -2.381 -2.598 1 96.88 49 MET B N 1
ATOM 2700 C CA . MET B 1 49 ? -23.375 -3.564 -1.844 1 96.88 49 MET B CA 1
ATOM 2701 C C . MET B 1 49 ? -23.203 -3.234 -0.366 1 96.88 49 MET B C 1
ATOM 2703 O O . MET B 1 49 ? -23.703 -3.957 0.5 1 96.88 49 MET B O 1
ATOM 2707 N N . ILE B 1 50 ? -22.516 -2.197 -0.085 1 95.94 50 ILE B N 1
ATOM 2708 C CA . ILE B 1 50 ? -22.297 -1.789 1.298 1 95.94 50 ILE B CA 1
ATOM 2709 C C . ILE B 1 50 ? -23.625 -1.501 1.973 1 95.94 50 ILE B C 1
ATOM 2711 O O . ILE B 1 50 ? -23.906 -1.996 3.07 1 95.94 50 ILE B O 1
ATOM 2715 N N . ASP B 1 51 ? -24.484 -0.779 1.312 1 95.31 51 ASP B N 1
ATOM 2716 C CA . ASP B 1 51 ? -25.781 -0.387 1.867 1 95.31 51 ASP B CA 1
ATOM 2717 C C . ASP B 1 51 ? -26.641 -1.61 2.174 1 95.31 51 ASP B C 1
ATOM 2719 O O . ASP B 1 51 ? -27.406 -1.607 3.135 1 95.31 51 ASP B O 1
ATOM 2723 N N . GLU B 1 52 ? -26.5 -2.625 1.379 1 96.56 52 GLU B N 1
ATOM 2724 C CA . GLU B 1 52 ? -27.359 -3.801 1.504 1 96.56 52 GLU B CA 1
ATOM 2725 C C . GLU B 1 52 ? -26.625 -4.945 2.203 1 96.56 52 GLU B C 1
ATOM 2727 O O . GLU B 1 52 ? -27.109 -6.078 2.217 1 96.56 52 GLU B O 1
ATOM 2732 N N . SER B 1 53 ? -25.422 -4.707 2.701 1 96.19 53 SER B N 1
ATOM 2733 C CA . SER B 1 53 ? -24.625 -5.695 3.416 1 96.19 53 SER B CA 1
ATOM 2734 C C . SER B 1 53 ? -24.266 -6.875 2.516 1 96.19 53 SER B C 1
ATOM 2736 O O . SER B 1 53 ? -24.375 -8.031 2.93 1 96.19 53 SER B O 1
ATOM 2738 N N . VAL B 1 54 ? -24.016 -6.543 1.263 1 97.06 54 VAL B N 1
ATOM 2739 C CA . VAL B 1 54 ? -23.531 -7.535 0.309 1 97.06 54 VAL B CA 1
ATOM 2740 C C . VAL B 1 54 ? -22 -7.457 0.217 1 97.06 54 VAL B C 1
ATOM 2742 O O . VAL B 1 54 ? -21.422 -6.367 0.232 1 97.06 54 VAL B O 1
ATOM 2745 N N . ARG B 1 55 ? -21.359 -8.602 0.153 1 96.69 55 ARG B N 1
ATOM 2746 C CA . ARG B 1 55 ? -19.906 -8.672 0.027 1 96.69 55 ARG B CA 1
ATOM 2747 C C . ARG B 1 55 ? -19.5 -9.602 -1.113 1 96.69 55 ARG B C 1
ATOM 2749 O O . ARG B 1 55 ? -20.234 -10.531 -1.448 1 96.69 55 ARG B O 1
ATOM 2756 N N . MET B 1 56 ? -18.453 -9.289 -1.734 1 97.81 56 MET B N 1
ATOM 2757 C CA . MET B 1 56 ? -17.781 -10.156 -2.697 1 97.81 56 MET B CA 1
ATOM 2758 C C . MET B 1 56 ? -16.422 -10.609 -2.166 1 97.81 56 MET B C 1
ATOM 2760 O O . MET B 1 56 ? -15.547 -9.781 -1.931 1 97.81 56 MET B O 1
ATOM 2764 N N . THR B 1 57 ? -16.266 -11.883 -1.965 1 97.94 57 THR B N 1
ATOM 2765 C CA . THR B 1 57 ? -15.039 -12.422 -1.394 1 97.94 57 THR B CA 1
ATOM 2766 C C . THR B 1 57 ? -14.336 -13.336 -2.391 1 97.94 57 THR B C 1
ATOM 2768 O O . THR B 1 57 ? -14.969 -14.18 -3.023 1 97.94 57 THR B O 1
ATOM 2771 N N . ALA B 1 58 ? -13.07 -13.172 -2.555 1 98.56 58 ALA B N 1
ATOM 2772 C CA . ALA B 1 58 ? -12.297 -14.039 -3.441 1 98.56 58 ALA B CA 1
ATOM 2773 C C . ALA B 1 58 ? -12.133 -15.43 -2.842 1 98.56 58 ALA B C 1
ATOM 2775 O O . ALA B 1 58 ? -11.867 -15.57 -1.646 1 98.56 58 ALA B O 1
ATOM 2776 N N . LEU B 1 59 ? -12.227 -16.438 -3.652 1 98.56 59 LEU B N 1
ATOM 2777 C CA . LEU B 1 59 ? -12.055 -17.828 -3.24 1 98.56 59 LEU B CA 1
ATOM 2778 C C . LEU B 1 59 ? -10.797 -18.422 -3.857 1 98.56 59 LEU B C 1
ATOM 2780 O O . LEU B 1 59 ? -10.156 -19.281 -3.254 1 98.56 59 LEU B O 1
ATOM 2784 N N . ALA B 1 60 ? -10.586 -18.031 -5.078 1 98.81 60 ALA B N 1
ATOM 2785 C CA . ALA B 1 60 ? -9.445 -18.578 -5.812 1 98.81 60 ALA B CA 1
ATOM 2786 C C . ALA B 1 60 ? -9.008 -17.625 -6.926 1 98.81 60 ALA B C 1
ATOM 2788 O O . ALA B 1 60 ? -9.844 -16.953 -7.539 1 98.81 60 ALA B O 1
ATOM 2789 N N . SER B 1 61 ? -7.77 -17.594 -7.195 1 98.81 61 SER B N 1
ATOM 2790 C CA . SER B 1 61 ? -7.215 -16.859 -8.32 1 98.81 61 SER B CA 1
ATOM 2791 C C . SER B 1 61 ? -6.16 -17.672 -9.062 1 98.81 61 SER B C 1
ATOM 2793 O O . SER B 1 61 ? -5.281 -18.266 -8.43 1 98.81 61 SER B O 1
ATOM 2795 N N . ASP B 1 62 ? -6.227 -17.797 -10.367 1 98.81 62 ASP B N 1
ATOM 2796 C CA . ASP B 1 62 ? -5.184 -18.266 -11.266 1 98.81 62 ASP B CA 1
ATOM 2797 C C . ASP B 1 62 ? -4.547 -17.109 -12.039 1 98.81 62 ASP B C 1
ATOM 2799 O O . ASP B 1 62 ? -5.25 -16.328 -12.688 1 98.81 62 ASP B O 1
ATOM 2803 N N . ILE B 1 63 ? -3.295 -17.016 -11.977 1 98.69 63 ILE B N 1
ATOM 2804 C CA . ILE B 1 63 ? -2.6 -15.805 -12.414 1 98.69 63 ILE B CA 1
ATOM 2805 C C . ILE B 1 63 ? -1.487 -16.172 -13.391 1 98.69 63 ILE B C 1
ATOM 2807 O O . ILE B 1 63 ? -0.704 -17.094 -13.133 1 98.69 63 ILE B O 1
ATOM 2811 N N . ARG B 1 64 ? -1.367 -15.484 -14.438 1 98.44 64 ARG B N 1
ATOM 2812 C CA . ARG B 1 64 ? -0.266 -15.594 -15.391 1 98.44 64 ARG B CA 1
ATOM 2813 C C . ARG B 1 64 ? 0.264 -14.219 -15.773 1 98.44 64 ARG B C 1
ATOM 2815 O O . ARG B 1 64 ? -0.49 -13.367 -16.25 1 98.44 64 ARG B O 1
ATOM 2822 N N . PHE B 1 65 ? 1.507 -13.984 -15.578 1 98.12 65 PHE B N 1
ATOM 2823 C CA . PHE B 1 65 ? 2.174 -12.766 -16.031 1 98.12 65 PHE B CA 1
ATOM 2824 C C . PHE B 1 65 ? 2.967 -13.031 -17.312 1 98.12 65 PHE B C 1
ATOM 2826 O O . PHE B 1 65 ? 3.711 -14.016 -17.391 1 98.12 65 PHE B O 1
ATOM 2833 N N . LEU B 1 66 ? 2.832 -12.148 -18.297 1 96.81 66 LEU B N 1
ATOM 2834 C CA . LEU B 1 66 ? 3.391 -12.422 -19.609 1 96.81 66 LEU B CA 1
ATOM 2835 C C . LEU B 1 66 ? 4.363 -11.328 -20.031 1 96.81 66 LEU B C 1
ATOM 2837 O O . LEU B 1 66 ? 5.219 -11.547 -20.891 1 96.81 66 LEU B O 1
ATOM 2841 N N . ALA B 1 67 ? 4.223 -10.164 -19.5 1 95.31 67 ALA B N 1
ATOM 2842 C CA . ALA B 1 67 ? 5.102 -9.055 -19.859 1 95.31 67 ALA B CA 1
ATOM 2843 C C . ALA B 1 67 ? 5.18 -8.031 -18.734 1 95.31 67 ALA B C 1
ATOM 2845 O O . ALA B 1 67 ? 4.168 -7.723 -18.094 1 95.31 67 ALA B O 1
ATOM 2846 N N . GLN B 1 68 ? 6.34 -7.52 -18.5 1 93.56 68 GLN B N 1
ATOM 2847 C CA . GLN B 1 68 ? 6.543 -6.484 -17.5 1 93.56 68 GLN B CA 1
ATOM 2848 C C . GLN B 1 68 ? 6.031 -5.133 -17.984 1 93.56 68 GLN B C 1
ATOM 2850 O O . GLN B 1 68 ? 6.168 -4.797 -19.156 1 93.56 68 GLN B O 1
ATOM 2855 N N . GLN B 1 69 ? 5.387 -4.414 -17.094 1 94.94 69 GLN B N 1
ATOM 2856 C CA . GLN B 1 69 ? 4.965 -3.047 -17.391 1 94.94 69 GLN B CA 1
ATOM 2857 C C . GLN B 1 69 ? 5.715 -2.043 -16.516 1 94.94 69 GLN B C 1
ATOM 2859 O O . GLN B 1 69 ? 6.062 -2.344 -15.367 1 94.94 69 GLN B O 1
ATOM 2864 N N . MET B 1 70 ? 5.898 -0.864 -17.047 1 92.31 70 MET B N 1
ATOM 2865 C CA . MET B 1 70 ? 6.672 0.178 -16.375 1 92.31 70 MET B CA 1
ATOM 2866 C C . MET B 1 70 ? 5.77 1.315 -15.906 1 92.31 70 MET B C 1
ATOM 2868 O O . MET B 1 70 ? 4.551 1.151 -15.828 1 92.31 70 MET B O 1
ATOM 2872 N N . GLU B 1 71 ? 6.371 2.418 -15.477 1 88.25 71 GLU B N 1
ATOM 2873 C CA . GLU B 1 71 ? 5.602 3.568 -15.008 1 88.25 71 GLU B CA 1
ATOM 2874 C C . GLU B 1 71 ? 4.91 4.277 -16.172 1 88.25 71 GLU B C 1
ATOM 2876 O O . GLU B 1 71 ? 5.355 4.184 -17.312 1 88.25 71 GLU B O 1
ATOM 2881 N N . ASN B 1 72 ? 3.867 4.969 -15.82 1 89.19 72 ASN B N 1
ATOM 2882 C CA . ASN B 1 72 ? 3.117 5.789 -16.766 1 89.19 72 ASN B CA 1
ATOM 2883 C C . ASN B 1 72 ? 2.637 4.973 -17.953 1 89.19 72 ASN B C 1
ATOM 2885 O O . ASN B 1 72 ? 2.633 5.461 -19.094 1 89.19 72 ASN B O 1
ATOM 2889 N N . THR B 1 73 ? 2.387 3.723 -17.781 1 94.44 73 THR B N 1
ATOM 2890 C CA . THR B 1 73 ? 1.811 2.83 -18.781 1 94.44 73 THR B CA 1
ATOM 2891 C C . THR B 1 73 ? 0.297 2.732 -18.609 1 94.44 73 THR B C 1
ATOM 2893 O O . THR B 1 73 ? -0.198 2.572 -17.5 1 94.44 73 THR B O 1
ATOM 2896 N N . VAL B 1 74 ? -0.368 2.895 -19.703 1 96 74 VAL B N 1
ATOM 2897 C CA . VAL B 1 74 ? -1.811 2.674 -19.672 1 96 74 VAL B CA 1
ATOM 2898 C C . VAL B 1 74 ? -2.104 1.176 -19.719 1 96 74 VAL B C 1
ATOM 2900 O O . VAL B 1 74 ? -1.717 0.488 -20.672 1 96 74 VAL B O 1
ATOM 2903 N N . LEU B 1 75 ? -2.713 0.656 -18.719 1 97.12 75 LEU B N 1
ATOM 2904 C CA . LEU B 1 75 ? -3.193 -0.721 -18.672 1 97.12 75 LEU B CA 1
ATOM 2905 C C . LEU B 1 75 ? -4.668 -0.794 -19.047 1 97.12 75 LEU B C 1
ATOM 2907 O O . LEU B 1 75 ? -5.488 -0.046 -18.516 1 97.12 75 LEU B O 1
ATOM 2911 N N . SER B 1 76 ? -4.945 -1.635 -19.969 1 97.62 76 SER B N 1
ATOM 2912 C CA . SER B 1 76 ? -6.328 -1.912 -20.359 1 97.62 76 SER B CA 1
ATOM 2913 C C . SER B 1 76 ? -6.797 -3.252 -19.797 1 97.62 76 SER B C 1
ATOM 2915 O O . SER B 1 76 ? -6.133 -4.273 -19.984 1 97.62 76 SER B O 1
ATOM 2917 N N . VAL B 1 77 ? -7.902 -3.254 -19.094 1 98 77 VAL B N 1
ATOM 2918 C CA . VAL B 1 77 ? -8.422 -4.48 -18.5 1 98 77 VAL B CA 1
ATOM 2919 C C . VAL B 1 77 ? -9.664 -4.941 -19.281 1 98 77 VAL B C 1
ATOM 2921 O O . VAL B 1 77 ? -10.641 -4.199 -19.391 1 98 77 VAL B O 1
ATOM 2924 N N . ARG B 1 78 ? -9.617 -6.09 -19.828 1 97.5 78 ARG B N 1
ATOM 2925 C CA . ARG B 1 78 ? -10.758 -6.773 -20.422 1 97.5 78 ARG B CA 1
ATOM 2926 C C . ARG B 1 78 ? -11.336 -7.809 -19.469 1 97.5 78 ARG B C 1
ATOM 2928 O O . ARG B 1 78 ? -10.633 -8.742 -19.062 1 97.5 78 ARG B O 1
ATOM 2935 N N . THR B 1 79 ? -12.609 -7.652 -19.172 1 97.75 79 THR B N 1
ATOM 2936 C CA . THR B 1 79 ? -13.195 -8.516 -18.141 1 97.75 79 THR B CA 1
ATOM 2937 C C . THR B 1 79 ? -14.398 -9.273 -18.703 1 97.75 79 THR B C 1
ATOM 2939 O O . THR B 1 79 ? -15.289 -8.672 -19.312 1 97.75 79 THR B O 1
ATOM 2942 N N . GLU B 1 80 ? -14.406 -10.531 -18.562 1 96.56 80 GLU B N 1
ATOM 2943 C CA . GLU B 1 80 ? -15.562 -11.398 -18.766 1 96.56 80 GLU B CA 1
ATOM 2944 C C . GLU B 1 80 ? -16.016 -12.031 -17.453 1 96.56 80 GLU B C 1
ATOM 2946 O O . GLU B 1 80 ? -15.18 -12.383 -16.609 1 96.56 80 GLU B O 1
ATOM 2951 N N . VAL B 1 81 ? -17.297 -12.148 -17.297 1 97.12 81 VAL B N 1
ATOM 2952 C CA . VAL B 1 81 ? -17.812 -12.734 -16.062 1 97.12 81 VAL B CA 1
ATOM 2953 C C . VAL B 1 81 ? -18.766 -13.891 -16.391 1 97.12 81 VAL B C 1
ATOM 2955 O O . VAL B 1 81 ? -19.562 -13.789 -17.328 1 97.12 81 VAL B O 1
ATOM 2958 N N . ARG B 1 82 ? -18.625 -14.992 -15.742 1 97.44 82 ARG B N 1
ATOM 2959 C CA . ARG B 1 82 ? -19.531 -16.141 -15.766 1 97.44 82 ARG B CA 1
ATOM 2960 C C . ARG B 1 82 ? -20.25 -16.297 -14.43 1 97.44 82 ARG B C 1
ATOM 2962 O O . ARG B 1 82 ? -19.625 -16.703 -13.438 1 97.44 82 ARG B O 1
ATOM 2969 N N . PRO B 1 83 ? -21.5 -15.977 -14.414 1 97.94 83 PRO B N 1
ATOM 2970 C CA . PRO B 1 83 ? -22.25 -16.094 -13.164 1 97.94 83 PRO B CA 1
ATOM 2971 C C . PRO B 1 83 ? -22.734 -17.516 -12.891 1 97.94 83 PRO B C 1
ATOM 2973 O O . PRO B 1 83 ? -23.297 -18.156 -13.781 1 97.94 83 PRO B O 1
ATOM 2976 N N . GLY B 1 84 ? -22.438 -18 -11.719 1 97.94 84 GLY B N 1
ATOM 2977 C CA . GLY B 1 84 ? -22.922 -19.297 -11.273 1 97.94 84 GLY B CA 1
ATOM 2978 C C . GLY B 1 84 ? -24 -19.203 -10.203 1 97.94 84 GLY B C 1
ATOM 2979 O O . GLY B 1 84 ? -24.375 -18.094 -9.797 1 97.94 84 GLY B O 1
ATOM 2980 N N . THR B 1 85 ? -24.625 -20.375 -9.852 1 97.75 85 THR B N 1
ATOM 2981 C CA . THR B 1 85 ? -25.578 -20.438 -8.766 1 97.75 85 THR B CA 1
ATOM 2982 C C . THR B 1 85 ? -24.891 -20.188 -7.422 1 97.75 85 THR B C 1
ATOM 2984 O O . THR B 1 85 ? -23.672 -20.125 -7.352 1 97.75 85 THR B O 1
ATOM 2987 N N . ASP B 1 86 ? -25.672 -19.875 -6.359 1 97.88 86 ASP B N 1
ATOM 2988 C CA . ASP B 1 86 ? -25.234 -19.781 -4.969 1 97.88 86 ASP B CA 1
ATOM 2989 C C . ASP B 1 86 ? -24.234 -18.625 -4.793 1 97.88 86 ASP B C 1
ATOM 2991 O O . ASP B 1 86 ? -23.297 -18.75 -4.012 1 97.88 86 ASP B O 1
ATOM 2995 N N . GLY B 1 87 ? -24.297 -17.625 -5.602 1 98.06 87 GLY B N 1
ATOM 2996 C CA . GLY B 1 87 ? -23.531 -16.406 -5.422 1 98.06 87 GLY B CA 1
ATOM 2997 C C . GLY B 1 87 ? -22.125 -16.5 -5.996 1 98.06 87 GLY B C 1
ATOM 2998 O O . GLY B 1 87 ? -21.297 -15.625 -5.746 1 98.06 87 GLY B O 1
ATOM 2999 N N . LYS B 1 88 ? -21.875 -17.562 -6.785 1 98.62 88 LYS B N 1
ATOM 3000 C CA . LYS B 1 88 ? -20.547 -17.703 -7.375 1 98.62 88 LYS B CA 1
ATOM 3001 C C . LYS B 1 88 ? -20.422 -16.875 -8.648 1 98.62 88 LYS B C 1
ATOM 3003 O O . LYS B 1 88 ? -21.328 -16.859 -9.477 1 98.62 88 LYS B O 1
ATOM 3008 N N . LEU B 1 89 ? -19.375 -16.141 -8.797 1 98.44 89 LEU B N 1
ATOM 3009 C CA . LEU B 1 89 ? -19 -15.469 -10.039 1 98.44 89 LEU B CA 1
ATOM 3010 C C . LEU B 1 89 ? -17.562 -15.82 -10.422 1 98.44 89 LEU B C 1
ATOM 3012 O O . LEU B 1 89 ? -16.672 -15.828 -9.57 1 98.44 89 LEU B O 1
ATOM 3016 N N . LEU B 1 90 ? -17.328 -16.172 -11.664 1 98.62 90 LEU B N 1
ATOM 3017 C CA . LEU B 1 90 ? -15.992 -16.375 -12.195 1 98.62 90 LEU B CA 1
ATOM 3018 C C . LEU B 1 90 ? -15.609 -15.234 -13.148 1 98.62 90 LEU B C 1
ATOM 3020 O O . LEU B 1 90 ? -16.25 -15.055 -14.188 1 98.62 90 LEU B O 1
ATOM 3024 N N . PHE B 1 91 ? -14.617 -14.477 -12.766 1 98.44 91 PHE B N 1
ATOM 3025 C CA . PHE B 1 91 ? -14.094 -13.422 -13.617 1 98.44 91 PHE B CA 1
ATOM 3026 C C . PHE B 1 91 ? -12.875 -13.906 -14.398 1 98.44 91 PHE B C 1
ATOM 3028 O O . PHE B 1 91 ? -11.977 -14.531 -13.828 1 98.44 91 PHE B O 1
ATOM 3035 N N . HIS B 1 92 ? -12.859 -13.68 -15.688 1 98.31 92 HIS B N 1
ATOM 3036 C CA . HIS B 1 92 ? -11.68 -13.797 -16.531 1 98.31 92 HIS B CA 1
ATOM 3037 C C . HIS B 1 92 ? -11.219 -12.43 -17.031 1 98.31 92 HIS B C 1
ATOM 3039 O O . HIS B 1 92 ? -11.922 -11.766 -17.797 1 98.31 92 HIS B O 1
ATOM 3045 N N . GLN B 1 93 ? -10.016 -12.062 -16.625 1 98.44 93 GLN B N 1
ATOM 3046 C CA . GLN B 1 93 ? -9.555 -10.719 -16.938 1 98.44 93 GLN B CA 1
ATOM 3047 C C . GLN B 1 93 ? -8.188 -10.75 -17.625 1 98.44 93 GLN B C 1
ATOM 3049 O O . GLN B 1 93 ? -7.277 -11.445 -17.172 1 98.44 93 GLN B O 1
ATOM 3054 N N . GLU B 1 94 ? -8.109 -10.102 -18.734 1 98.31 94 GLU B N 1
ATOM 3055 C CA . GLU B 1 94 ? -6.852 -9.812 -19.422 1 98.31 94 GLU B CA 1
ATOM 3056 C C . GLU B 1 94 ? -6.422 -8.367 -19.203 1 98.31 94 GLU B C 1
ATOM 3058 O O . GLU B 1 94 ? -7.219 -7.445 -19.375 1 98.31 94 GLU B O 1
ATOM 3063 N N . VAL B 1 95 ? -5.211 -8.203 -18.75 1 98.5 95 VAL B N 1
ATOM 3064 C CA . VAL B 1 95 ? -4.629 -6.871 -18.625 1 98.5 95 VAL B CA 1
ATOM 3065 C C . VAL B 1 95 ? -3.654 -6.629 -19.781 1 98.5 95 VAL B C 1
ATOM 3067 O O . VAL B 1 95 ? -2.652 -7.336 -19.906 1 98.5 95 VAL B O 1
ATOM 3070 N N . LEU B 1 96 ? -3.926 -5.656 -20.562 1 98 96 LEU B N 1
ATOM 3071 C CA . LEU B 1 96 ? -3.105 -5.348 -21.719 1 98 96 LEU B CA 1
ATOM 3072 C C . LEU B 1 96 ? -2.211 -4.141 -21.453 1 98 96 LEU B C 1
ATOM 3074 O O . LEU B 1 96 ? -2.633 -3.182 -20.797 1 98 96 LEU B O 1
ATOM 3078 N N . GLY B 1 97 ? -1.003 -4.211 -21.984 1 96.5 97 GLY B N 1
ATOM 3079 C CA . GLY B 1 97 ? -0.128 -3.051 -21.953 1 96.5 97 GLY B CA 1
ATOM 3080 C C . GLY B 1 97 ? -0.463 -2.023 -23.016 1 96.5 97 GLY B C 1
ATOM 3081 O O . GLY B 1 97 ? -1.468 -2.154 -23.719 1 96.5 97 GLY B O 1
ATOM 3082 N N . SER B 1 98 ? 0.329 -0.928 -23.031 1 94.12 98 SER B N 1
ATOM 3083 C CA . SER B 1 98 ? 0.095 0.159 -23.969 1 94.12 98 SER B CA 1
ATOM 3084 C C . SER B 1 98 ? 0.263 -0.315 -25.422 1 94.12 98 SER B C 1
ATOM 3086 O O . SER B 1 98 ? -0.284 0.289 -26.344 1 94.12 98 SER B O 1
ATOM 3088 N N . ASP B 1 99 ? 0.932 -1.392 -25.625 1 94 99 ASP B N 1
ATOM 3089 C CA . ASP B 1 99 ? 1.155 -1.938 -26.953 1 94 99 ASP B CA 1
ATOM 3090 C C . ASP B 1 99 ? 0.003 -2.848 -27.375 1 94 99 ASP B C 1
ATOM 3092 O O . ASP B 1 99 ? 0.012 -3.398 -28.484 1 94 99 ASP B O 1
ATOM 3096 N N . GLY B 1 100 ? -0.916 -3.043 -26.516 1 94.06 100 GLY B N 1
ATOM 3097 C CA . GLY B 1 100 ? -2.086 -3.85 -26.828 1 94.06 100 GLY B CA 1
ATOM 3098 C C . GLY B 1 100 ? -1.871 -5.332 -26.594 1 94.06 100 GLY B C 1
ATOM 3099 O O . GLY B 1 100 ? -2.785 -6.137 -26.781 1 94.06 100 GLY B O 1
ATOM 3100 N N . LYS B 1 101 ? -0.696 -5.66 -26.188 1 96.75 101 LYS B N 1
ATOM 3101 C CA . LYS B 1 101 ? -0.413 -7.062 -25.891 1 96.75 101 LYS B CA 1
ATOM 3102 C C . LYS B 1 101 ? -0.791 -7.402 -24.453 1 96.75 101 LYS B C 1
ATOM 3104 O O . LYS B 1 101 ? -0.744 -6.539 -23.562 1 96.75 101 LYS B O 1
ATOM 3109 N N . THR B 1 102 ? -1.145 -8.672 -24.25 1 98 102 THR B N 1
ATOM 3110 C CA . THR B 1 102 ? -1.525 -9.125 -22.922 1 98 102 THR B CA 1
ATOM 3111 C C . THR B 1 102 ? -0.312 -9.164 -22 1 98 102 THR B C 1
ATOM 3113 O O . THR B 1 102 ? 0.675 -9.844 -22.281 1 98 102 THR B O 1
ATOM 3116 N N . ALA B 1 103 ? -0.373 -8.43 -20.906 1 98.31 103 ALA B N 1
ATOM 3117 C CA . ALA B 1 103 ? 0.683 -8.406 -19.891 1 98.31 103 ALA B CA 1
ATOM 3118 C C . ALA B 1 103 ? 0.379 -9.383 -18.766 1 98.31 103 ALA B C 1
ATOM 3120 O O . ALA B 1 103 ? 1.294 -9.906 -18.125 1 98.31 103 ALA B O 1
ATOM 3121 N N . ALA B 1 104 ? -0.902 -9.641 -18.516 1 98.69 104 ALA B N 1
ATOM 3122 C CA . ALA B 1 104 ? -1.299 -10.562 -17.453 1 98.69 104 ALA B CA 1
ATOM 3123 C C . ALA B 1 104 ? -2.682 -11.148 -17.719 1 98.69 104 ALA B C 1
ATOM 3125 O O . ALA B 1 104 ? -3.51 -10.523 -18.391 1 98.69 104 ALA B O 1
ATOM 3126 N N . GLU B 1 105 ? -2.926 -12.32 -17.312 1 98.81 105 GLU B N 1
ATOM 3127 C CA . GLU B 1 105 ? -4.223 -12.984 -17.266 1 98.81 105 GLU B CA 1
ATOM 3128 C C . GLU B 1 105 ? -4.562 -13.414 -15.836 1 98.81 105 GLU B C 1
ATOM 3130 O O . GLU B 1 105 ? -3.785 -14.125 -15.203 1 98.81 105 GLU B O 1
ATOM 3135 N N . ILE B 1 106 ? -5.691 -13.008 -15.344 1 98.81 106 ILE B N 1
ATOM 3136 C CA . ILE B 1 106 ? -6.105 -13.305 -13.977 1 98.81 106 ILE B CA 1
ATOM 3137 C C . ILE B 1 106 ? -7.531 -13.852 -13.977 1 98.81 106 ILE B C 1
ATOM 3139 O O . ILE B 1 106 ? -8.469 -13.156 -14.375 1 98.81 106 ILE B O 1
ATOM 3143 N N . ARG B 1 107 ? -7.723 -15.047 -13.578 1 98.81 107 ARG B N 1
ATOM 3144 C CA . ARG B 1 107 ? -9.023 -15.648 -13.312 1 98.81 107 ARG B CA 1
ATOM 3145 C C . ARG B 1 107 ? -9.32 -15.664 -11.812 1 98.81 107 ARG B C 1
ATOM 3147 O O . ARG B 1 107 ? -8.5 -16.125 -11.016 1 98.81 107 ARG B O 1
ATOM 3154 N N . THR B 1 108 ? -10.43 -15.18 -11.461 1 98.88 108 THR B N 1
ATOM 3155 C CA . THR B 1 108 ? -10.766 -15.117 -10.039 1 98.88 108 THR B CA 1
ATOM 3156 C C . THR B 1 108 ? -12.18 -15.641 -9.797 1 98.88 108 THR B C 1
ATOM 3158 O O . THR B 1 108 ? -13.133 -15.172 -10.414 1 98.88 108 THR B O 1
ATOM 3161 N N . LEU B 1 109 ? -12.297 -16.625 -8.969 1 98.81 109 LEU B N 1
ATOM 3162 C CA . LEU B 1 109 ? -13.586 -17.094 -8.453 1 98.81 109 LEU B CA 1
ATOM 3163 C C . LEU B 1 109 ? -13.961 -16.344 -7.176 1 98.81 109 LEU B C 1
ATOM 3165 O O . LEU B 1 109 ? -13.156 -16.25 -6.25 1 98.81 109 LEU B O 1
ATOM 3169 N N . VAL B 1 110 ? -15.172 -15.82 -7.137 1 98.69 110 VAL B N 1
ATOM 3170 C CA . VAL B 1 110 ? -15.578 -15.086 -5.941 1 98.69 110 VAL B CA 1
ATOM 3171 C C . VAL B 1 110 ? -16.922 -15.617 -5.438 1 98.69 110 VAL B C 1
ATOM 3173 O O . VAL B 1 110 ? -17.625 -16.312 -6.164 1 98.69 110 VAL B O 1
ATOM 3176 N N . GLN B 1 111 ? -17.203 -15.359 -4.199 1 98.44 111 GLN B N 1
ATOM 3177 C CA . GLN B 1 111 ? -18.484 -15.594 -3.537 1 98.44 111 GLN B CA 1
ATOM 3178 C C . GLN B 1 111 ? -19.172 -14.281 -3.193 1 98.44 111 GLN B C 1
ATOM 3180 O O . GLN B 1 111 ? -18.578 -13.398 -2.578 1 98.44 111 GLN B O 1
ATOM 3185 N N . THR B 1 112 ? -20.359 -14.086 -3.594 1 98.25 112 THR B N 1
ATOM 3186 C CA . THR B 1 112 ? -21.172 -12.953 -3.148 1 98.25 112 THR B CA 1
ATOM 3187 C C . THR B 1 112 ? -22.172 -13.398 -2.084 1 98.25 112 THR B C 1
ATOM 3189 O O . THR B 1 112 ? -22.797 -14.445 -2.211 1 98.25 112 THR B O 1
ATOM 3192 N N . GLU B 1 113 ? -22.234 -12.641 -1.079 1 97.81 113 GLU B N 1
ATOM 3193 C CA . GLU B 1 113 ? -23.125 -12.961 0.032 1 97.81 113 GLU B CA 1
ATOM 3194 C C . GLU B 1 113 ? -23.844 -11.719 0.549 1 97.81 113 GLU B C 1
ATOM 3196 O O . GLU B 1 113 ? -23.266 -10.633 0.577 1 97.81 113 GLU B O 1
ATOM 3201 N N . LYS B 1 114 ? -25.031 -11.883 0.918 1 97.12 114 LYS B N 1
ATOM 3202 C CA . LYS B 1 114 ? -25.797 -10.906 1.683 1 97.12 114 LYS B CA 1
ATOM 3203 C C . LYS B 1 114 ? -26 -11.367 3.119 1 97.12 114 LYS B C 1
ATOM 3205 O O . LYS B 1 114 ? -26.625 -12.406 3.352 1 97.12 114 LYS B O 1
ATOM 3210 N N . ASP B 1 115 ? -25.516 -10.641 4.066 1 94.5 115 ASP B N 1
ATOM 3211 C CA . ASP B 1 115 ? -25.609 -10.992 5.477 1 94.5 115 ASP B CA 1
ATOM 3212 C C . ASP B 1 115 ? -25.125 -12.422 5.715 1 94.5 115 ASP B C 1
ATOM 3214 O O . ASP B 1 115 ? -25.781 -13.195 6.422 1 94.5 115 ASP B O 1
ATOM 3218 N N . GLY B 1 116 ? -24.125 -12.812 4.977 1 92.19 116 GLY B N 1
ATOM 3219 C CA . GLY B 1 116 ? -23.5 -14.109 5.172 1 92.19 116 GLY B CA 1
ATOM 3220 C C . GLY B 1 116 ? -24.172 -15.219 4.379 1 92.19 116 GLY B C 1
ATOM 3221 O O . GLY B 1 116 ? -23.734 -16.375 4.414 1 92.19 116 GLY B O 1
ATOM 3222 N N . VAL B 1 117 ? -25.203 -14.898 3.664 1 96.94 117 VAL B N 1
ATOM 3223 C CA . VAL B 1 117 ? -25.938 -15.883 2.871 1 96.94 117 VAL B CA 1
ATOM 3224 C C . VAL B 1 117 ? -25.578 -15.719 1.395 1 96.94 117 VAL B C 1
ATOM 3226 O O . VAL B 1 117 ? -25.672 -14.617 0.845 1 96.94 117 VAL B O 1
ATOM 3229 N N . PRO B 1 118 ? -25.219 -16.844 0.781 1 97.56 118 PRO B N 1
ATOM 3230 C CA . PRO B 1 118 ? -24.922 -16.75 -0.649 1 97.56 118 PRO B CA 1
ATOM 3231 C C . PRO B 1 118 ? -26.047 -16.078 -1.443 1 97.56 118 PRO B C 1
ATOM 3233 O O . PRO B 1 118 ? -27.219 -16.406 -1.252 1 97.56 118 PRO B O 1
ATOM 3236 N N . THR B 1 119 ? -25.688 -15.094 -2.307 1 96.81 119 THR B N 1
ATOM 3237 C CA . THR B 1 119 ? -26.672 -14.305 -3.037 1 96.81 119 THR B CA 1
ATOM 3238 C C . THR B 1 119 ? -26.188 -14.031 -4.461 1 96.81 119 THR B C 1
ATOM 3240 O O . THR B 1 119 ? -25.062 -13.562 -4.668 1 96.81 119 THR B O 1
ATOM 3243 N N . ASN B 1 120 ? -27.062 -14.305 -5.453 1 96.44 120 ASN B N 1
ATOM 3244 C CA . ASN B 1 120 ? -26.719 -14.031 -6.848 1 96.44 120 ASN B CA 1
ATOM 3245 C C . ASN B 1 120 ? -26.953 -12.562 -7.199 1 96.44 120 ASN B C 1
ATOM 3247 O O . ASN B 1 120 ? -28.062 -12.055 -7.086 1 96.44 120 ASN B O 1
ATOM 3251 N N . LEU B 1 121 ? -25.891 -11.898 -7.594 1 95.69 121 LEU B N 1
ATOM 3252 C CA . LEU B 1 121 ? -26 -10.508 -8.039 1 95.69 121 LEU B CA 1
ATOM 3253 C C . LEU B 1 121 ? -26.344 -10.445 -9.523 1 95.69 121 LEU B C 1
ATOM 3255 O O . LEU B 1 121 ? -26.859 -9.43 -10 1 95.69 121 LEU B O 1
ATOM 3259 N N . LEU B 1 122 ? -25.953 -11.477 -10.266 1 95.31 122 LEU B N 1
ATOM 3260 C CA . LEU B 1 122 ? -26.234 -11.633 -11.688 1 95.31 122 LEU B CA 1
ATOM 3261 C C . LEU B 1 122 ? -27.031 -12.898 -11.945 1 95.31 122 LEU B C 1
ATOM 3263 O O . LEU B 1 122 ? -27.016 -13.828 -11.141 1 95.31 122 LEU B O 1
ATOM 3267 N N . ALA B 1 123 ? -27.703 -12.883 -13.102 1 94.06 123 ALA B N 1
ATOM 3268 C CA . ALA B 1 123 ? -28.438 -14.094 -13.484 1 94.06 123 ALA B CA 1
ATOM 3269 C C . ALA B 1 123 ? -27.469 -15.25 -13.727 1 94.06 123 ALA B C 1
ATOM 3271 O O . ALA B 1 123 ? -26.531 -15.125 -14.516 1 94.06 123 ALA B O 1
ATOM 3272 N N . SER B 1 124 ? -27.812 -16.359 -13.094 1 93.38 124 SER B N 1
ATOM 3273 C CA . SER B 1 124 ? -26.906 -17.516 -13.172 1 93.38 124 SER B CA 1
ATOM 3274 C C . SER B 1 124 ? -26.969 -18.156 -14.547 1 93.38 124 SER B C 1
ATOM 3276 O O . SER B 1 124 ? -28.031 -18.281 -15.141 1 93.38 124 SER B O 1
ATOM 3278 N N . GLU B 1 125 ? -25.797 -18.547 -14.961 1 93.06 125 GLU B N 1
ATOM 3279 C CA . GLU B 1 125 ? -25.703 -19.203 -16.266 1 93.06 125 GLU B CA 1
ATOM 3280 C C . GLU B 1 125 ? -25.172 -20.625 -16.109 1 93.06 125 GLU B C 1
ATOM 3282 O O . GLU B 1 125 ? -25.25 -21.422 -17.062 1 93.06 125 GLU B O 1
ATOM 3287 N N . GLU B 1 126 ? -24.609 -20.969 -15 1 95.5 126 GLU B N 1
ATOM 3288 C CA . GLU B 1 126 ? -24.047 -22.297 -14.734 1 95.5 126 GLU B CA 1
ATOM 3289 C C . GLU B 1 126 ? -24.078 -22.625 -13.25 1 95.5 126 GLU B C 1
ATOM 3291 O O . GLU B 1 126 ? -24.469 -21.781 -12.43 1 95.5 126 GLU B O 1
ATOM 3296 N N . SER B 1 127 ? -23.781 -23.906 -12.945 1 96.56 127 SER B N 1
ATOM 3297 C CA . SER B 1 127 ? -23.797 -24.312 -11.547 1 96.56 127 SER B CA 1
ATOM 3298 C C . SER B 1 127 ? -22.562 -23.812 -10.812 1 96.56 127 SER B C 1
ATOM 3300 O O . SER B 1 127 ? -21.484 -23.656 -11.406 1 96.56 127 SER B O 1
ATOM 3302 N N . ALA B 1 128 ? -22.75 -23.531 -9.516 1 96.56 128 ALA B N 1
ATOM 3303 C CA . ALA B 1 128 ? -21.609 -23.203 -8.664 1 96.56 128 ALA B CA 1
ATOM 3304 C C . ALA B 1 128 ? -20.531 -24.266 -8.766 1 96.56 128 ALA B C 1
ATOM 3306 O O . ALA B 1 128 ? -19.344 -23.953 -8.82 1 96.56 128 ALA B O 1
ATOM 3307 N N . GLU B 1 129 ? -20.906 -25.469 -8.758 1 96.44 129 GLU B N 1
ATOM 3308 C CA . GLU B 1 129 ? -20 -26.609 -8.805 1 96.44 129 GLU B CA 1
ATOM 3309 C C . GLU B 1 129 ? -19.141 -26.578 -10.07 1 96.44 129 GLU B C 1
ATOM 3311 O O . GLU B 1 129 ? -17.953 -26.906 -10.031 1 96.44 129 GLU B O 1
ATOM 3316 N N . SER B 1 130 ? -19.734 -26.266 -11.148 1 96.56 130 SER B N 1
ATOM 3317 C CA . SER B 1 130 ? -19.016 -26.203 -12.414 1 96.56 130 SER B CA 1
ATOM 3318 C C . SER B 1 130 ? -17.906 -25.156 -12.367 1 96.56 130 SER B C 1
ATOM 3320 O O . SER B 1 130 ? -16.797 -25.406 -12.844 1 96.56 130 SER B O 1
ATOM 3322 N N . LEU B 1 131 ? -18.172 -24 -11.805 1 96.5 131 LEU B N 1
ATOM 3323 C CA . LEU B 1 131 ? -17.188 -22.938 -11.68 1 96.5 131 LEU B CA 1
ATOM 3324 C C . LEU B 1 131 ? -16.062 -23.344 -10.734 1 96.5 131 LEU B C 1
ATOM 3326 O O . LEU B 1 131 ? -14.883 -23.172 -11.055 1 96.5 131 LEU B O 1
ATOM 3330 N N . VAL B 1 132 ? -16.391 -23.922 -9.641 1 96.5 132 VAL B N 1
ATOM 3331 C CA . VAL B 1 132 ? -15.414 -24.328 -8.625 1 96.5 132 VAL B CA 1
ATOM 3332 C C . VAL B 1 132 ? -14.492 -25.391 -9.203 1 96.5 132 VAL B C 1
ATOM 3334 O O . VAL B 1 132 ? -13.281 -25.359 -8.984 1 96.5 132 VAL B O 1
ATOM 3337 N N . SER B 1 133 ? -15.023 -26.312 -9.961 1 96.12 133 SER B N 1
ATOM 3338 C CA . SER B 1 133 ? -14.273 -27.438 -10.508 1 96.12 133 SER B CA 1
ATOM 3339 C C . SER B 1 133 ? -13.273 -26.984 -11.555 1 96.12 133 SER B C 1
ATOM 3341 O O . SER B 1 133 ? -12.367 -27.734 -11.93 1 96.12 133 SER B O 1
ATOM 3343 N N . SER B 1 134 ? -13.453 -25.797 -12.047 1 95.19 134 SER B N 1
ATOM 3344 C CA . SER B 1 134 ? -12.539 -25.281 -13.055 1 95.19 134 SER B CA 1
ATOM 3345 C C . SER B 1 134 ? -11.234 -24.812 -12.43 1 95.19 134 SER B C 1
ATOM 3347 O O . SER B 1 134 ? -10.297 -24.438 -13.141 1 95.19 134 SER B O 1
ATOM 3349 N N . PHE B 1 135 ? -11.117 -24.75 -11.117 1 96.12 135 PHE B N 1
ATOM 3350 C CA . PHE B 1 135 ? -9.906 -24.391 -10.398 1 96.12 135 PHE B CA 1
ATOM 3351 C C . PHE B 1 135 ? -9.258 -25.609 -9.773 1 96.12 135 PHE B C 1
ATOM 3353 O O . PHE B 1 135 ? -9.922 -26.375 -9.078 1 96.12 135 PHE B O 1
ATOM 3360 N N . GLU B 1 136 ? -7.992 -25.75 -10.031 1 92.75 136 GLU B N 1
ATOM 3361 C CA . GLU B 1 136 ? -7.246 -26.859 -9.43 1 92.75 136 GLU B CA 1
ATOM 3362 C C . GLU B 1 136 ? -6.961 -26.594 -7.953 1 92.75 136 GLU B C 1
ATOM 3364 O O . GLU B 1 136 ? -6.633 -25.469 -7.574 1 92.75 136 GLU B O 1
ATOM 3369 N N . SER B 1 137 ? -7.074 -27.609 -7.176 1 91.56 137 SER B N 1
ATOM 3370 C CA . SER B 1 137 ? -6.754 -27.469 -5.762 1 91.56 137 SER B CA 1
ATOM 3371 C C . SER B 1 137 ? -5.246 -27.438 -5.535 1 91.56 137 SER B C 1
ATOM 3373 O O . SER B 1 137 ? -4.48 -28 -6.32 1 91.56 137 SER B O 1
ATOM 3375 N N . VAL B 1 138 ? -4.863 -26.641 -4.609 1 92.62 138 VAL B N 1
ATOM 3376 C CA . VAL B 1 138 ? -3.484 -26.656 -4.133 1 92.62 138 VAL B CA 1
ATOM 3377 C C . VAL B 1 138 ? -3.33 -27.688 -3.021 1 92.62 138 VAL B C 1
ATOM 3379 O O . VAL B 1 138 ? -3.988 -27.609 -1.982 1 92.62 138 VAL B O 1
ATOM 3382 N N . LEU B 1 139 ? -2.545 -28.625 -3.264 1 88.94 139 LEU B N 1
ATOM 3383 C CA . LEU B 1 139 ? -2.398 -29.734 -2.322 1 88.94 139 LEU B CA 1
ATOM 3384 C C . LEU B 1 139 ? -1.665 -29.281 -1.064 1 88.94 139 LEU B C 1
ATOM 3386 O O . LEU B 1 139 ? -0.727 -28.484 -1.139 1 88.94 139 LEU B O 1
ATOM 3390 N N . PRO B 1 140 ? -2.064 -29.812 0.031 1 89.12 140 PRO B N 1
ATOM 3391 C CA . PRO B 1 140 ? -1.382 -29.453 1.277 1 89.12 140 PRO B CA 1
ATOM 3392 C C . PRO B 1 140 ? 0.066 -29.938 1.316 1 89.12 140 PRO B C 1
ATOM 3394 O O . PRO B 1 140 ? 0.456 -30.797 0.523 1 89.12 140 PRO B O 1
ATOM 3397 N N . PHE B 1 141 ? 0.814 -29.297 2.162 1 91.94 141 PHE B N 1
ATOM 3398 C CA . PHE B 1 141 ? 2.189 -29.719 2.41 1 91.94 141 PHE B CA 1
ATOM 3399 C C . PHE B 1 141 ? 2.236 -31.156 2.893 1 91.94 141 PHE B C 1
ATOM 3401 O O . PHE B 1 141 ? 1.496 -31.547 3.803 1 91.94 141 PHE B O 1
ATOM 3408 N N . SER B 1 142 ? 2.98 -32.031 2.264 1 87.5 142 SER B N 1
ATOM 3409 C CA . SER B 1 142 ? 3.064 -33.438 2.631 1 87.5 142 SER B CA 1
ATOM 3410 C C . SER B 1 142 ? 4.516 -33.875 2.801 1 87.5 142 SER B C 1
ATOM 3412 O O . SER B 1 142 ? 4.789 -35.062 3.02 1 87.5 142 SER B O 1
ATOM 3414 N N . GLY B 1 143 ? 5.391 -33 2.734 1 83.88 143 GLY B N 1
ATOM 3415 C CA . GLY B 1 143 ? 6.805 -33.344 2.803 1 83.88 143 GLY B CA 1
ATOM 3416 C C . GLY B 1 143 ? 7.418 -33.094 4.164 1 83.88 143 GLY B C 1
ATOM 3417 O O . GLY B 1 143 ? 6.727 -33.125 5.184 1 83.88 143 GLY B O 1
ATOM 3418 N N . THR B 1 144 ? 8.727 -33.125 4.234 1 87.12 144 THR B N 1
ATOM 3419 C CA . THR B 1 144 ? 9.414 -32.938 5.508 1 87.12 144 THR B CA 1
ATOM 3420 C C . THR B 1 144 ? 10.438 -31.812 5.41 1 87.12 144 THR B C 1
ATOM 3422 O O . THR B 1 144 ? 11.148 -31.531 6.379 1 87.12 144 THR B O 1
ATOM 3425 N N . CYS B 1 145 ? 10.375 -31.125 4.441 1 92.88 145 CYS B N 1
ATOM 3426 C CA . CYS B 1 145 ? 11.414 -30.125 4.273 1 92.88 145 CYS B CA 1
ATOM 3427 C C . CYS B 1 145 ? 11.188 -28.938 5.203 1 92.88 145 CYS B C 1
ATOM 3429 O O . CYS B 1 145 ? 10.125 -28.812 5.816 1 92.88 145 CYS B O 1
ATOM 3431 N N . GLU B 1 146 ? 12.297 -28.156 5.34 1 94.5 146 GLU B N 1
ATOM 3432 C CA . GLU B 1 146 ? 12.156 -26.906 6.078 1 94.5 146 GLU B CA 1
ATOM 3433 C C . GLU B 1 146 ? 11.266 -25.922 5.328 1 94.5 146 GLU B C 1
ATOM 3435 O O . GLU B 1 146 ? 11.305 -25.844 4.102 1 94.5 146 GLU B O 1
ATOM 3440 N N . ARG B 1 147 ? 10.461 -25.234 6.027 1 96.19 147 ARG B N 1
ATOM 3441 C CA . ARG B 1 147 ? 9.617 -24.172 5.492 1 96.19 147 ARG B CA 1
ATOM 3442 C C . ARG B 1 147 ? 9.953 -22.828 6.129 1 96.19 147 ARG B C 1
ATOM 3444 O O . ARG B 1 147 ? 9.711 -22.609 7.32 1 96.19 147 ARG B O 1
ATOM 3451 N N . ALA B 1 148 ? 10.57 -21.922 5.352 1 95.56 148 ALA B N 1
ATOM 3452 C CA . ALA B 1 148 ? 10.945 -20.609 5.879 1 95.56 148 ALA B CA 1
ATOM 3453 C C . ALA B 1 148 ? 9.711 -19.828 6.332 1 95.56 148 ALA B C 1
ATOM 3455 O O . ALA B 1 148 ? 8.727 -19.734 5.602 1 95.56 148 ALA B O 1
ATOM 3456 N N . ALA B 1 149 ? 9.805 -19.281 7.566 1 95.88 149 ALA B N 1
ATOM 3457 C CA . ALA B 1 149 ? 8.617 -18.641 8.117 1 95.88 149 ALA B CA 1
ATOM 3458 C C . ALA B 1 149 ? 8.93 -17.203 8.547 1 95.88 149 ALA B C 1
ATOM 3460 O O . ALA B 1 149 ? 10.008 -16.938 9.078 1 95.88 149 ALA B O 1
ATOM 3461 N N . THR B 1 150 ? 8.008 -16.312 8.297 1 96.19 150 THR B N 1
ATOM 3462 C CA . THR B 1 150 ? 8.062 -14.938 8.797 1 96.19 150 THR B CA 1
ATOM 3463 C C . THR B 1 150 ? 6.664 -14.43 9.133 1 96.19 150 THR B C 1
ATOM 3465 O O . THR B 1 150 ? 5.668 -14.977 8.656 1 96.19 150 THR B O 1
ATOM 3468 N N . GLU B 1 151 ? 6.59 -13.453 10.023 1 97.44 151 GLU B N 1
ATOM 3469 C CA . GLU B 1 151 ? 5.328 -12.812 10.383 1 97.44 151 GLU B CA 1
ATOM 3470 C C . GLU B 1 151 ? 5.312 -11.344 9.961 1 97.44 151 GLU B C 1
ATOM 3472 O O . GLU B 1 151 ? 6.34 -10.672 10.008 1 97.44 151 GLU B O 1
ATOM 3477 N N . ARG B 1 152 ? 4.16 -10.914 9.562 1 98.06 152 ARG B N 1
ATOM 3478 C CA . ARG B 1 152 ? 3.977 -9.516 9.164 1 98.06 152 ARG B CA 1
ATOM 3479 C C . ARG B 1 152 ? 2.713 -8.938 9.789 1 98.06 152 ARG B C 1
ATOM 3481 O O . ARG B 1 152 ? 1.678 -9.602 9.844 1 98.06 152 ARG B O 1
ATOM 3488 N N . ASP B 1 153 ? 2.822 -7.668 10.188 1 97.88 153 ASP B N 1
ATOM 3489 C CA . ASP B 1 153 ? 1.675 -6.969 10.758 1 97.88 153 ASP B CA 1
ATOM 3490 C C . ASP B 1 153 ? 0.627 -6.668 9.695 1 97.88 153 ASP B C 1
ATOM 3492 O O . ASP B 1 153 ? 0.97 -6.301 8.562 1 97.88 153 ASP B O 1
ATOM 3496 N N . LEU B 1 154 ? -0.599 -6.871 10.062 1 97.94 154 LEU B N 1
ATOM 3497 C CA . LEU B 1 154 ? -1.718 -6.441 9.227 1 97.94 154 LEU B CA 1
ATOM 3498 C C . LEU B 1 154 ? -2.266 -5.102 9.695 1 97.94 154 LEU B C 1
ATOM 3500 O O . LEU B 1 154 ? -2.822 -5 10.797 1 97.94 154 LEU B O 1
ATOM 3504 N N . PHE B 1 155 ? -2.164 -4.062 8.852 1 97.62 155 PHE B N 1
ATOM 3505 C CA . PHE B 1 155 ? -2.396 -2.678 9.242 1 97.62 155 PHE B CA 1
ATOM 3506 C C . PHE B 1 155 ? -3.883 -2.344 9.188 1 97.62 155 PHE B C 1
ATOM 3508 O O . PHE B 1 155 ? -4.582 -2.736 8.25 1 97.62 155 PHE B O 1
ATOM 3515 N N . TYR B 1 156 ? -4.363 -1.521 10.141 1 96.25 156 TYR B N 1
ATOM 3516 C CA . TYR B 1 156 ? -5.742 -1.04 10.148 1 96.25 156 TYR B CA 1
ATOM 3517 C C . TYR B 1 156 ? -5.996 -0.111 8.969 1 96.25 156 TYR B C 1
ATOM 3519 O O . TYR B 1 156 ? -7.074 -0.145 8.367 1 96.25 156 TYR B O 1
ATOM 3527 N N . CYS B 1 157 ? -5 0.653 8.578 1 96 157 CYS B N 1
ATOM 3528 C CA . CYS B 1 157 ? -5.199 1.729 7.609 1 96 157 CYS B CA 1
ATOM 3529 C C . CYS B 1 157 ? -5.25 1.184 6.188 1 96 157 CYS B C 1
ATOM 3531 O O . CYS B 1 157 ? -5.469 1.936 5.238 1 96 157 CYS B O 1
ATOM 3533 N N . GLU B 1 158 ? -5.105 -0.142 6.012 1 97.12 158 GLU B N 1
ATOM 3534 C CA . GLU B 1 158 ? -5.082 -0.73 4.676 1 97.12 158 GLU B CA 1
ATOM 3535 C C . GLU B 1 158 ? -6.43 -1.352 4.32 1 97.12 158 GLU B C 1
ATOM 3537 O O . GLU B 1 158 ? -6.59 -1.926 3.242 1 97.12 158 GLU B O 1
ATOM 3542 N N . ARG B 1 159 ? -7.387 -1.255 5.219 1 97.69 159 ARG B N 1
ATOM 3543 C CA . ARG B 1 159 ? -8.703 -1.835 4.98 1 97.69 159 ARG B CA 1
ATOM 3544 C C . ARG B 1 159 ? -9.477 -1.03 3.943 1 97.69 159 ARG B C 1
ATOM 3546 O O . ARG B 1 159 ? -9.344 0.194 3.873 1 97.69 159 ARG B O 1
ATOM 3553 N N . ASN B 1 160 ? -10.258 -1.758 3.199 1 97.56 160 ASN B N 1
ATOM 3554 C CA . ASN B 1 160 ? -11.055 -1.149 2.143 1 97.56 160 ASN B CA 1
ATOM 3555 C C . ASN B 1 160 ? -12.43 -0.719 2.658 1 97.56 160 ASN B C 1
ATOM 3557 O O . ASN B 1 160 ? -12.711 -0.829 3.852 1 97.56 160 ASN B O 1
ATOM 3561 N N . PRO B 1 161 ? -13.32 -0.166 1.786 1 96.81 161 PRO B N 1
ATOM 3562 C CA . PRO B 1 161 ? -14.609 0.359 2.229 1 96.81 161 PRO B CA 1
ATOM 3563 C C . PRO B 1 161 ? -15.477 -0.702 2.9 1 96.81 161 PRO B C 1
ATOM 3565 O O . PRO B 1 161 ? -16.406 -0.368 3.654 1 96.81 161 PRO B O 1
ATOM 3568 N N . PHE B 1 162 ? -15.273 -1.979 2.691 1 96.69 162 PHE B N 1
ATOM 3569 C CA . PHE B 1 162 ? -16.031 -3.059 3.301 1 96.69 162 PHE B CA 1
ATOM 3570 C C . PHE B 1 162 ? -15.461 -3.436 4.66 1 96.69 162 PHE B C 1
ATOM 3572 O O . PHE B 1 162 ? -16 -4.289 5.359 1 96.69 162 PHE B O 1
ATOM 3579 N N . GLY B 1 163 ? -14.312 -2.82 5.043 1 95.75 163 GLY B N 1
ATOM 3580 C CA . GLY B 1 163 ? -13.641 -3.143 6.293 1 95.75 163 GLY B CA 1
ATOM 3581 C C . GLY B 1 163 ? -12.711 -4.336 6.18 1 95.75 163 GLY B C 1
ATOM 3582 O O . GLY B 1 163 ? -12.18 -4.809 7.184 1 95.75 163 GLY B O 1
ATOM 3583 N N . ASP B 1 164 ? -12.547 -4.812 4.977 1 96.06 164 ASP B N 1
ATOM 3584 C CA . ASP B 1 164 ? -11.68 -5.953 4.691 1 96.06 164 ASP B CA 1
ATOM 3585 C C . ASP B 1 164 ? -10.445 -5.523 3.906 1 96.06 164 ASP B C 1
ATOM 3587 O O . ASP B 1 164 ? -10.203 -4.328 3.721 1 96.06 164 ASP B O 1
ATOM 3591 N N . TYR B 1 165 ? -9.648 -6.516 3.619 1 98.06 165 TYR B N 1
ATOM 3592 C CA . TYR B 1 165 ? -8.5 -6.266 2.756 1 98.06 165 TYR B CA 1
ATOM 3593 C C . TYR B 1 165 ? -8.805 -6.648 1.313 1 98.06 165 TYR B C 1
ATOM 3595 O O . TYR B 1 165 ? -9.484 -7.648 1.062 1 98.06 165 TYR B O 1
ATOM 3603 N N . ASN B 1 166 ? -8.336 -5.816 0.376 1 98.25 166 ASN B N 1
ATOM 3604 C CA . ASN B 1 166 ? -8.344 -6.262 -1.014 1 98.25 166 ASN B CA 1
ATOM 3605 C C . ASN B 1 166 ? -7.516 -7.531 -1.2 1 98.25 166 ASN B C 1
ATOM 3607 O O . ASN B 1 166 ? -6.547 -7.754 -0.473 1 98.25 166 ASN B O 1
ATOM 3611 N N . PRO B 1 167 ? -7.84 -8.375 -2.225 1 98.44 167 PRO B N 1
ATOM 3612 C CA . PRO B 1 167 ? -7.051 -9.578 -2.477 1 98.44 167 PRO B CA 1
ATOM 3613 C C . PRO B 1 167 ? -5.562 -9.281 -2.664 1 98.44 167 PRO B C 1
ATOM 3615 O O . PRO B 1 167 ? -4.715 -10.109 -2.324 1 98.44 167 PRO B O 1
ATOM 3618 N N . SER B 1 168 ? -5.234 -8.117 -3.166 1 98.38 168 SER B N 1
ATOM 3619 C CA . SER B 1 168 ? -3.846 -7.746 -3.404 1 98.38 168 SER B CA 1
ATOM 3620 C C . SER B 1 168 ? -3.041 -7.758 -2.107 1 98.38 168 SER B C 1
ATOM 3622 O O . SER B 1 168 ? -1.813 -7.863 -2.135 1 98.38 168 SER B O 1
ATOM 3624 N N . HIS B 1 169 ? -3.689 -7.609 -0.977 1 98.38 169 HIS B N 1
ATOM 3625 C CA . HIS B 1 169 ? -2.967 -7.641 0.289 1 98.38 169 HIS B CA 1
ATOM 3626 C C . HIS B 1 169 ? -2.441 -9.039 0.592 1 98.38 169 HIS B C 1
ATOM 3628 O O . HIS B 1 169 ? -1.378 -9.188 1.199 1 98.38 169 HIS B O 1
ATOM 3634 N N . TYR B 1 170 ? -3.201 -10.086 0.194 1 98.69 170 TYR B N 1
ATOM 3635 C CA . TYR B 1 170 ? -2.664 -11.438 0.285 1 98.69 170 TYR B CA 1
ATOM 3636 C C . TYR B 1 170 ? -1.412 -11.586 -0.572 1 98.69 170 TYR B C 1
ATOM 3638 O O . TYR B 1 170 ? -0.431 -12.203 -0.147 1 98.69 170 TYR B O 1
ATOM 3646 N N . TRP B 1 171 ? -1.488 -10.977 -1.777 1 98.56 171 TRP B N 1
ATOM 3647 C CA . TRP B 1 171 ? -0.346 -11.031 -2.684 1 98.56 171 TRP B CA 1
ATOM 3648 C C . TRP B 1 171 ? 0.874 -10.352 -2.066 1 98.56 171 TRP B C 1
ATOM 3650 O O . TRP B 1 171 ? 2.002 -10.82 -2.234 1 98.56 171 TRP B O 1
ATOM 3660 N N . ARG B 1 172 ? 0.624 -9.312 -1.376 1 97.94 172 ARG B N 1
ATOM 3661 C CA . ARG B 1 172 ? 1.685 -8.578 -0.687 1 97.94 172 ARG B CA 1
ATOM 3662 C C . ARG B 1 172 ? 2.359 -9.461 0.363 1 97.94 172 ARG B C 1
ATOM 3664 O O . ARG B 1 172 ? 3.588 -9.508 0.44 1 97.94 172 ARG B O 1
ATOM 3671 N N . ILE B 1 173 ? 1.588 -10.109 1.171 1 98.44 173 ILE B N 1
ATOM 3672 C CA . ILE B 1 173 ? 2.104 -10.977 2.229 1 98.44 173 ILE B CA 1
ATOM 3673 C C . ILE B 1 173 ? 2.883 -12.133 1.611 1 98.44 173 ILE B C 1
ATOM 3675 O O . ILE B 1 173 ? 3.953 -12.5 2.104 1 98.44 173 ILE B O 1
ATOM 3679 N N . LEU B 1 174 ? 2.354 -12.688 0.547 1 98.38 174 LEU B N 1
ATOM 3680 C CA . LEU B 1 174 ? 3.047 -13.766 -0.151 1 98.38 174 LEU B CA 1
ATOM 3681 C C . LEU B 1 174 ? 4.391 -13.289 -0.687 1 98.38 174 LEU B C 1
ATOM 3683 O O . LEU B 1 174 ? 5.395 -14 -0.594 1 98.38 174 LEU B O 1
ATOM 3687 N N . GLU B 1 175 ? 4.395 -12.125 -1.277 1 97.31 175 GLU B N 1
ATOM 3688 C CA . GLU B 1 175 ? 5.648 -11.562 -1.771 1 97.31 175 GLU B CA 1
ATOM 3689 C C . GLU B 1 175 ? 6.652 -11.375 -0.636 1 97.31 175 GLU B C 1
ATOM 3691 O O . GLU B 1 175 ? 7.84 -11.656 -0.796 1 97.31 175 GLU B O 1
ATOM 3696 N N . GLU B 1 176 ? 6.219 -10.898 0.467 1 96.88 176 GLU B N 1
ATOM 3697 C CA . GLU B 1 176 ? 7.09 -10.766 1.63 1 96.88 176 GLU B CA 1
ATOM 3698 C C . GLU B 1 176 ? 7.676 -12.117 2.033 1 96.88 176 GLU B C 1
ATOM 3700 O O . GLU B 1 176 ? 8.844 -12.203 2.426 1 96.88 176 GLU B O 1
ATOM 3705 N N . GLY B 1 177 ? 6.789 -13.125 1.981 1 96.81 177 GLY B N 1
ATOM 3706 C CA . GLY B 1 177 ? 7.289 -14.469 2.238 1 96.81 177 GLY B CA 1
ATOM 3707 C C . GLY B 1 177 ? 8.422 -14.867 1.311 1 96.81 177 GLY B C 1
ATOM 3708 O O . GLY B 1 177 ? 9.398 -15.477 1.747 1 96.81 177 GLY B O 1
ATOM 3709 N N . ARG B 1 178 ? 8.328 -14.539 0.084 1 94.12 178 ARG B N 1
ATOM 3710 C CA . ARG B 1 178 ? 9.367 -14.883 -0.884 1 94.12 178 ARG B CA 1
ATOM 3711 C C . ARG B 1 178 ? 10.656 -14.125 -0.599 1 94.12 178 ARG B C 1
ATOM 3713 O O . ARG B 1 178 ? 11.75 -14.672 -0.743 1 94.12 178 ARG B O 1
ATOM 3720 N N . TRP B 1 179 ? 10.547 -12.844 -0.228 1 92.38 179 TRP B N 1
ATOM 3721 C CA . TRP B 1 179 ? 11.727 -12.07 0.155 1 92.38 179 TRP B CA 1
ATOM 3722 C C . TRP B 1 179 ? 12.438 -12.719 1.335 1 92.38 179 TRP B C 1
ATOM 3724 O O . TRP B 1 179 ? 13.664 -12.859 1.324 1 92.38 179 TRP B O 1
ATOM 3734 N N . HIS B 1 180 ? 11.703 -13.078 2.318 1 92.81 180 HIS B N 1
ATOM 3735 C CA . HIS B 1 180 ? 12.281 -13.711 3.496 1 92.81 180 HIS B CA 1
ATOM 3736 C C . HIS B 1 180 ? 12.906 -15.062 3.145 1 92.81 180 HIS B C 1
ATOM 3738 O O . HIS B 1 180 ? 13.992 -15.391 3.633 1 92.81 180 HIS B O 1
ATOM 3744 N N . PHE B 1 181 ? 12.203 -15.82 2.342 1 93.12 181 PHE B N 1
ATOM 3745 C CA . PHE B 1 181 ? 12.68 -17.125 1.901 1 93.12 181 PHE B CA 1
ATOM 3746 C C . PHE B 1 181 ? 14.055 -17.016 1.26 1 93.12 181 PHE B C 1
ATOM 3748 O O . PHE B 1 181 ? 14.961 -17.797 1.574 1 93.12 181 PHE B O 1
ATOM 3755 N N . THR B 1 182 ? 14.242 -16.078 0.396 1 86.12 182 THR B N 1
ATOM 3756 C CA . THR B 1 182 ? 15.508 -15.906 -0.312 1 86.12 182 THR B CA 1
ATOM 3757 C C . THR B 1 182 ? 16.625 -15.547 0.661 1 86.12 182 THR B C 1
ATOM 3759 O O . THR B 1 182 ? 17.75 -16.047 0.535 1 86.12 182 THR B O 1
ATOM 3762 N N . ALA B 1 183 ? 16.344 -14.789 1.623 1 80.31 183 ALA B N 1
ATOM 3763 C CA . ALA B 1 183 ? 17.344 -14.391 2.625 1 80.31 183 ALA B CA 1
ATOM 3764 C C . ALA B 1 183 ? 17.719 -15.57 3.518 1 80.31 183 ALA B C 1
ATOM 3766 O O . ALA B 1 183 ? 18.875 -15.719 3.906 1 80.31 183 ALA B O 1
ATOM 3767 N N . ASP B 1 184 ? 16.812 -16.453 3.758 1 80.5 184 ASP B N 1
ATOM 3768 C CA . ASP B 1 184 ? 16.969 -17.5 4.754 1 80.5 184 ASP B CA 1
ATOM 3769 C C . ASP B 1 184 ? 17.531 -18.766 4.129 1 80.5 184 ASP B C 1
ATOM 3771 O O . ASP B 1 184 ? 18.172 -19.578 4.809 1 80.5 184 ASP B O 1
ATOM 3775 N N . SER B 1 185 ? 17.25 -19.047 2.875 1 77.19 185 SER B N 1
ATOM 3776 C CA . SER B 1 185 ? 17.516 -20.359 2.289 1 77.19 185 SER B CA 1
ATOM 3777 C C . SER B 1 185 ? 18.891 -20.406 1.613 1 77.19 185 SER B C 1
ATOM 3779 O O . SER B 1 185 ? 19.266 -21.422 1.046 1 77.19 185 SER B O 1
ATOM 3781 N N . GLY B 1 186 ? 19.672 -19.406 1.788 1 69.69 186 GLY B N 1
ATOM 3782 C CA . GLY B 1 186 ? 20.953 -19.391 1.103 1 69.69 186 GLY B CA 1
ATOM 3783 C C . GLY B 1 186 ? 20.828 -19.219 -0.398 1 69.69 186 GLY B C 1
ATOM 3784 O O . GLY B 1 186 ? 21.703 -19.641 -1.155 1 69.69 186 GLY B O 1
ATOM 3785 N N . LEU B 1 187 ? 19.781 -18.891 -0.815 1 79.12 187 LEU B N 1
ATOM 3786 C CA . LEU B 1 187 ? 19.516 -18.531 -2.203 1 79.12 187 LEU B CA 1
ATOM 3787 C C . LEU B 1 187 ? 19.484 -17.016 -2.379 1 79.12 187 LEU B C 1
ATOM 3789 O O . LEU B 1 187 ? 18.641 -16.469 -3.088 1 79.12 187 LEU B O 1
ATOM 3793 N N . SER B 1 188 ? 20.469 -16.453 -1.698 1 77.75 188 SER B N 1
ATOM 3794 C CA . SER B 1 188 ? 20.531 -15.008 -1.834 1 77.75 188 SER B CA 1
ATOM 3795 C C . SER B 1 188 ? 20.656 -14.594 -3.295 1 77.75 188 SER B C 1
ATOM 3797 O O . SER B 1 188 ? 21.078 -15.391 -4.137 1 77.75 188 SER B O 1
ATOM 3799 N N . LEU B 1 189 ? 20.172 -13.422 -3.58 1 78.62 189 LEU B N 1
ATOM 3800 C CA . LEU B 1 189 ? 20.328 -12.883 -4.93 1 78.62 189 LEU B CA 1
ATOM 3801 C C . LEU B 1 189 ? 21.766 -13.023 -5.41 1 78.62 189 LEU B C 1
ATOM 3803 O O . LEU B 1 189 ? 22 -13.352 -6.574 1 78.62 189 LEU B O 1
ATOM 3807 N N . GLU B 1 190 ? 22.656 -12.836 -4.48 1 81.5 190 GLU B N 1
ATOM 3808 C CA . GLU B 1 190 ? 24.062 -12.969 -4.82 1 81.5 190 GLU B CA 1
ATOM 3809 C C . GLU B 1 190 ? 24.406 -14.398 -5.227 1 81.5 190 GLU B C 1
ATOM 3811 O O . GLU B 1 190 ? 25.141 -14.617 -6.191 1 81.5 190 GLU B O 1
ATOM 3816 N N . ASP B 1 191 ? 23.875 -15.297 -4.512 1 82.81 191 ASP B N 1
ATOM 3817 C CA . ASP B 1 191 ? 24.109 -16.703 -4.816 1 82.81 191 ASP B CA 1
ATOM 3818 C C . ASP B 1 191 ? 23.531 -17.078 -6.176 1 82.81 191 ASP B C 1
ATOM 3820 O O . ASP B 1 191 ? 24.156 -17.781 -6.957 1 82.81 191 ASP B O 1
ATOM 3824 N N . LEU B 1 192 ? 22.391 -16.578 -6.418 1 86.69 192 LEU B N 1
ATOM 3825 C CA . LEU B 1 192 ? 21.719 -16.875 -7.688 1 86.69 192 LEU B CA 1
ATOM 3826 C C . LEU B 1 192 ? 22.5 -16.281 -8.859 1 86.69 192 LEU B C 1
ATOM 3828 O O . LEU B 1 192 ? 22.703 -16.938 -9.875 1 86.69 192 LEU B O 1
ATOM 3832 N N . VAL B 1 193 ? 22.938 -15.094 -8.656 1 86.31 193 VAL B N 1
ATOM 3833 C CA . VAL B 1 193 ? 23.688 -14.422 -9.711 1 86.31 193 VAL B CA 1
ATOM 3834 C C . VAL B 1 193 ? 25 -15.164 -9.969 1 86.31 193 VAL B C 1
ATOM 3836 O O . VAL B 1 193 ? 25.422 -15.305 -11.117 1 86.31 193 VAL B O 1
ATOM 3839 N N . ALA B 1 194 ? 25.656 -15.641 -8.945 1 88.62 194 ALA B N 1
ATOM 3840 C CA . ALA B 1 194 ? 26.891 -16.406 -9.078 1 88.62 194 ALA B CA 1
ATOM 3841 C C . ALA B 1 194 ? 26.672 -17.656 -9.922 1 88.62 194 ALA B C 1
ATOM 3843 O O . ALA B 1 194 ? 27.594 -18.125 -10.594 1 88.62 194 ALA B O 1
ATOM 3844 N N . LEU B 1 195 ? 25.5 -18.141 -9.93 1 89.88 195 LEU B N 1
ATOM 3845 C CA . LEU B 1 195 ? 25.125 -19.312 -10.727 1 89.88 195 LEU B CA 1
ATOM 3846 C C . LEU B 1 195 ? 24.578 -18.891 -12.086 1 89.88 195 LEU B C 1
ATOM 3848 O O . LEU B 1 195 ? 24 -19.703 -12.805 1 89.88 195 LEU B O 1
ATOM 3852 N N . ASP B 1 196 ? 24.688 -17.625 -12.398 1 94.25 196 ASP B N 1
ATOM 3853 C CA . ASP B 1 196 ? 24.078 -17.062 -13.594 1 94.25 196 ASP B CA 1
ATOM 3854 C C . ASP B 1 196 ? 22.578 -17.375 -13.648 1 94.25 196 ASP B C 1
ATOM 3856 O O . ASP B 1 196 ? 22.078 -17.859 -14.656 1 94.25 196 ASP B O 1
ATOM 3860 N N . THR B 1 197 ? 21.984 -17.219 -12.523 1 93.31 197 THR B N 1
ATOM 3861 C CA . THR B 1 197 ? 20.578 -17.641 -12.422 1 93.31 197 THR B CA 1
ATOM 3862 C C . THR B 1 197 ? 19.75 -16.562 -11.727 1 93.31 197 THR B C 1
ATOM 3864 O O . THR B 1 197 ? 20.219 -15.914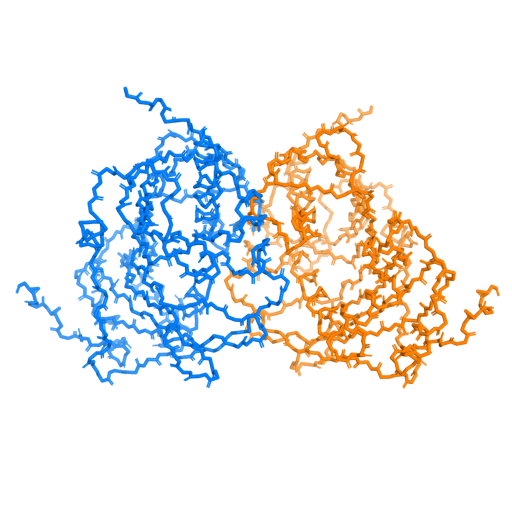 -10.789 1 93.31 197 THR B O 1
ATOM 3867 N N . THR B 1 198 ? 18.625 -16.297 -12.234 1 91.31 198 THR B N 1
ATOM 3868 C CA . THR B 1 198 ? 17.578 -15.555 -11.547 1 91.31 198 THR B CA 1
ATOM 3869 C C . THR B 1 198 ? 16.234 -16.234 -11.734 1 91.31 198 THR B C 1
ATOM 3871 O O . THR B 1 198 ? 16.062 -17.062 -12.633 1 91.31 198 THR B O 1
ATOM 3874 N N . LEU B 1 199 ? 15.367 -16.047 -10.836 1 91.44 199 LEU B N 1
ATOM 3875 C CA . LEU B 1 199 ? 14.031 -16.625 -10.891 1 91.44 199 LEU B CA 1
ATOM 3876 C C . LEU B 1 199 ? 12.984 -15.555 -11.164 1 91.44 199 LEU B C 1
ATOM 3878 O O . LEU B 1 199 ? 12.883 -14.57 -10.422 1 91.44 199 LEU B O 1
ATOM 3882 N N . PHE B 1 200 ? 12.242 -15.695 -12.211 1 92.69 200 PHE B N 1
ATOM 3883 C CA . PHE B 1 200 ? 11.148 -14.789 -12.539 1 92.69 200 PHE B CA 1
ATOM 3884 C C . PHE B 1 200 ? 9.82 -15.328 -12.023 1 92.69 200 PHE B C 1
ATOM 3886 O O . PHE B 1 200 ? 9.461 -16.469 -12.312 1 92.69 200 PHE B O 1
ATOM 3893 N N . TYR B 1 201 ? 9.188 -14.547 -11.25 1 95.88 201 TYR B N 1
ATOM 3894 C CA . TYR B 1 201 ? 7.84 -14.891 -10.828 1 95.88 201 TYR B CA 1
ATOM 3895 C C . TYR B 1 201 ? 6.855 -14.766 -11.984 1 95.88 201 TYR B C 1
ATOM 3897 O O . TYR B 1 201 ? 6.586 -13.664 -12.469 1 95.88 201 TYR B O 1
ATOM 3905 N N . MET B 1 202 ? 6.215 -15.836 -12.445 1 97.31 202 MET B N 1
ATOM 3906 C CA . MET B 1 202 ? 5.375 -15.852 -13.641 1 97.31 202 MET B CA 1
ATOM 3907 C C . MET B 1 202 ? 3.902 -15.961 -13.273 1 97.31 202 MET B C 1
ATOM 3909 O O . MET B 1 202 ? 3.043 -16.062 -14.148 1 97.31 202 MET B O 1
ATOM 3913 N N . GLY B 1 203 ? 3.58 -15.969 -12.07 1 97.81 203 GLY B N 1
ATOM 3914 C CA . GLY B 1 203 ? 2.213 -16.172 -11.617 1 97.81 203 GLY B CA 1
ATOM 3915 C C . GLY B 1 203 ? 2.018 -17.469 -10.852 1 97.81 203 GLY B C 1
ATOM 3916 O O . GLY B 1 203 ? 2.938 -17.938 -10.188 1 97.81 203 GLY B O 1
ATOM 3917 N N . GLY B 1 204 ? 0.794 -17.891 -10.797 1 97.44 204 GLY B N 1
ATOM 3918 C CA . GLY B 1 204 ? 0.449 -19.094 -10.062 1 97.44 204 GLY B CA 1
ATOM 3919 C C . GLY B 1 204 ? -1.01 -19.156 -9.648 1 97.44 204 GLY B C 1
ATOM 3920 O O . GLY B 1 204 ? -1.886 -18.703 -10.391 1 97.44 204 GLY B O 1
ATOM 3921 N N . LYS B 1 205 ? -1.203 -19.953 -8.594 1 98.38 205 LYS B N 1
ATOM 3922 C CA . LYS B 1 205 ? -2.535 -20.172 -8.031 1 98.38 205 LYS B CA 1
ATOM 3923 C C . LYS B 1 205 ? -2.594 -19.719 -6.578 1 98.38 205 LYS B C 1
ATOM 3925 O O . LYS B 1 205 ? -1.651 -19.938 -5.812 1 98.38 205 LYS B O 1
ATOM 3930 N N . ILE B 1 206 ? -3.629 -19.031 -6.258 1 98.75 206 ILE B N 1
ATOM 3931 C CA . ILE B 1 206 ? -3.881 -18.688 -4.863 1 98.75 206 ILE B CA 1
ATOM 3932 C C . ILE B 1 206 ? -5.27 -19.172 -4.453 1 98.75 206 ILE B C 1
ATOM 3934 O O . ILE B 1 206 ? -6.238 -19 -5.195 1 98.75 206 ILE B O 1
ATOM 3938 N N . ARG B 1 207 ? -5.457 -19.875 -3.35 1 98.75 207 ARG B N 1
ATOM 3939 C CA . ARG B 1 207 ? -6.715 -20.266 -2.715 1 98.75 207 ARG B CA 1
ATOM 3940 C C . ARG B 1 207 ? -6.922 -19.5 -1.405 1 98.75 207 ARG B C 1
ATOM 3942 O O . ARG B 1 207 ? -6.035 -19.484 -0.55 1 98.75 207 ARG B O 1
ATOM 3949 N N . TYR B 1 208 ? -8.016 -18.844 -1.354 1 98.5 208 TYR B N 1
ATOM 3950 C CA . TYR B 1 208 ? -8.375 -18.047 -0.182 1 98.5 208 TYR B CA 1
ATOM 3951 C C . TYR B 1 208 ? -9.367 -18.797 0.698 1 98.5 208 TYR B C 1
ATOM 3953 O O . TYR B 1 208 ? -10.43 -19.219 0.226 1 98.5 208 TYR B O 1
ATOM 3961 N N . HIS B 1 209 ? -9.078 -18.891 1.972 1 97.81 209 HIS B N 1
ATOM 3962 C CA . HIS B 1 209 ? -9.922 -19.672 2.861 1 97.81 209 HIS B CA 1
ATOM 3963 C C . HIS B 1 209 ? -10.625 -18.797 3.885 1 97.81 209 HIS B C 1
ATOM 3965 O O . HIS B 1 209 ? -11.789 -19.016 4.215 1 97.81 209 HIS B O 1
ATOM 3971 N N . ARG B 1 210 ? -9.93 -17.844 4.453 1 97.44 210 ARG B N 1
ATOM 3972 C CA . ARG B 1 210 ? -10.453 -16.938 5.465 1 97.44 210 ARG B CA 1
ATOM 3973 C C . ARG B 1 210 ? -9.859 -15.539 5.301 1 97.44 210 ARG B C 1
ATOM 3975 O O . ARG B 1 210 ? -8.773 -15.383 4.738 1 97.44 210 ARG B O 1
ATOM 3982 N N . PRO B 1 211 ? -10.578 -14.57 5.742 1 97.06 211 PRO B N 1
ATOM 3983 C CA . PRO B 1 211 ? -10.086 -13.203 5.586 1 97.06 211 PRO B CA 1
ATOM 3984 C C . PRO B 1 211 ? -8.93 -12.883 6.535 1 97.06 211 PRO B C 1
ATOM 3986 O O . PRO B 1 211 ? -8.852 -13.445 7.629 1 97.06 211 PRO B O 1
ATOM 3989 N N . LEU B 1 212 ? -8.016 -12 6.07 1 98 212 LEU B N 1
ATOM 3990 C CA . LEU B 1 212 ? -7.039 -11.367 6.953 1 98 212 LEU B CA 1
ATOM 3991 C C . LEU B 1 212 ? -7.738 -10.508 8 1 98 212 LEU B C 1
ATOM 3993 O O . LEU B 1 212 ? -8.805 -9.945 7.742 1 98 212 LEU B O 1
ATOM 3997 N N . VAL B 1 213 ? -7.121 -10.391 9.164 1 96.62 213 VAL B N 1
ATOM 3998 C CA . VAL B 1 213 ? -7.734 -9.648 10.25 1 96.62 213 VAL B CA 1
ATOM 3999 C C . VAL B 1 213 ? -6.824 -8.492 10.664 1 96.62 213 VAL B C 1
ATOM 4001 O O . VAL B 1 213 ? -5.688 -8.711 11.094 1 96.62 213 VAL B O 1
ATOM 4004 N N . ALA B 1 214 ? -7.359 -7.262 10.531 1 95.5 214 ALA B N 1
ATOM 4005 C CA . ALA B 1 214 ? -6.582 -6.078 10.898 1 95.5 214 ALA B CA 1
ATOM 4006 C C . ALA B 1 214 ? -6.145 -6.137 12.359 1 95.5 214 ALA B C 1
ATOM 4008 O O . ALA B 1 214 ? -6.922 -6.535 13.234 1 95.5 214 ALA B O 1
ATOM 4009 N N . GLY B 1 215 ? -4.93 -5.648 12.602 1 93.06 215 GLY B N 1
ATOM 4010 C CA . GLY B 1 215 ? -4.398 -5.617 13.961 1 93.06 215 GLY B CA 1
ATOM 4011 C C . GLY B 1 215 ? -3.717 -6.906 14.359 1 93.06 215 GLY B C 1
ATOM 4012 O O . GLY B 1 215 ? -3 -6.949 15.367 1 93.06 215 GLY B O 1
ATOM 4013 N N . ARG B 1 216 ? -3.928 -7.965 13.633 1 96.19 216 ARG B N 1
ATOM 4014 C CA . ARG B 1 216 ? -3.232 -9.227 13.859 1 96.19 216 ARG B CA 1
ATOM 4015 C C . ARG B 1 216 ? -2.035 -9.367 12.922 1 96.19 216 ARG B C 1
ATOM 4017 O O . ARG B 1 216 ? -1.688 -8.43 12.203 1 96.19 216 ARG B O 1
ATOM 4024 N N . LYS B 1 217 ? -1.354 -10.414 13.141 1 98.06 217 LYS B N 1
ATOM 4025 C CA . LYS B 1 217 ? -0.245 -10.742 12.25 1 98.06 217 LYS B CA 1
ATOM 4026 C C . LYS B 1 217 ? -0.601 -11.922 11.344 1 98.06 217 LYS B C 1
ATOM 4028 O O . LYS B 1 217 ? -1.393 -12.789 11.719 1 98.06 217 LYS B O 1
ATOM 4033 N N . ALA B 1 218 ? -0.073 -11.883 10.172 1 98.44 218 ALA B N 1
ATOM 4034 C CA . ALA B 1 218 ? -0.089 -13.023 9.266 1 98.44 218 ALA B CA 1
ATOM 4035 C C . ALA B 1 218 ? 1.268 -13.719 9.242 1 98.44 218 ALA B C 1
ATOM 4037 O O . ALA B 1 218 ? 2.305 -13.07 9.078 1 98.44 218 ALA B O 1
ATOM 4038 N N . ARG B 1 219 ? 1.222 -14.977 9.461 1 98.31 219 ARG B N 1
ATOM 4039 C CA . ARG B 1 219 ? 2.424 -15.789 9.305 1 98.31 219 ARG B CA 1
ATOM 4040 C C . ARG B 1 219 ? 2.473 -16.422 7.918 1 98.31 219 ARG B C 1
ATOM 4042 O O . ARG B 1 219 ? 1.516 -17.062 7.492 1 98.31 219 ARG B O 1
ATOM 4049 N N . VAL B 1 220 ? 3.537 -16.234 7.195 1 98.38 220 VAL B N 1
ATOM 4050 C CA . VAL B 1 220 ? 3.674 -16.828 5.871 1 98.38 220 VAL B CA 1
ATOM 4051 C C . VAL B 1 220 ? 4.828 -17.828 5.863 1 98.38 220 VAL B C 1
ATOM 4053 O O . VAL B 1 220 ? 5.941 -17.5 6.277 1 98.38 220 VAL B O 1
ATOM 4056 N N . ARG B 1 221 ? 4.578 -19.016 5.527 1 97.44 221 ARG B N 1
ATOM 4057 C CA . ARG B 1 221 ? 5.582 -20.047 5.293 1 97.44 221 ARG B CA 1
ATOM 4058 C C . ARG B 1 221 ? 5.816 -20.25 3.799 1 97.44 221 ARG B C 1
ATOM 4060 O O . ARG B 1 221 ? 4.871 -20.234 3.008 1 97.44 221 ARG B O 1
ATOM 4067 N N . THR B 1 222 ? 7.039 -20.406 3.406 1 97.56 222 THR B N 1
ATOM 4068 C CA . THR B 1 222 ? 7.43 -20.5 2.004 1 97.56 222 THR B CA 1
ATOM 4069 C C . THR B 1 222 ? 8.438 -21.641 1.808 1 97.56 222 THR B C 1
ATOM 4071 O O . THR B 1 222 ? 9.391 -21.766 2.578 1 97.56 222 THR B O 1
ATOM 4074 N N . TRP B 1 223 ? 8.219 -22.438 0.857 1 96.44 223 TRP B N 1
ATOM 4075 C CA . TRP B 1 223 ? 9.156 -23.484 0.484 1 96.44 223 TRP B CA 1
ATOM 4076 C C . TRP B 1 223 ? 9.047 -23.812 -1.002 1 96.44 223 TRP B C 1
ATOM 4078 O O . TRP B 1 223 ? 8.234 -23.219 -1.714 1 96.44 223 TRP B O 1
ATOM 4088 N N . ILE B 1 224 ? 9.961 -24.672 -1.438 1 95.69 224 ILE B N 1
ATOM 4089 C CA . ILE B 1 224 ? 9.93 -25.125 -2.82 1 95.69 224 ILE B CA 1
ATOM 4090 C C . ILE B 1 224 ? 9.242 -26.5 -2.889 1 95.69 224 ILE B C 1
ATOM 4092 O O . ILE B 1 224 ? 9.586 -27.406 -2.137 1 95.69 224 ILE B O 1
ATOM 4096 N N . ARG B 1 225 ? 8.203 -26.516 -3.707 1 96.38 225 ARG B N 1
ATOM 4097 C CA . ARG B 1 225 ? 7.617 -27.828 -3.924 1 96.38 225 ARG B CA 1
ATOM 4098 C C . ARG B 1 225 ? 8.57 -28.75 -4.688 1 96.38 225 ARG B C 1
ATOM 4100 O O . ARG B 1 225 ? 8.922 -29.828 -4.215 1 96.38 225 ARG B O 1
ATOM 4107 N N . ASN B 1 226 ? 9.008 -28.266 -5.867 1 94.88 226 ASN B N 1
ATOM 4108 C CA . ASN B 1 226 ? 9.961 -29 -6.691 1 94.88 226 ASN B CA 1
ATOM 4109 C C . ASN B 1 226 ? 10.508 -28.141 -7.82 1 94.88 226 ASN B C 1
ATOM 4111 O O . ASN B 1 226 ? 10 -27.031 -8.062 1 94.88 226 ASN B O 1
ATOM 4115 N N . PHE B 1 227 ? 11.602 -28.594 -8.359 1 94.38 227 PHE B N 1
ATOM 4116 C CA . PHE B 1 227 ? 12.102 -28.062 -9.625 1 94.38 227 PHE B CA 1
ATOM 4117 C C . PHE B 1 227 ? 11.805 -29.031 -10.773 1 94.38 227 PHE B C 1
ATOM 4119 O O . PHE B 1 227 ? 11.891 -30.25 -10.602 1 94.38 227 PHE B O 1
ATOM 4126 N N . GLU B 1 228 ? 11.391 -28.469 -11.922 1 94.12 228 GLU B N 1
ATOM 4127 C CA . GLU B 1 228 ? 11.125 -29.234 -13.148 1 94.12 228 GLU B CA 1
ATOM 4128 C C . GLU B 1 228 ? 11.648 -28.484 -14.375 1 94.12 228 GLU B C 1
ATOM 4130 O O . GLU B 1 228 ? 11.008 -27.547 -14.852 1 94.12 228 GLU B O 1
ATOM 4135 N N . LYS B 1 229 ? 12.82 -29.047 -14.953 1 94.75 229 LYS B N 1
ATOM 4136 C CA . LYS B 1 229 ? 13.414 -28.438 -16.141 1 94.75 229 LYS B CA 1
ATOM 4137 C C . LYS B 1 229 ? 13.727 -26.953 -15.906 1 94.75 229 LYS B C 1
ATOM 4139 O O . LYS B 1 229 ? 14.57 -26.625 -15.07 1 94.75 229 LYS B O 1
ATOM 4144 N N . ILE B 1 230 ? 12.883 -26.125 -16.453 1 96.62 230 ILE B N 1
ATOM 4145 C CA . ILE B 1 230 ? 13.195 -24.703 -16.391 1 96.62 230 ILE B CA 1
ATOM 4146 C C . ILE B 1 230 ? 12.305 -24.031 -15.352 1 96.62 230 ILE B C 1
ATOM 4148 O O . ILE B 1 230 ? 12.242 -22.797 -15.281 1 96.62 230 ILE B O 1
ATOM 4152 N N . TRP B 1 231 ? 11.641 -24.922 -14.555 1 96.44 231 TRP B N 1
ATOM 4153 C CA . TRP B 1 231 ? 10.648 -24.359 -13.648 1 96.44 231 TRP B CA 1
ATOM 4154 C C . TRP B 1 231 ? 10.977 -24.688 -12.195 1 96.44 231 TRP B C 1
ATOM 4156 O O . TRP B 1 231 ? 11.391 -25.797 -11.883 1 96.44 231 TRP B O 1
ATOM 4166 N N . GLY B 1 232 ? 10.828 -23.688 -11.367 1 95.44 232 GLY B N 1
ATOM 4167 C CA . GLY B 1 232 ? 10.648 -23.891 -9.938 1 95.44 232 GLY B CA 1
ATOM 4168 C C . GLY B 1 232 ? 9.227 -23.625 -9.469 1 95.44 232 GLY B C 1
ATOM 4169 O O . GLY B 1 232 ? 8.633 -22.609 -9.812 1 95.44 232 GLY B O 1
ATOM 4170 N N . HIS B 1 233 ? 8.688 -24.609 -8.773 1 96.94 233 HIS B N 1
ATOM 4171 C CA . HIS B 1 233 ? 7.359 -24.453 -8.195 1 96.94 233 HIS B CA 1
ATOM 4172 C C . HIS B 1 233 ? 7.445 -24.172 -6.695 1 96.94 233 HIS B C 1
ATOM 4174 O O . HIS B 1 233 ? 7.996 -24.984 -5.945 1 96.94 233 HIS B O 1
ATOM 4180 N N . MET B 1 234 ? 6.918 -23.047 -6.301 1 97.19 234 MET B N 1
ATOM 4181 C CA . MET B 1 234 ? 7 -22.625 -4.91 1 97.19 234 MET B CA 1
ATOM 4182 C C . MET B 1 234 ? 5.633 -22.688 -4.234 1 97.19 234 MET B C 1
ATOM 4184 O O . MET B 1 234 ? 4.617 -22.359 -4.848 1 97.19 234 MET B O 1
ATOM 4188 N N . ARG B 1 235 ? 5.648 -23.109 -2.979 1 97.94 235 ARG B N 1
ATOM 4189 C CA . ARG B 1 235 ? 4.449 -23.188 -2.15 1 97.94 235 ARG B CA 1
ATOM 4190 C C . ARG B 1 235 ? 4.504 -22.188 -1.006 1 97.94 235 ARG B C 1
ATOM 4192 O O . ARG B 1 235 ? 5.562 -21.969 -0.412 1 97.94 23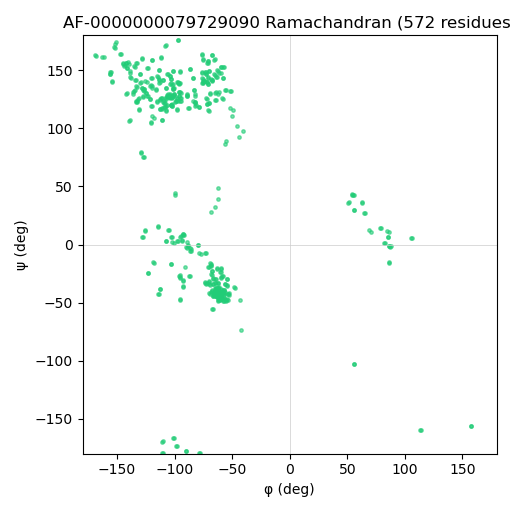5 ARG B O 1
ATOM 4199 N N . GLN B 1 236 ? 3.393 -21.609 -0.752 1 98.44 236 GLN B N 1
ATOM 4200 C CA . GLN B 1 236 ? 3.295 -20.734 0.411 1 98.44 236 GLN B CA 1
ATOM 4201 C C . GLN B 1 236 ? 1.974 -20.938 1.146 1 98.44 236 GLN B C 1
ATOM 4203 O O . GLN B 1 236 ? 0.968 -21.297 0.534 1 98.44 236 GLN B O 1
ATOM 4208 N N . GLU B 1 237 ? 2.029 -20.734 2.406 1 98.31 237 GLU B N 1
ATOM 4209 C CA . GLU B 1 237 ? 0.86 -20.781 3.279 1 98.31 237 GLU B CA 1
ATOM 4210 C C . GLU B 1 237 ? 0.819 -19.562 4.199 1 98.31 237 GLU B C 1
ATOM 4212 O O . GLU B 1 237 ? 1.807 -19.25 4.867 1 98.31 237 GLU B O 1
ATOM 4217 N N . ILE B 1 238 ? -0.25 -18.844 4.188 1 98.69 238 ILE B N 1
ATOM 4218 C CA . ILE B 1 238 ? -0.501 -17.766 5.141 1 98.69 238 ILE B CA 1
ATOM 4219 C C . ILE B 1 238 ? -1.392 -18.266 6.273 1 98.69 238 ILE B C 1
ATOM 4221 O O . ILE B 1 238 ? -2.49 -18.781 6.027 1 98.69 238 ILE B O 1
ATOM 4225 N N . THR B 1 239 ? -1.006 -18.141 7.48 1 98.62 239 THR B N 1
ATOM 4226 C CA . THR B 1 239 ? -1.815 -18.516 8.633 1 98.62 239 THR B CA 1
ATOM 4227 C C . THR B 1 239 ? -2.008 -17.344 9.578 1 98.62 239 THR B C 1
ATOM 4229 O O . THR B 1 239 ? -1.202 -16.406 9.594 1 98.62 239 THR B O 1
ATOM 4232 N N . ASP B 1 240 ? -3.125 -17.359 10.289 1 98 240 ASP B N 1
ATOM 4233 C CA . ASP B 1 240 ? -3.369 -16.375 11.344 1 98 240 ASP B CA 1
ATOM 4234 C C . ASP B 1 240 ? -2.439 -16.609 12.539 1 98 240 ASP B C 1
ATOM 4236 O O . ASP B 1 240 ? -2.375 -17.719 13.07 1 98 240 ASP B O 1
ATOM 4240 N N . SER B 1 241 ? -1.786 -15.602 12.969 1 95.12 241 SER B N 1
ATOM 4241 C CA . SER B 1 241 ? -0.764 -15.781 14 1 95.12 241 SER B CA 1
ATOM 4242 C C . SER B 1 241 ? -1.389 -16.125 15.344 1 95.12 241 SER B C 1
ATOM 4244 O O . SER B 1 241 ? -0.71 -16.625 16.234 1 95.12 241 SER B O 1
ATOM 4246 N N . VAL B 1 242 ? -2.629 -15.844 15.523 1 94.75 242 VAL B N 1
ATOM 4247 C CA . VAL B 1 242 ? -3.305 -16.078 16.797 1 94.75 242 VAL B CA 1
ATOM 4248 C C . VAL B 1 242 ? -4.016 -17.422 16.766 1 94.75 242 VAL B C 1
ATOM 4250 O O . VAL B 1 242 ? -3.787 -18.281 17.641 1 94.75 242 VAL B O 1
ATOM 4253 N N . THR B 1 243 ? -4.762 -17.766 15.773 1 96.69 243 THR B N 1
ATOM 4254 C CA . THR B 1 243 ? -5.602 -18.969 15.734 1 96.69 243 THR B CA 1
ATOM 4255 C C . THR B 1 243 ? -4.871 -20.109 15.055 1 96.69 243 THR B C 1
ATOM 4257 O O . THR B 1 243 ? -5.242 -21.281 15.219 1 96.69 243 THR B O 1
ATOM 4260 N N . GLY B 1 244 ? -3.934 -19.797 14.18 1 96.94 244 GLY B N 1
ATOM 4261 C CA . GLY B 1 244 ? -3.223 -20.812 13.422 1 96.94 244 GLY B CA 1
ATOM 4262 C C . GLY B 1 244 ? -3.984 -21.297 12.195 1 96.94 244 GLY B C 1
ATOM 4263 O O . GLY B 1 244 ? -3.494 -22.125 11.438 1 96.94 244 GLY B O 1
ATOM 4264 N N . GLU B 1 245 ? -5.109 -20.75 11.977 1 97.62 245 GLU B N 1
ATOM 4265 C CA . GLU B 1 245 ? -5.91 -21.141 10.82 1 97.62 245 GLU B CA 1
ATOM 4266 C C . GLU B 1 245 ? -5.246 -20.719 9.516 1 97.62 245 GLU B C 1
ATOM 4268 O O . GLU B 1 245 ? -4.652 -19.641 9.445 1 97.62 245 GLU B O 1
ATOM 4273 N N . VAL B 1 246 ? -5.348 -21.594 8.516 1 97.94 246 VAL B N 1
ATOM 4274 C CA . VAL B 1 246 ? -4.848 -21.25 7.195 1 97.94 246 VAL B CA 1
ATOM 4275 C C . VAL B 1 246 ? -5.77 -20.203 6.551 1 97.94 246 VAL B C 1
ATOM 4277 O O . VAL B 1 246 ? -6.977 -20.438 6.418 1 97.94 246 VAL B O 1
ATOM 4280 N N . LEU B 1 247 ? -5.242 -19.094 6.215 1 98.5 247 LEU B N 1
ATOM 4281 C CA . LEU B 1 247 ? -6.004 -18 5.602 1 98.5 247 LEU B CA 1
ATOM 4282 C C . LEU B 1 247 ? -5.938 -18.078 4.082 1 98.5 247 LEU B C 1
ATOM 4284 O O . LEU B 1 247 ? -6.918 -17.781 3.396 1 98.5 247 LEU B O 1
ATOM 4288 N N . ALA B 1 248 ? -4.824 -18.484 3.529 1 98.62 248 ALA B N 1
ATOM 4289 C CA . ALA B 1 248 ? -4.633 -18.625 2.088 1 98.62 248 ALA B CA 1
ATOM 4290 C C . ALA B 1 248 ? -3.42 -19.5 1.787 1 98.62 248 ALA B C 1
ATOM 4292 O O . ALA B 1 248 ? -2.568 -19.719 2.654 1 98.62 248 ALA B O 1
ATOM 4293 N N . GLU B 1 249 ? -3.328 -20.016 0.626 1 98.56 249 GLU B N 1
ATOM 4294 C CA . GLU B 1 249 ? -2.203 -20.797 0.124 1 98.56 249 GLU B CA 1
ATOM 4295 C C . GLU B 1 249 ? -1.929 -20.5 -1.345 1 98.56 249 GLU B C 1
ATOM 4297 O O . GLU B 1 249 ? -2.82 -20.047 -2.068 1 98.56 249 GLU B O 1
ATOM 4302 N N . SER B 1 250 ? -0.727 -20.75 -1.736 1 98.38 250 SER B N 1
ATOM 4303 C CA . SER B 1 250 ? -0.395 -20.5 -3.135 1 98.38 250 SER B CA 1
ATOM 4304 C C . SER B 1 250 ? 0.533 -21.578 -3.686 1 98.38 250 SER B C 1
ATOM 4306 O O . SER B 1 250 ? 1.206 -22.281 -2.922 1 98.38 250 SER B O 1
ATOM 4308 N N . LEU B 1 251 ? 0.474 -21.828 -4.918 1 98.31 251 LEU B N 1
ATOM 4309 C CA . LEU B 1 251 ? 1.414 -22.547 -5.77 1 98.31 251 LEU B CA 1
ATOM 4310 C C . LEU B 1 251 ? 1.912 -21.656 -6.902 1 98.31 251 LEU B C 1
ATOM 4312 O O . LEU B 1 251 ? 1.178 -21.391 -7.855 1 98.31 251 LEU B O 1
ATOM 4316 N N . ASP B 1 252 ? 3.123 -21.234 -6.746 1 97.56 252 ASP B N 1
ATOM 4317 C CA . ASP B 1 252 ? 3.682 -20.203 -7.621 1 97.56 252 ASP B CA 1
ATOM 4318 C C . ASP B 1 252 ? 4.637 -20.812 -8.641 1 97.56 252 ASP B C 1
ATOM 4320 O O . ASP B 1 252 ? 5.359 -21.766 -8.336 1 97.56 252 ASP B O 1
ATOM 4324 N N . ASN B 1 253 ? 4.648 -20.266 -9.805 1 97.62 253 ASN B N 1
ATOM 4325 C CA . ASN B 1 253 ? 5.551 -20.672 -10.875 1 97.62 253 ASN B CA 1
ATOM 4326 C C . ASN B 1 253 ? 6.707 -19.688 -11.039 1 97.62 253 ASN B C 1
ATOM 4328 O O . ASN B 1 253 ? 6.484 -18.5 -11.328 1 97.62 253 ASN B O 1
ATOM 4332 N N . LEU B 1 254 ? 7.875 -20.203 -10.875 1 96.38 254 LEU B N 1
ATOM 4333 C CA . LEU B 1 254 ? 9.094 -19.422 -11.062 1 96.38 254 LEU B CA 1
ATOM 4334 C C . LEU B 1 254 ? 9.875 -19.922 -12.281 1 96.38 254 LEU B C 1
ATOM 4336 O O . LEU B 1 254 ? 10.18 -21.125 -12.375 1 96.38 254 LEU B O 1
ATOM 4340 N N . LEU B 1 255 ? 10.172 -19.078 -13.188 1 96.75 255 LEU B N 1
ATOM 4341 C CA . LEU B 1 255 ? 10.969 -19.422 -14.359 1 96.75 255 LEU B CA 1
ATOM 4342 C C . LEU B 1 255 ? 12.453 -19.219 -14.086 1 96.75 255 LEU B C 1
ATOM 4344 O O . LEU B 1 255 ? 12.859 -18.156 -13.617 1 96.75 255 LEU B O 1
ATOM 4348 N N . VAL B 1 256 ? 13.227 -20.203 -14.344 1 95.75 256 VAL B N 1
ATOM 4349 C CA . VAL B 1 256 ? 14.68 -20.125 -14.195 1 95.75 256 VAL B CA 1
ATOM 4350 C C . VAL B 1 256 ? 15.289 -19.469 -15.43 1 95.75 256 VAL B C 1
ATOM 4352 O O . VAL B 1 256 ? 15.109 -19.953 -16.547 1 95.75 256 VAL B O 1
ATOM 4355 N N . VAL B 1 257 ? 16 -18.375 -15.164 1 95.75 257 VAL B N 1
ATOM 4356 C CA . VAL B 1 257 ? 16.5 -17.578 -16.281 1 95.75 257 VAL B CA 1
ATOM 4357 C C . VAL B 1 257 ? 17.984 -17.312 -16.109 1 95.75 257 VAL B C 1
ATOM 4359 O O . VAL B 1 257 ? 18.453 -17.047 -15 1 95.75 257 VAL B O 1
ATOM 4362 N N . SER B 1 258 ? 18.719 -17.391 -17.219 1 96.12 258 SER B N 1
ATOM 4363 C CA . SER B 1 258 ? 20.125 -16.969 -17.234 1 96.12 258 SER B CA 1
ATOM 4364 C C . SER B 1 258 ? 20.25 -15.461 -17.156 1 96.12 258 SER B C 1
ATOM 4366 O O . SER B 1 258 ? 19.641 -14.734 -17.953 1 96.12 258 SER B O 1
ATOM 4368 N N . VAL B 1 259 ? 21 -15 -16.172 1 92.69 259 VAL B N 1
ATOM 4369 C CA . VAL B 1 259 ? 21.203 -13.562 -16.031 1 92.69 259 VAL B CA 1
ATOM 4370 C C . VAL B 1 259 ? 21.969 -13.023 -17.234 1 92.69 259 VAL B C 1
ATOM 4372 O O . VAL B 1 259 ? 21.609 -11.992 -17.797 1 92.69 259 VAL B O 1
ATOM 4375 N N . SER B 1 260 ? 23 -13.695 -17.688 1 94.19 260 SER B N 1
ATOM 4376 C CA . SER B 1 260 ? 23.891 -13.25 -18.75 1 94.19 260 SER B CA 1
ATOM 4377 C C . SER B 1 260 ? 23.188 -13.32 -20.109 1 94.19 260 SER B C 1
ATOM 4379 O O . SER B 1 260 ? 23.406 -12.461 -20.969 1 94.19 260 SER B O 1
ATOM 4381 N N . LYS B 1 261 ? 22.312 -14.297 -20.266 1 94.75 261 LYS B N 1
ATOM 4382 C CA . LYS B 1 261 ? 21.719 -14.523 -21.578 1 94.75 261 LYS B CA 1
ATOM 4383 C C . LYS B 1 261 ? 20.297 -13.992 -21.641 1 94.75 261 LYS B C 1
ATOM 4385 O O . LYS B 1 261 ? 19.719 -13.867 -22.719 1 94.75 261 LYS B O 1
ATOM 4390 N N . SER B 1 262 ? 19.766 -13.758 -20.484 1 91.44 262 SER B N 1
ATOM 4391 C CA . SER B 1 262 ? 18.391 -13.289 -20.375 1 91.44 262 SER B CA 1
ATOM 4392 C C . SER B 1 262 ? 17.422 -14.234 -21.094 1 91.44 262 SER B C 1
ATOM 4394 O O . SER B 1 262 ? 16.594 -13.789 -21.891 1 91.44 262 SER B O 1
ATOM 4396 N N . ARG B 1 263 ? 17.641 -15.5 -20.906 1 95.81 263 ARG B N 1
ATOM 4397 C CA . ARG B 1 263 ? 16.781 -16.531 -21.453 1 95.81 263 ARG B CA 1
ATOM 4398 C C . ARG B 1 263 ? 16.562 -17.672 -20.469 1 95.81 263 ARG B C 1
ATOM 4400 O O . ARG B 1 263 ? 17.406 -17.891 -19.578 1 95.81 263 ARG B O 1
ATOM 4407 N N . PRO B 1 264 ? 15.469 -18.375 -20.625 1 96.69 264 PRO B N 1
ATOM 4408 C CA . PRO B 1 264 ? 15.234 -19.516 -19.75 1 96.69 264 PRO B CA 1
ATOM 4409 C C . PRO B 1 264 ? 16.328 -20.578 -19.859 1 96.69 264 PRO B C 1
ATOM 4411 O O . PRO B 1 264 ? 16.875 -20.797 -20.953 1 96.69 264 PRO B O 1
ATOM 4414 N N . LYS B 1 265 ? 16.578 -21.219 -18.812 1 96.69 265 LYS B N 1
ATOM 4415 C CA . LYS B 1 265 ? 17.547 -22.297 -18.797 1 96.69 265 LYS B CA 1
ATOM 4416 C C . LYS B 1 265 ? 17.141 -23.391 -17.797 1 96.69 265 LYS B C 1
ATOM 4418 O O . LYS B 1 265 ? 16.281 -23.156 -16.938 1 96.69 265 LYS B O 1
ATOM 4423 N N . ARG B 1 266 ? 17.781 -24.453 -18 1 95.56 266 ARG B N 1
ATOM 4424 C CA . ARG B 1 266 ? 17.562 -25.547 -17.047 1 95.56 266 ARG B CA 1
ATOM 4425 C C . ARG B 1 266 ? 18.062 -25.172 -15.656 1 95.56 266 ARG B C 1
ATOM 4427 O O . ARG B 1 266 ? 19.109 -24.516 -15.523 1 95.56 266 ARG B O 1
ATOM 4434 N N . THR B 1 267 ? 17.359 -25.672 -14.688 1 93.94 267 THR B N 1
ATOM 4435 C CA . THR B 1 267 ? 17.75 -25.406 -13.312 1 93.94 267 THR B CA 1
ATOM 4436 C C . THR B 1 267 ? 19.125 -26.031 -13.008 1 93.94 267 THR B C 1
ATOM 4438 O O . THR B 1 267 ? 19.312 -27.234 -13.172 1 93.94 267 THR B O 1
ATOM 4441 N N . PRO B 1 268 ? 19.969 -25.172 -12.57 1 92.81 268 PRO B N 1
ATOM 4442 C CA . PRO B 1 268 ? 21.297 -25.719 -12.25 1 92.81 268 PRO B CA 1
ATOM 4443 C C . PRO B 1 268 ? 21.25 -26.719 -11.102 1 92.81 268 PRO B C 1
ATOM 4445 O O . PRO B 1 268 ? 20.516 -26.531 -10.133 1 92.81 268 PRO B O 1
ATOM 4448 N N . GLU B 1 269 ? 22.094 -27.672 -11.273 1 91.69 269 GLU B N 1
ATOM 4449 C CA . GLU B 1 269 ? 22.188 -28.703 -10.234 1 91.69 269 GLU B CA 1
ATOM 4450 C C . GLU B 1 269 ? 22.562 -28.094 -8.891 1 91.69 269 GLU B C 1
ATOM 4452 O O . GLU B 1 269 ? 22.078 -28.531 -7.844 1 91.69 269 GLU B O 1
ATOM 4457 N N . ARG B 1 270 ? 23.406 -27.172 -8.914 1 90.06 270 ARG B N 1
ATOM 4458 C CA . ARG B 1 270 ? 23.844 -26.516 -7.684 1 90.06 270 ARG B CA 1
ATOM 4459 C C . ARG B 1 270 ? 22.688 -25.828 -6.98 1 90.06 270 ARG B C 1
ATOM 4461 O O . ARG B 1 270 ? 22.641 -25.766 -5.746 1 90.06 270 ARG B O 1
ATOM 4468 N N . LEU B 1 271 ? 21.797 -25.266 -7.734 1 90.25 271 LEU B N 1
ATOM 4469 C CA . LEU B 1 271 ? 20.625 -24.641 -7.152 1 90.25 271 LEU B CA 1
ATOM 4470 C C . LEU B 1 271 ? 19.719 -25.672 -6.488 1 90.25 271 LEU B C 1
ATOM 4472 O O . LEU B 1 271 ? 19.25 -25.469 -5.371 1 90.25 271 LEU B O 1
ATOM 4476 N N . ILE B 1 272 ? 19.562 -26.75 -7.145 1 90.88 272 ILE B N 1
ATOM 4477 C CA . ILE B 1 272 ? 18.734 -27.828 -6.617 1 90.88 272 ILE B CA 1
ATOM 4478 C C . ILE B 1 272 ? 19.328 -28.344 -5.305 1 90.88 272 ILE B C 1
ATOM 4480 O O . ILE B 1 272 ? 18.609 -28.484 -4.312 1 90.88 272 ILE B O 1
ATOM 4484 N N . SER B 1 273 ? 20.609 -28.547 -5.336 1 89 273 SER B N 1
ATOM 4485 C CA . SER B 1 273 ? 21.297 -29.062 -4.156 1 89 273 SER B CA 1
ATOM 4486 C C . SER B 1 273 ? 21.234 -28.078 -2.998 1 89 273 SER B C 1
ATOM 4488 O O . SER B 1 273 ? 21.016 -28.469 -1.85 1 89 273 SER B O 1
ATOM 4490 N N . SER B 1 274 ? 21.453 -26.828 -3.322 1 86.81 274 SER B N 1
ATOM 4491 C CA . SER B 1 274 ? 21.469 -25.797 -2.289 1 86.81 274 SER B CA 1
ATOM 4492 C C . SER B 1 274 ? 20.078 -25.594 -1.695 1 86.81 274 SER B C 1
ATOM 4494 O O . SER B 1 274 ? 19.938 -25.219 -0.532 1 86.81 274 SER B O 1
ATOM 4496 N N . ALA B 1 275 ? 19.078 -25.922 -2.471 1 90.25 275 ALA B N 1
ATOM 4497 C CA . ALA B 1 275 ? 17.703 -25.688 -2.033 1 90.25 275 ALA B CA 1
ATOM 4498 C C . ALA B 1 275 ? 17.094 -26.953 -1.446 1 90.25 275 ALA B C 1
ATOM 4500 O O . ALA B 1 275 ? 15.922 -26.969 -1.062 1 90.25 275 ALA B O 1
ATOM 4501 N N . ALA B 1 276 ? 17.828 -27.984 -1.356 1 90.31 276 ALA B N 1
ATOM 4502 C CA . ALA B 1 276 ? 17.297 -29.297 -0.988 1 90.31 276 ALA B CA 1
ATOM 4503 C C . ALA B 1 276 ? 16.594 -29.25 0.365 1 90.31 276 ALA B C 1
ATOM 4505 O O . ALA B 1 276 ? 15.562 -29.891 0.557 1 90.31 276 ALA B O 1
ATOM 4506 N N . ARG B 1 277 ? 17.125 -28.531 1.26 1 91.5 277 ARG B N 1
ATOM 4507 C CA . ARG B 1 277 ? 16.594 -28.5 2.619 1 91.5 277 ARG B CA 1
ATOM 4508 C C . ARG B 1 277 ? 15.219 -27.844 2.658 1 91.5 277 ARG B C 1
ATOM 4510 O O . ARG B 1 277 ? 14.445 -28.062 3.598 1 91.5 277 ARG B O 1
ATOM 4517 N N . VAL B 1 278 ? 14.93 -27.031 1.657 1 94.5 278 VAL B N 1
ATOM 4518 C CA . VAL B 1 278 ? 13.664 -26.297 1.649 1 94.5 278 VAL B CA 1
ATOM 4519 C C . VAL B 1 278 ? 12.797 -26.781 0.485 1 94.5 278 VAL B C 1
ATOM 4521 O O . VAL B 1 278 ? 11.883 -26.078 0.051 1 94.5 278 VAL B O 1
ATOM 4524 N N . THR B 1 279 ? 13.156 -27.938 -0.07 1 94.31 279 THR B N 1
ATOM 4525 C CA . THR B 1 279 ? 12.414 -28.5 -1.193 1 94.31 279 THR B CA 1
ATOM 4526 C C . THR B 1 279 ? 11.617 -29.719 -0.754 1 94.31 279 THR B C 1
ATOM 4528 O O . THR B 1 279 ? 12.172 -30.672 -0.204 1 94.31 279 THR B O 1
ATOM 4531 N N . GLU B 1 280 ? 10.406 -29.688 -1.019 1 95 280 GLU B N 1
ATOM 4532 C CA . GLU B 1 280 ? 9.477 -30.734 -0.581 1 95 280 GLU B CA 1
ATOM 4533 C C . GLU B 1 280 ? 9.719 -32.031 -1.329 1 95 280 GLU B C 1
ATOM 4535 O O . GLU B 1 280 ? 9.688 -33.125 -0.73 1 95 280 GLU B O 1
ATOM 4540 N N . PHE B 1 281 ? 9.953 -31.953 -2.615 1 93.19 281 PHE B N 1
ATOM 4541 C CA . PHE B 1 281 ? 10.227 -33.094 -3.469 1 93.19 281 PHE B CA 1
ATOM 4542 C C . PHE B 1 281 ? 11.508 -32.875 -4.262 1 93.19 281 PHE B C 1
ATOM 4544 O O . PHE B 1 281 ? 11.469 -32.656 -5.469 1 93.19 281 PHE B O 1
ATOM 4551 N N . PRO B 1 282 ? 12.633 -33 -3.643 1 85 282 PRO B N 1
ATOM 4552 C CA . PRO B 1 282 ? 13.898 -32.688 -4.305 1 85 282 PRO B CA 1
ATOM 4553 C C . PRO B 1 282 ? 14.219 -33.656 -5.445 1 85 282 PRO B C 1
ATOM 4555 O O . PRO B 1 282 ? 14.961 -33.312 -6.367 1 85 282 PRO B O 1
ATOM 4558 N N . ASP B 1 283 ? 13.766 -34.938 -5.391 1 74.81 283 ASP B N 1
ATOM 4559 C CA . ASP B 1 283 ? 14.109 -35.969 -6.375 1 74.81 283 ASP B CA 1
ATOM 4560 C C . ASP B 1 283 ? 13.039 -36.062 -7.461 1 74.81 283 ASP B C 1
ATOM 4562 O O . ASP B 1 283 ? 12.977 -37.062 -8.18 1 74.81 283 ASP B O 1
ATOM 4566 N N . SER B 1 284 ? 12.008 -35.125 -7.512 1 62.88 284 SER B N 1
ATOM 4567 C CA . SER B 1 284 ? 10.859 -35.281 -8.398 1 62.88 284 SER B CA 1
ATOM 4568 C C . SER B 1 284 ? 11.297 -35.281 -9.867 1 62.88 284 SER B C 1
ATOM 4570 O O . SER B 1 284 ? 11.18 -34.281 -10.562 1 62.88 284 SER B O 1
ATOM 4572 N N . GLU B 1 285 ? 12.258 -35.781 -10.367 1 50.41 285 GLU B N 1
ATOM 4573 C CA . GLU B 1 285 ? 12.242 -36.125 -11.789 1 50.41 285 GLU B CA 1
ATOM 4574 C C . GLU B 1 285 ? 10.93 -36.781 -12.18 1 50.41 285 GLU B C 1
ATOM 4576 O O . GLU B 1 285 ? 10.469 -36.656 -13.312 1 50.41 285 GLU B O 1
ATOM 4581 N N . GLU B 1 286 ? 10.328 -37.812 -11.477 1 41.16 286 GLU B N 1
ATOM 4582 C CA . GLU B 1 286 ? 9.5 -38.938 -11.891 1 41.16 286 GLU B CA 1
ATOM 4583 C C . GLU B 1 286 ? 8.016 -38.562 -11.852 1 41.16 286 GLU B C 1
ATOM 4585 O O . GLU B 1 286 ? 7.156 -39.406 -12.109 1 41.16 286 GLU B O 1
ATOM 4590 N N 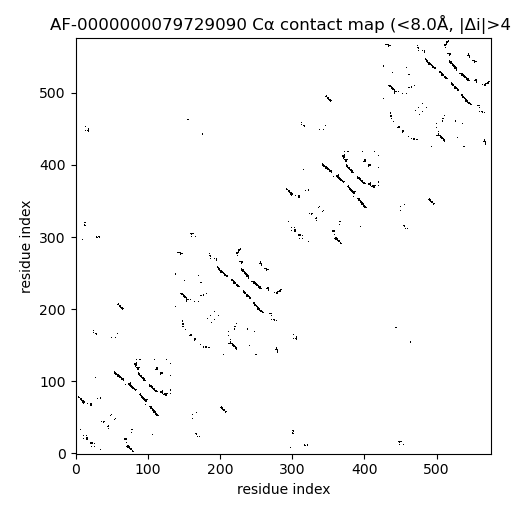. VAL B 1 287 ? 7.465 -37.625 -11.242 1 40.09 287 VAL B N 1
ATOM 4591 C CA . VAL B 1 287 ? 6.008 -37.688 -11.258 1 40.09 287 VAL B CA 1
ATOM 4592 C C . VAL B 1 287 ? 5.492 -37.438 -12.672 1 40.09 287 VAL B C 1
ATOM 4594 O O . VAL B 1 287 ? 5.344 -36.312 -13.102 1 40.09 287 VAL B O 1
ATOM 4597 N N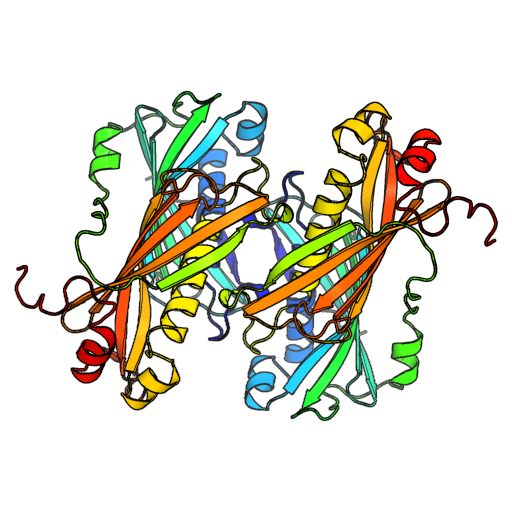 . GLY B 1 288 ? 6.16 -37.719 -13.82 1 30.45 288 GLY B N 1
ATOM 4598 C CA . GLY B 1 288 ? 5.363 -38.062 -14.984 1 30.45 288 GLY B CA 1
ATOM 4599 C C . GLY B 1 288 ? 4.453 -39.25 -14.766 1 30.45 288 GLY B C 1
ATOM 4600 O O . GLY B 1 288 ? 4.73 -40.094 -13.914 1 30.45 288 GLY B O 1
#

Foldseek 3Di:
DPPQDKDKDFAAQVQQDPVQFRDPLVVLVSVVVVVQVVLVVVPCHVVNCLVQQKDKAWFKKFKFFDATDHHRWMKIKGWDWAAAPQQKIWIWIFIATNVRHTGMIMIIIIFMDGVNGTDTSDDHDYHPVVRVVVDDDDDDQDFDFDWQKDKDAAAQVQADPNSFHRPSVVVVVVVVSVVRCCVPLVVPPVVQVVVLKDKDWGTWMKGFDATDDHGWMKMKIKFWAEFDFQWTWIKMWIATPPPRHTGMIIITIIGIAGNVVRGTGGDDPVNLVSRVRRYRCSPPPDPD/DPPQDKDKDFAAQVQQDPVQFRDPLVVLVVVVVVVQVVLVVVPCHVVNCLVQVKDKAWFKKFKFFDATDHHGWMKIKGWDWAAAPQQKIWIWIFIATNVRHTGMIMIIIIFMDGVNGTDTSDDHDYHPVVRVVVDDDDDDQDFDFDWQKDKDAAAQVQADPSSFHRPSVVVVVVVVQVVRCCVPLVVPPVVQVVVQKDKDWGTWMKGFDATDDHGWMKMKIKFWAEFDFQWTWIKMWIATPPPRHTGMMIITIIGIAGNVVRGTGGDDPVNLVSRVRRYRCSPPPPPD

Radius of gyration: 24.83 Å; Cα contacts (8 Å, |Δi|>4): 1328; chains: 2; bounding box: 55×73×59 Å

Solvent-accessible surface area (backbone atoms only — not comparable to full-atom values): 29769 Å² total; per-residue (Å²): 126,84,78,66,69,69,46,73,49,66,40,42,61,79,39,24,23,57,86,50,30,49,34,74,44,52,56,45,40,53,49,50,39,48,53,43,48,55,36,31,76,72,73,51,30,63,68,56,24,58,77,64,46,37,48,78,42,73,41,34,36,44,38,39,53,70,49,88,46,45,60,73,32,46,36,36,38,40,61,44,77,48,32,14,36,76,8,26,36,37,37,44,31,40,33,19,40,76,84,67,46,67,23,30,39,42,35,36,36,31,40,24,24,39,83,83,37,64,35,64,88,52,78,59,76,44,53,39,65,61,61,56,67,73,51,82,81,80,77,74,91,81,60,81,42,48,57,42,70,51,74,43,68,32,59,66,75,64,20,24,60,86,68,39,65,57,74,37,54,57,51,50,50,51,48,40,26,52,56,51,30,30,68,70,55,70,51,30,70,66,53,29,48,75,66,41,31,46,72,44,80,37,37,30,38,38,42,44,71,46,81,79,56,67,74,37,40,41,29,23,32,24,34,32,43,34,60,54,65,40,32,38,33,34,35,37,38,34,23,34,64,83,80,60,48,66,26,32,38,34,46,33,38,26,39,27,26,25,62,88,72,70,38,76,34,66,62,51,66,67,56,53,61,60,38,37,61,31,19,46,34,72,80,50,77,66,86,116,126,81,79,68,69,69,47,73,48,66,40,43,60,81,40,24,22,58,86,50,29,50,36,73,44,53,56,46,40,52,49,50,38,47,53,43,46,56,36,30,76,72,72,51,31,63,69,55,24,59,77,64,45,37,47,78,42,72,40,32,35,43,38,40,53,70,49,87,46,46,61,73,32,47,34,36,38,42,61,45,76,49,31,14,37,77,8,26,36,38,37,44,32,39,33,19,40,75,84,67,45,67,22,30,40,42,34,37,35,32,40,23,23,39,82,84,36,64,36,63,89,54,80,58,78,45,54,37,66,61,61,55,66,73,53,81,82,80,77,75,91,81,60,80,42,49,59,44,70,51,74,42,66,32,59,65,75,63,19,24,59,86,68,40,66,55,74,37,53,58,52,50,50,51,48,38,24,52,56,49,31,30,67,71,53,71,50,29,70,65,52,30,47,76,65,41,32,44,74,43,80,36,37,32,38,39,42,44,70,45,81,80,56,67,76,37,41,41,27,22,32,25,33,31,45,34,60,55,65,41,32,36,35,32,35,36,38,33,23,35,65,84,81,60,47,67,25,32,36,35,47,34,39,26,39,26,26,26,62,86,71,69,38,78,34,66,62,52,67,66,56,53,62,60,38,37,61,31,18,46,34,72,78,51,79,62,85,113

Sequence (576 aa):
MQRTVIHTISTRFSDLDTQRHATSRTYEDACLGDRYRVLEDAGYGWKRMIDESVRMTALASDIRFLAQQMENTVLSVRTEVRPGTDGKLLFHQEVLGSDGKTAAEIRTLVQTEKDGVPTNLLASEESAESLVSSFESVLPFSGTCERAATERDLFYCERNPFGDYNPSHYWRILEEGRWHFTADSGLSLEDLVALDTTLFYMGGKIRYHRPLVAGRKARVRTWIRNFEKIWGHMRQEITDSVTGEVLAESLDNLLVVSVSKSRPKRTPERLISSAARVTEFPDSEEVGMQRTVIHTISTRFSDLDTQRHATSRTYEDACLGDRYRVLEDAGYGWKRMIDESVRMTALASDIRFLAQQMENTVLSVRTEVRPGTDGKLLFHQEVLGSDGKTAAEIRTLVQTEKDGVPTNLLASEESAESLVSSFESVLPFSGTCERAATERDLFYCERNPFGDYNPSHYWRILEEGRWHFTADSGLSLEDLVALDTTLFYMGGKIRYHRPLVAGRKARVRTWIRNFEKIWGHMRQEITDSVTGEVLAESLDNLLVVSVSKSRPKRTPERLISSAARVTEFPDSEEVG

Organism: NCBI:txid2484979

InterPro domains:
  IPR029069 HotDog domain superfamily [SSF54637] (3-109)
  IPR029069 HotDog domain superfamily [SSF54637] (155-278)
  IPR050563 4-hydroxybenzoyl-CoA thioesterase [PTHR31793] (156-274)

pLDDT: mean 93.52, std 10.03, range [29.53, 98.88]

Nearest PDB structures (foldseek):
  5v10-assembly1_B-2  TM=8.933E-01  e=5.552E-09  Pseudomonas aeruginosa PAO1
  5v10-assembly1_A-2  TM=8.654E-01  e=6.200E-09  Pseudomonas aeruginosa PAO1
  5vpj-assembly2_H  TM=8.369E-01  e=1.898E-07  Actinomadura verrucosospora
  5vpj-assembly2_E  TM=8.489E-01  e=5.126E-07  Actinomadura verrucosospora
  5vpj-assembly2_G  TM=8.369E-01  e=4.590E-07  Actinomadura verrucosospora